Protein AF-A0A524P6J5-F1 (afdb_monomer_lite)

Secondary structure (DSSP, 8-state):
-HHHHHHHHHHHHHHHHHHHHHHHHHHHHHHHHHHHHHHHH---GGGHHHHHHHHHHHHHHHHHHHH-HHHHTT-HHHHHHHHHHHHHHHHHHHHHHHHTTTT-TTT---SSPPP-HHHHHHHHHHHHHHHHHHHHHHHHHHHHHHHHHHHHHHTTTS--TTHHHHHHHHHHHHHHHHHHTTS---S---GGGS-HHHHHHHHHHHHH-GGGSHHHHHHHHHHHHHS-HHHHTTT-PPPPHHHHHHHHHHHHHHHHHHHHHHHHTT-HHHHHHHHHHHHHHHHHHHHHHHH-TT----HHHHHHHHHHHHHHHHHHHHHHHHHHHHTTSGGGS-TTPPPP-HHHHHHHHHHHHHHHHHHHHHHHHHHHHHHHHHHHHHHHHHHHHHHHHHHHHHHHHHHHHHHHHHHHHHHHHHHHHHHHHHHHHHHHHHHHHHHHHHHHHHHHHHHHHHHHHHHHHHHHHHHHHHHHHHHHHGGGSS-------------------

Structure (mmCIF, N/CA/C/O backbone):
data_AF-A0A524P6J5-F1
#
_entry.id   AF-A0A524P6J5-F1
#
loop_
_atom_site.group_PDB
_atom_site.id
_atom_site.type_symbol
_atom_site.label_atom_id
_atom_site.label_alt_id
_atom_site.label_comp_id
_atom_site.label_asym_id
_atom_site.label_entity_id
_atom_site.label_seq_id
_atom_site.pdbx_PDB_ins_code
_atom_site.Cartn_x
_atom_site.Cartn_y
_atom_site.Cartn_z
_atom_site.occupancy
_atom_site.B_iso_or_equiv
_atom_site.auth_seq_id
_atom_site.auth_comp_id
_atom_site.auth_asym_id
_atom_site.auth_atom_id
_atom_site.pdbx_PDB_model_num
ATOM 1 N N . MET A 1 1 ? -12.788 14.856 15.893 1.00 55.19 1 MET A N 1
ATOM 2 C CA . MET A 1 1 ? -13.824 14.196 15.061 1.00 55.19 1 MET A CA 1
ATOM 3 C C . MET A 1 1 ? -13.923 14.770 13.642 1.00 55.19 1 MET A C 1
ATOM 5 O O . MET A 1 1 ? -13.778 13.995 12.708 1.00 55.19 1 MET A O 1
ATOM 9 N N . SER A 1 2 ? -14.093 16.087 13.443 1.00 52.44 2 SER A N 1
ATOM 10 C CA . SER A 1 2 ? -14.244 16.697 12.098 1.00 52.44 2 SER A CA 1
ATOM 11 C C . SER A 1 2 ? -13.078 16.407 11.125 1.00 52.44 2 SER A C 1
ATOM 13 O O . SER A 1 2 ? -13.309 15.933 10.019 1.00 52.44 2 SER A O 1
ATOM 15 N N . TYR A 1 3 ? -11.820 16.543 11.568 1.00 54.62 3 TYR A N 1
ATOM 16 C CA . TYR A 1 3 ? -10.634 16.278 10.731 1.00 54.62 3 TYR A CA 1
ATOM 17 C C . TYR A 1 3 ? -10.510 14.818 10.252 1.00 54.62 3 TYR A C 1
ATOM 19 O O . TYR A 1 3 ? -10.214 14.564 9.086 1.00 54.62 3 TYR A O 1
ATOM 27 N N . PHE A 1 4 ? -10.782 13.847 11.133 1.00 54.66 4 PHE A N 1
ATOM 28 C CA . PHE A 1 4 ? -10.780 12.425 10.770 1.00 54.66 4 PHE A CA 1
ATOM 29 C C . PHE A 1 4 ? -11.858 12.107 9.731 1.00 54.66 4 PHE A C 1
ATOM 31 O O . PHE A 1 4 ? -11.599 11.347 8.803 1.00 54.66 4 PHE A O 1
ATOM 38 N N . ARG A 1 5 ? -13.031 12.742 9.839 1.00 66.38 5 ARG A N 1
ATOM 39 C CA . ARG A 1 5 ? -14.132 12.573 8.887 1.00 66.38 5 ARG A CA 1
ATOM 40 C C . ARG A 1 5 ? -13.774 13.147 7.509 1.00 66.38 5 ARG A C 1
ATOM 42 O O . ARG A 1 5 ? -13.947 12.457 6.514 1.00 66.38 5 ARG A O 1
ATOM 49 N N . THR A 1 6 ? -13.167 14.335 7.443 1.00 70.62 6 THR A N 1
ATOM 50 C CA . THR A 1 6 ? -12.685 14.914 6.173 1.00 70.62 6 THR A CA 1
ATOM 51 C C . THR A 1 6 ? -11.607 14.049 5.516 1.00 70.62 6 THR A C 1
ATOM 53 O O . THR A 1 6 ? -11.646 13.823 4.310 1.00 70.62 6 THR A O 1
ATOM 56 N N . ARG A 1 7 ? -10.663 13.507 6.298 1.00 70.75 7 ARG A N 1
ATOM 57 C CA . ARG A 1 7 ? -9.607 12.632 5.766 1.00 70.75 7 ARG A CA 1
ATOM 58 C C . ARG A 1 7 ? -10.163 11.302 5.250 1.00 70.75 7 ARG A C 1
ATOM 60 O O . ARG A 1 7 ? -9.716 10.829 4.211 1.00 70.75 7 ARG A O 1
ATOM 67 N N . MET A 1 8 ? -11.143 10.730 5.948 1.00 71.25 8 MET A N 1
ATOM 68 C CA . MET A 1 8 ? -11.821 9.503 5.527 1.00 71.25 8 MET A CA 1
ATOM 69 C C . MET A 1 8 ? -12.610 9.712 4.228 1.00 71.25 8 MET A C 1
ATOM 71 O O . MET A 1 8 ? -12.535 8.878 3.332 1.00 71.25 8 MET A O 1
ATOM 75 N N . ASN A 1 9 ? -13.270 10.862 4.079 1.00 76.00 9 ASN A N 1
ATOM 76 C CA . ASN A 1 9 ? -14.004 11.211 2.861 1.00 76.00 9 ASN A CA 1
ATOM 77 C C . ASN A 1 9 ? -13.064 11.444 1.668 1.00 76.00 9 ASN A C 1
ATOM 79 O O . ASN A 1 9 ? -13.314 10.929 0.582 1.00 76.00 9 ASN A O 1
ATOM 83 N N . ASN A 1 10 ? -11.949 12.156 1.868 1.00 77.12 10 ASN A N 1
ATOM 84 C CA . ASN A 1 10 ? -10.943 12.344 0.815 1.00 77.12 10 ASN A CA 1
ATOM 85 C C . ASN A 1 10 ? -10.337 11.010 0.368 1.00 77.12 10 ASN A C 1
ATOM 87 O O . ASN A 1 10 ? -10.088 10.808 -0.816 1.00 77.12 10 ASN A O 1
ATOM 91 N N . PHE A 1 11 ? -10.138 10.084 1.306 1.00 82.81 11 PHE A N 1
ATOM 92 C CA . PHE A 1 11 ? -9.671 8.740 0.993 1.00 82.81 11 PHE A CA 1
ATOM 93 C C . PHE A 1 11 ? -10.699 7.947 0.171 1.00 82.81 11 PHE A C 1
ATOM 95 O O . PHE A 1 11 ? -10.326 7.328 -0.820 1.00 82.81 11 PHE A O 1
ATOM 102 N N . GLN A 1 12 ? -11.989 8.012 0.516 1.00 83.81 12 GLN A N 1
ATOM 103 C CA . GLN A 1 12 ? -13.059 7.374 -0.266 1.00 83.81 12 GLN A CA 1
ATOM 104 C C . GLN A 1 12 ? -13.172 7.952 -1.684 1.00 83.81 12 GLN A C 1
ATOM 106 O O . GLN A 1 12 ? -13.299 7.197 -2.646 1.00 83.81 12 GLN A O 1
ATOM 111 N N . LEU A 1 13 ? -13.055 9.276 -1.830 1.00 81.38 13 LEU A N 1
ATOM 112 C CA . LEU A 1 13 ? -13.037 9.944 -3.135 1.00 81.38 13 LEU A CA 1
ATOM 113 C C . LEU A 1 13 ? -11.834 9.506 -3.981 1.00 81.38 13 LEU A C 1
ATOM 115 O O . LEU A 1 13 ? -11.994 9.183 -5.155 1.00 81.38 13 LEU A O 1
ATOM 119 N N . GLN A 1 14 ? -10.644 9.422 -3.378 1.00 85.50 14 GLN A N 1
ATOM 120 C CA . GLN A 1 14 ? -9.448 8.913 -4.056 1.00 85.50 14 GLN A CA 1
ATOM 121 C C . GLN A 1 14 ? -9.597 7.445 -4.470 1.00 85.50 14 GLN A C 1
ATOM 123 O O . GLN A 1 14 ? -9.190 7.076 -5.570 1.00 85.50 14 GLN A O 1
ATOM 128 N N . GLN A 1 15 ? -10.207 6.608 -3.627 1.00 88.69 15 GLN A N 1
ATOM 129 C CA . GLN A 1 15 ? -10.478 5.210 -3.964 1.00 88.69 15 GLN A CA 1
ATOM 130 C C . GLN A 1 15 ? -11.455 5.073 -5.135 1.00 88.69 15 GLN A C 1
ATOM 132 O O . GLN A 1 15 ? -11.229 4.241 -6.012 1.00 88.69 15 GLN A O 1
ATOM 137 N N . LEU A 1 16 ? -12.508 5.891 -5.182 1.00 86.25 16 LEU A N 1
ATOM 138 C CA . LEU A 1 16 ? -13.466 5.882 -6.289 1.00 86.25 16 LEU A CA 1
ATOM 139 C C . LEU A 1 16 ? -12.852 6.387 -7.592 1.00 86.25 16 LEU A C 1
ATOM 141 O O . LEU A 1 16 ? -13.037 5.747 -8.624 1.00 86.25 16 LEU A O 1
ATOM 145 N N . ALA A 1 17 ? -12.066 7.465 -7.545 1.00 86.31 17 ALA A N 1
ATOM 146 C CA . ALA A 1 17 ? -11.333 7.950 -8.711 1.00 86.31 17 ALA A CA 1
ATOM 147 C C . ALA A 1 17 ? -10.365 6.884 -9.251 1.00 86.31 17 ALA A C 1
ATOM 149 O O . ALA A 1 17 ? -10.326 6.636 -10.454 1.00 86.31 17 ALA A O 1
ATOM 150 N N . HIS A 1 18 ? -9.642 6.199 -8.359 1.00 91.12 18 HIS A N 1
ATOM 151 C CA . HIS A 1 18 ? -8.753 5.105 -8.741 1.00 91.12 18 HIS A CA 1
ATOM 152 C C . HIS A 1 18 ? -9.512 3.915 -9.344 1.00 91.12 18 HIS A C 1
ATOM 154 O O . HIS A 1 18 ? -9.064 3.331 -10.328 1.00 91.12 18 HIS A O 1
ATOM 160 N N . ARG A 1 19 ? -10.671 3.559 -8.777 1.00 91.88 19 ARG A N 1
ATOM 161 C CA . ARG A 1 19 ? -11.524 2.485 -9.296 1.00 91.88 19 ARG A CA 1
ATOM 162 C C . ARG A 1 19 ? -12.058 2.812 -10.692 1.00 91.88 19 ARG A C 1
ATOM 164 O O . ARG A 1 19 ? -11.976 1.952 -11.560 1.00 91.88 19 ARG A O 1
ATOM 171 N N . CYS A 1 20 ? -12.520 4.044 -10.906 1.00 92.12 20 CYS A N 1
ATOM 172 C CA . CYS A 1 20 ? -12.940 4.535 -12.219 1.00 92.12 20 CYS A CA 1
ATOM 173 C C . CYS A 1 20 ? -11.803 4.404 -13.244 1.00 92.12 20 CYS A C 1
ATOM 175 O O . CYS A 1 20 ? -11.984 3.799 -14.296 1.00 92.12 20 CYS A O 1
ATOM 177 N N . GLU A 1 21 ? -10.595 4.871 -12.905 1.00 95.56 21 GLU A N 1
ATOM 178 C CA . GLU A 1 21 ? -9.432 4.769 -13.796 1.00 95.56 21 GLU A CA 1
ATOM 179 C C . GLU A 1 21 ? -9.104 3.311 -14.168 1.00 95.56 21 GLU A C 1
ATOM 181 O O . GLU A 1 21 ? -8.807 3.016 -15.324 1.00 95.56 21 GLU A O 1
ATOM 186 N N . GLN A 1 22 ? -9.190 2.379 -13.213 1.00 93.88 22 GLN A N 1
ATOM 187 C CA . GLN A 1 22 ? -8.987 0.951 -13.481 1.00 93.88 22 GLN A CA 1
ATOM 188 C C . GLN A 1 22 ? -10.054 0.368 -14.412 1.00 93.88 22 GLN A C 1
ATOM 190 O O . GLN A 1 22 ? -9.723 -0.415 -15.301 1.00 93.88 22 GLN A O 1
ATOM 195 N N . GLU A 1 23 ? -11.318 0.739 -14.225 1.00 92.12 23 GLU A N 1
ATOM 196 C CA . GLU A 1 23 ? -12.417 0.265 -15.065 1.00 92.12 23 GLU A CA 1
ATOM 197 C C . GLU A 1 23 ? -12.301 0.791 -16.499 1.00 92.12 23 GLU A C 1
ATOM 199 O O . GLU A 1 23 ? -12.432 0.013 -17.445 1.00 92.12 23 GLU A O 1
ATOM 204 N N . LEU A 1 24 ? -11.934 2.065 -16.667 1.00 93.12 24 LEU A N 1
ATOM 205 C CA . LEU A 1 24 ? -11.642 2.654 -17.976 1.00 93.12 24 LEU A CA 1
ATOM 206 C C . LEU A 1 24 ? -10.494 1.927 -18.683 1.00 93.12 24 LEU A C 1
ATOM 208 O O . LEU A 1 24 ? -10.605 1.606 -19.866 1.00 93.12 24 LEU A O 1
ATOM 212 N N . ILE A 1 25 ? -9.406 1.624 -17.961 1.00 95.81 25 ILE A N 1
ATOM 213 C CA . ILE A 1 25 ? -8.270 0.871 -18.512 1.00 95.81 25 ILE A CA 1
ATOM 214 C C . ILE A 1 25 ? -8.724 -0.512 -18.982 1.00 95.81 25 ILE A C 1
ATOM 216 O O . ILE A 1 25 ? -8.392 -0.918 -20.095 1.00 95.81 25 ILE A O 1
ATOM 220 N N . GLN A 1 26 ? -9.493 -1.233 -18.164 1.00 93.81 26 GLN A N 1
ATOM 221 C CA . GLN A 1 26 ? -9.983 -2.566 -18.519 1.00 93.81 26 GLN A CA 1
ATOM 222 C C . GLN A 1 26 ? -10.934 -2.527 -19.716 1.00 93.81 26 GLN A C 1
ATOM 224 O O . GLN A 1 26 ? -10.810 -3.358 -20.615 1.00 93.81 26 GLN A O 1
ATOM 229 N N . ALA A 1 27 ? -11.860 -1.566 -19.749 1.00 91.50 27 ALA A N 1
ATOM 230 C CA . ALA A 1 27 ? -12.773 -1.377 -20.868 1.00 91.50 27 ALA A CA 1
ATOM 231 C C . ALA A 1 27 ? -11.990 -1.111 -22.161 1.00 91.50 27 ALA A C 1
ATOM 233 O O . ALA A 1 27 ? -12.141 -1.846 -23.136 1.00 91.50 27 ALA A O 1
ATOM 234 N N . PHE A 1 28 ? -11.067 -0.146 -22.139 1.00 95.56 28 PHE A N 1
ATOM 235 C CA . PHE A 1 28 ? -10.231 0.186 -23.290 1.00 95.56 28 PHE A CA 1
ATOM 236 C C . PHE A 1 28 ? -9.374 -0.998 -23.768 1.00 95.56 28 PHE A C 1
ATOM 238 O O . PHE A 1 28 ? -9.264 -1.242 -24.970 1.00 95.56 28 PHE A O 1
ATOM 245 N N . GLN A 1 29 ? -8.802 -1.782 -22.849 1.00 95.25 29 GLN A N 1
ATOM 246 C CA . GLN A 1 29 ? -8.030 -2.979 -23.195 1.00 95.25 29 GLN A CA 1
ATOM 247 C C . GLN A 1 29 ? -8.886 -4.065 -23.856 1.00 95.25 29 GLN A C 1
ATOM 249 O O . GLN A 1 29 ? -8.438 -4.654 -24.838 1.00 95.25 29 GLN A O 1
ATOM 254 N N . ARG A 1 30 ? -10.110 -4.312 -23.366 1.00 91.88 30 ARG A N 1
ATOM 255 C CA . ARG A 1 30 ? -11.044 -5.261 -23.998 1.00 91.88 30 ARG A CA 1
ATOM 256 C C . ARG A 1 30 ? -11.393 -4.829 -25.418 1.00 91.88 30 ARG A C 1
ATOM 258 O O . ARG A 1 30 ? -11.337 -5.652 -26.324 1.00 91.88 30 ARG A O 1
ATOM 265 N N . PHE A 1 31 ? -11.679 -3.544 -25.620 1.00 93.00 31 PHE A N 1
ATOM 266 C CA . PHE A 1 31 ? -11.939 -3.010 -26.956 1.00 93.00 31 PHE A CA 1
ATOM 267 C C . PHE A 1 31 ? -10.725 -3.151 -27.869 1.00 93.00 31 PHE A C 1
ATOM 269 O O . PHE A 1 31 ? -10.841 -3.620 -28.994 1.00 93.00 31 PHE A O 1
ATOM 276 N N . THR A 1 32 ? -9.538 -2.811 -27.372 1.00 94.56 32 THR A N 1
ATOM 277 C CA . THR A 1 32 ? -8.301 -2.947 -28.146 1.00 94.56 32 THR A CA 1
ATOM 278 C C . THR A 1 32 ? -8.056 -4.403 -28.562 1.00 94.56 32 THR A C 1
ATOM 280 O O . THR A 1 32 ? -7.662 -4.659 -29.697 1.00 94.56 32 THR A O 1
ATOM 283 N N . ALA A 1 33 ? -8.323 -5.366 -27.673 1.00 93.81 33 ALA A N 1
ATOM 284 C CA . ALA A 1 33 ? -8.214 -6.789 -27.986 1.00 93.81 33 ALA A CA 1
ATOM 285 C C . ALA A 1 33 ? -9.189 -7.213 -29.096 1.00 93.81 33 ALA A C 1
ATOM 287 O O . ALA A 1 33 ? -8.765 -7.860 -30.048 1.00 93.81 33 ALA A O 1
ATOM 288 N N . GLN A 1 34 ? -10.451 -6.774 -29.034 1.00 91.19 34 GLN A N 1
ATOM 289 C CA . GLN A 1 34 ? -11.444 -7.045 -30.084 1.00 91.19 34 GLN A CA 1
ATOM 290 C C . GLN A 1 34 ? -11.000 -6.508 -31.449 1.00 91.19 34 GLN A C 1
ATOM 292 O O . GLN A 1 34 ? -11.120 -7.200 -32.454 1.00 91.19 34 GLN A O 1
ATOM 297 N N . ILE A 1 35 ? -10.417 -5.307 -31.489 1.00 92.44 35 ILE A N 1
ATOM 298 C CA . ILE A 1 35 ? -9.900 -4.718 -32.731 1.00 92.44 35 ILE A CA 1
ATOM 299 C C . ILE A 1 35 ? -8.740 -5.543 -33.289 1.00 92.44 35 ILE A C 1
ATOM 301 O O . ILE A 1 35 ? -8.662 -5.756 -34.498 1.00 92.44 35 ILE A O 1
ATOM 305 N N . TYR A 1 36 ? -7.839 -6.027 -32.431 1.00 93.38 36 TYR A N 1
ATOM 306 C CA . TYR A 1 36 ? -6.767 -6.914 -32.880 1.00 93.38 36 TYR A CA 1
ATOM 307 C C . TYR A 1 36 ? -7.305 -8.237 -33.430 1.00 93.38 36 TYR A C 1
ATOM 309 O O . TYR A 1 36 ? -6.821 -8.680 -34.466 1.00 93.38 36 TYR A O 1
ATOM 317 N N . GLU A 1 37 ? -8.329 -8.824 -32.809 1.00 91.19 37 GLU A N 1
ATOM 318 C CA . GLU A 1 37 ? -8.993 -10.022 -33.336 1.00 91.19 37 GLU A CA 1
ATOM 319 C C . GLU A 1 37 ? -9.670 -9.764 -34.692 1.00 91.19 37 GLU A C 1
ATOM 321 O O . GLU A 1 37 ? -9.637 -10.621 -35.575 1.00 91.19 37 GLU A O 1
ATOM 326 N N . GLU A 1 38 ? -10.280 -8.592 -34.892 1.00 89.44 38 GLU A N 1
ATOM 327 C CA . GLU A 1 38 ? -10.846 -8.200 -36.189 1.00 89.44 38 GLU A CA 1
ATOM 328 C C . GLU A 1 38 ? -9.765 -8.040 -37.260 1.00 89.44 38 GLU A C 1
ATOM 330 O O . GLU A 1 38 ? -9.928 -8.533 -38.374 1.00 89.44 38 GLU A O 1
ATOM 335 N N . ILE A 1 39 ? -8.643 -7.406 -36.915 1.00 90.88 39 ILE A N 1
ATOM 336 C CA . ILE A 1 39 ? -7.478 -7.272 -37.798 1.00 90.88 39 ILE A CA 1
ATOM 337 C C . ILE A 1 39 ? -6.919 -8.646 -38.179 1.00 90.88 39 ILE A C 1
ATOM 339 O O . ILE A 1 39 ? -6.575 -8.862 -39.336 1.00 90.88 39 ILE A O 1
ATOM 343 N N . GLU A 1 40 ? -6.849 -9.582 -37.234 1.00 89.38 40 GLU A N 1
ATOM 344 C CA . GLU A 1 40 ? -6.347 -10.939 -37.479 1.00 89.38 40 G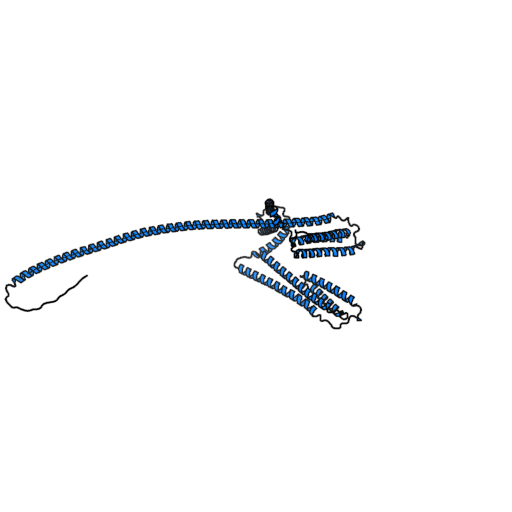LU A CA 1
ATOM 345 C C . GLU A 1 40 ? -7.257 -11.762 -38.389 1.00 89.38 40 GLU A C 1
ATOM 347 O O . GLU A 1 40 ? -6.765 -12.578 -39.161 1.00 89.38 40 GLU A O 1
ATOM 352 N N . LYS A 1 41 ? -8.571 -11.516 -38.361 1.00 87.06 41 LYS A N 1
ATOM 353 C CA . LYS A 1 41 ? -9.525 -12.140 -39.296 1.00 87.06 41 LYS A CA 1
ATOM 354 C C . LYS A 1 41 ? -9.393 -11.603 -40.723 1.00 87.06 41 LYS A C 1
ATOM 356 O O . LYS A 1 41 ? -9.878 -12.237 -41.657 1.00 87.06 41 LYS A O 1
ATOM 361 N N . ILE A 1 42 ? -8.754 -10.448 -40.900 1.00 85.81 42 ILE A N 1
ATOM 362 C CA . ILE A 1 42 ? -8.483 -9.833 -42.199 1.00 85.81 42 ILE A CA 1
ATOM 363 C C . ILE A 1 42 ? -7.084 -10.286 -42.658 1.00 85.81 42 ILE A C 1
ATOM 365 O O . ILE A 1 42 ? -6.133 -9.507 -42.690 1.00 85.81 42 ILE A O 1
ATOM 369 N N . ASP A 1 43 ? -6.930 -11.571 -42.989 1.00 66.94 43 ASP A N 1
ATOM 370 C CA . ASP A 1 43 ? -5.640 -12.153 -43.410 1.00 66.94 43 ASP A CA 1
ATOM 371 C C . ASP A 1 43 ? -5.510 -12.268 -44.936 1.00 66.94 43 ASP A C 1
ATOM 373 O O . ASP A 1 43 ? -5.189 -13.320 -45.471 1.00 66.94 43 ASP A O 1
ATOM 377 N N . ASP A 1 44 ? -5.787 -11.178 -45.657 1.00 70.62 44 ASP A N 1
ATOM 378 C CA . ASP A 1 44 ? -5.796 -11.188 -47.122 1.00 70.62 44 ASP A CA 1
ATOM 379 C C . ASP A 1 44 ? -5.314 -9.853 -47.716 1.00 70.62 44 ASP A C 1
ATOM 381 O O . ASP A 1 44 ? -5.842 -8.784 -47.394 1.00 70.62 44 ASP A O 1
ATOM 385 N N . SER A 1 45 ? -4.351 -9.915 -48.651 1.00 62.59 45 SER A N 1
ATOM 386 C CA . SER A 1 45 ? -3.769 -8.754 -49.362 1.00 62.59 45 SER A CA 1
ATOM 387 C C . SER A 1 45 ? -4.811 -7.787 -49.952 1.00 62.59 45 SER A C 1
ATOM 389 O O . SER A 1 45 ? -4.628 -6.574 -49.811 1.00 62.59 45 SER A O 1
ATOM 391 N N . PRO A 1 46 ? -5.921 -8.248 -50.573 1.00 71.00 46 PRO A N 1
ATOM 392 C CA . PRO A 1 46 ? -6.950 -7.342 -51.082 1.00 71.00 46 PRO A CA 1
ATOM 393 C C . PRO A 1 46 ? -7.519 -6.408 -49.999 1.00 71.00 46 PRO A C 1
ATOM 395 O O . PRO A 1 46 ? -7.792 -5.236 -50.250 1.00 71.00 46 PRO A O 1
ATOM 398 N N . GLN A 1 47 ? -7.621 -6.869 -48.755 1.00 80.19 47 GLN A N 1
ATOM 399 C CA . GLN A 1 47 ? -8.306 -6.136 -47.693 1.00 80.19 47 GLN A CA 1
ATOM 400 C C . GLN A 1 47 ? -7.416 -5.142 -46.926 1.00 80.19 47 GLN A C 1
ATOM 402 O O . GLN A 1 47 ? -7.875 -4.562 -45.940 1.00 80.19 47 GLN A O 1
ATOM 407 N N . LEU A 1 48 ? -6.187 -4.860 -47.385 1.00 85.19 48 LEU A N 1
ATOM 408 C CA . LEU A 1 48 ? -5.270 -3.921 -46.716 1.00 85.19 48 LEU A CA 1
ATOM 409 C C . LEU A 1 48 ? -5.906 -2.547 -46.443 1.00 85.19 48 LEU A C 1
ATOM 411 O O . LEU A 1 48 ? -5.693 -1.949 -45.394 1.00 85.19 48 LEU A O 1
ATOM 415 N N . GLN A 1 49 ? -6.749 -2.053 -47.345 1.00 86.44 49 GLN A N 1
ATOM 416 C CA . GLN A 1 49 ? -7.466 -0.788 -47.152 1.00 86.44 49 GLN A CA 1
ATOM 417 C C . GLN A 1 49 ? -8.453 -0.824 -45.972 1.00 86.44 49 GLN A C 1
ATOM 419 O O . GLN A 1 49 ? -8.641 0.191 -45.301 1.00 86.44 49 GLN A O 1
ATOM 424 N N . ASN A 1 50 ? -9.069 -1.976 -45.679 1.00 89.06 50 ASN A N 1
ATOM 425 C CA . ASN A 1 50 ? -9.899 -2.130 -44.482 1.00 89.06 50 ASN A CA 1
ATOM 426 C C . ASN A 1 50 ? -9.039 -2.093 -43.218 1.00 89.06 50 ASN A C 1
ATOM 428 O O . ASN A 1 50 ? -9.408 -1.401 -42.273 1.00 89.06 50 ASN A O 1
ATOM 432 N N . LEU A 1 51 ? -7.876 -2.755 -43.229 1.00 90.69 51 LEU A N 1
ATOM 433 C CA . LEU A 1 51 ? -6.912 -2.703 -42.126 1.00 90.69 51 LEU A CA 1
ATOM 434 C C . LEU A 1 51 ? -6.462 -1.266 -41.846 1.00 90.69 51 LEU A C 1
ATOM 436 O O . LEU A 1 51 ? -6.581 -0.792 -40.720 1.00 90.69 51 LEU A O 1
ATOM 440 N N . LEU A 1 52 ? -6.036 -0.538 -42.883 1.00 90.81 52 LEU A N 1
ATOM 441 C CA . LEU A 1 52 ? -5.617 0.861 -42.758 1.00 90.81 52 LEU A CA 1
ATOM 442 C C . LEU A 1 52 ? -6.747 1.753 -42.242 1.00 90.81 52 LEU A C 1
ATOM 444 O O . LEU A 1 52 ? -6.522 2.630 -41.410 1.00 90.81 52 LEU A O 1
ATOM 448 N N . ARG A 1 53 ? -7.980 1.518 -42.696 1.00 90.94 53 ARG A N 1
ATOM 449 C CA . ARG A 1 53 ? -9.155 2.249 -42.221 1.00 90.94 53 ARG A CA 1
ATOM 450 C C . ARG A 1 53 ? -9.450 1.967 -40.745 1.00 90.94 53 ARG A C 1
ATOM 452 O O . ARG A 1 53 ? -9.742 2.916 -40.017 1.00 90.94 53 ARG A O 1
ATOM 459 N N . ILE A 1 54 ? -9.357 0.714 -40.299 1.00 92.50 54 ILE A N 1
ATOM 460 C CA . ILE A 1 54 ? -9.500 0.337 -38.883 1.00 92.50 54 ILE A CA 1
ATOM 461 C C . ILE A 1 54 ? -8.400 1.009 -38.054 1.00 92.50 54 ILE A C 1
ATOM 463 O O . ILE A 1 54 ? -8.713 1.702 -37.088 1.00 92.50 54 ILE A O 1
ATOM 467 N N . GLY A 1 55 ? -7.137 0.899 -38.475 1.00 94.00 55 GLY A N 1
ATOM 468 C CA . GLY A 1 55 ? -5.991 1.498 -37.786 1.00 94.00 55 GLY A CA 1
ATOM 469 C C . GLY A 1 55 ? -6.089 3.021 -37.658 1.00 94.00 55 GLY A C 1
ATOM 470 O O . GLY A 1 55 ? -5.922 3.560 -36.566 1.00 94.00 55 GLY A O 1
ATOM 471 N N . ASN A 1 56 ? -6.447 3.721 -38.738 1.00 94.25 56 ASN A N 1
ATOM 472 C CA . ASN A 1 56 ? -6.645 5.175 -38.713 1.00 94.25 56 ASN A CA 1
ATOM 473 C C . ASN A 1 56 ? -7.819 5.582 -37.814 1.00 94.25 56 ASN A C 1
ATOM 475 O O . ASN A 1 56 ? -7.741 6.582 -37.103 1.00 94.25 56 ASN A O 1
ATOM 479 N N . THR A 1 57 ? -8.907 4.809 -37.820 1.00 93.62 57 THR A N 1
ATOM 480 C CA . THR A 1 57 ? -10.056 5.084 -36.948 1.00 93.62 57 THR A CA 1
ATOM 481 C C . THR A 1 57 ? -9.688 4.867 -35.481 1.00 93.62 57 THR A C 1
ATOM 483 O O . THR A 1 57 ? -10.018 5.705 -34.649 1.00 93.62 57 THR A O 1
ATOM 486 N N . PHE A 1 58 ? -8.947 3.801 -35.166 1.00 94.81 58 PHE A N 1
ATOM 487 C CA . PHE A 1 58 ? -8.433 3.549 -33.820 1.00 94.81 58 PHE A CA 1
ATOM 488 C C . PHE A 1 58 ? -7.521 4.680 -33.335 1.00 94.81 58 PHE A C 1
ATOM 490 O O . PHE A 1 58 ? -7.714 5.185 -32.232 1.00 94.81 58 PHE A O 1
ATOM 497 N N . ARG A 1 59 ? -6.591 5.142 -34.180 1.00 95.94 59 ARG A N 1
ATOM 498 C CA . ARG A 1 59 ? -5.733 6.297 -33.881 1.00 95.94 59 ARG A CA 1
ATOM 499 C C . ARG A 1 59 ? -6.550 7.549 -33.581 1.00 95.94 59 ARG A C 1
ATOM 501 O O . ARG A 1 59 ? -6.335 8.189 -32.556 1.00 95.94 59 ARG A O 1
ATOM 508 N N . ASN A 1 60 ? -7.530 7.866 -34.427 1.00 95.31 60 ASN A N 1
ATOM 509 C CA . ASN A 1 60 ? -8.423 9.003 -34.201 1.00 95.31 60 ASN A CA 1
ATOM 510 C C . ASN A 1 60 ? -9.169 8.878 -32.864 1.00 95.31 60 ASN A C 1
ATOM 512 O O . ASN A 1 60 ? -9.344 9.876 -32.168 1.00 95.31 60 ASN A O 1
ATOM 516 N N . THR A 1 61 ? -9.577 7.665 -32.482 1.00 93.62 61 THR A N 1
ATOM 517 C CA . THR A 1 61 ? -10.181 7.396 -31.173 1.00 93.62 61 THR A CA 1
ATOM 518 C C . THR A 1 61 ? -9.198 7.648 -30.027 1.00 93.62 61 THR A C 1
ATOM 520 O O . THR A 1 61 ? -9.545 8.340 -29.071 1.00 93.62 61 THR A O 1
ATOM 523 N N . CYS A 1 62 ? -7.960 7.159 -30.124 1.00 95.38 62 CYS A N 1
ATOM 524 C CA . CYS A 1 62 ? -6.907 7.410 -29.135 1.00 95.38 62 CYS A CA 1
ATOM 525 C C . CYS A 1 62 ? -6.594 8.907 -28.986 1.00 95.38 62 CYS A C 1
ATOM 527 O O . CYS A 1 62 ? -6.462 9.406 -27.867 1.00 95.38 62 CYS A O 1
ATOM 529 N N . GLU A 1 63 ? -6.524 9.642 -30.099 1.00 95.50 63 GLU A N 1
ATOM 530 C CA . GLU A 1 63 ? -6.338 11.092 -30.088 1.00 95.50 63 GLU A CA 1
ATOM 531 C C . GLU A 1 63 ? -7.505 11.827 -29.432 1.00 95.50 63 GLU A C 1
ATOM 533 O O . GLU A 1 63 ? -7.277 12.766 -28.673 1.00 95.50 63 GLU A O 1
ATOM 538 N N . GLN A 1 64 ? -8.746 11.420 -29.709 1.00 94.56 64 GLN A N 1
ATOM 539 C CA . GLN A 1 64 ? -9.928 12.018 -29.086 1.00 94.56 64 GLN A CA 1
ATOM 540 C C . GLN A 1 64 ? -9.925 11.802 -27.572 1.00 94.56 64 GLN A C 1
ATOM 542 O O . GLN A 1 64 ? -10.133 12.759 -26.832 1.00 94.56 64 GLN A O 1
ATOM 547 N N . ILE A 1 65 ? -9.590 10.594 -27.104 1.00 92.62 65 ILE A N 1
ATOM 548 C CA . ILE A 1 65 ? -9.421 10.315 -25.669 1.00 92.62 65 ILE A CA 1
ATOM 549 C C . ILE A 1 65 ? -8.324 11.208 -25.070 1.00 92.62 65 ILE A C 1
ATOM 551 O O . ILE A 1 65 ? -8.482 11.725 -23.969 1.00 92.62 65 ILE A O 1
ATOM 555 N N . GLY A 1 66 ? -7.221 11.418 -25.795 1.00 91.56 66 GLY A N 1
ATOM 556 C CA . GLY A 1 66 ? -6.118 12.268 -25.346 1.00 91.56 66 GLY A CA 1
ATOM 557 C C . GLY A 1 66 ? -6.403 13.775 -25.362 1.00 91.56 66 GLY A C 1
ATOM 558 O O . GLY A 1 66 ? -5.703 14.504 -24.668 1.00 91.56 66 GLY A O 1
ATOM 559 N N . LYS A 1 67 ? -7.379 14.241 -26.154 1.00 94.44 67 LYS A N 1
ATOM 560 C CA . LYS A 1 67 ? -7.784 15.657 -26.272 1.00 94.44 67 LYS A CA 1
ATOM 561 C C . LYS A 1 67 ? -8.972 16.015 -25.373 1.00 94.44 67 LYS A C 1
ATOM 563 O O . LYS A 1 67 ? -9.164 17.187 -25.060 1.00 94.44 67 LYS A O 1
ATOM 568 N N . ASP A 1 68 ? -9.787 15.038 -24.984 1.00 92.44 68 ASP A N 1
ATOM 569 C CA . ASP A 1 68 ? -10.948 15.235 -24.114 1.00 92.44 68 ASP A CA 1
ATOM 570 C C . ASP A 1 68 ? -10.513 15.349 -22.640 1.00 92.44 68 ASP A C 1
ATOM 572 O O . ASP A 1 68 ? -10.736 14.464 -21.808 1.00 92.44 68 ASP A O 1
ATOM 576 N N . ASP A 1 69 ? -9.885 16.483 -22.317 1.00 87.88 69 ASP A N 1
ATOM 577 C CA . ASP A 1 69 ? -9.474 16.847 -20.955 1.00 87.88 69 ASP A CA 1
ATOM 578 C C . ASP A 1 69 ? -10.664 16.863 -19.994 1.00 87.88 69 ASP A C 1
ATOM 580 O O . ASP A 1 69 ? -10.532 16.532 -18.812 1.00 87.88 69 ASP A O 1
ATOM 584 N N . ALA A 1 70 ? -11.841 17.212 -20.522 1.00 88.12 70 ALA A N 1
ATOM 585 C CA . ALA A 1 70 ? -13.065 17.304 -19.759 1.00 88.12 70 ALA A CA 1
ATOM 586 C C . ALA A 1 70 ? -13.486 15.956 -19.186 1.00 88.12 70 ALA A C 1
ATOM 588 O O . ALA A 1 70 ? -14.071 15.975 -18.111 1.00 88.12 70 ALA A O 1
ATOM 589 N N . HIS A 1 71 ? -13.200 14.817 -19.823 1.00 88.19 71 HIS A N 1
ATOM 590 C CA . HIS A 1 71 ? -13.521 13.484 -19.293 1.00 88.19 71 HIS A CA 1
ATOM 591 C C . HIS A 1 71 ? -12.292 12.722 -18.803 1.00 88.19 71 HIS A C 1
ATOM 593 O O . HIS A 1 71 ? -12.367 12.079 -17.754 1.00 88.19 71 HIS A O 1
ATOM 599 N N . PHE A 1 72 ? -11.166 12.809 -19.515 1.00 91.38 72 PHE A N 1
ATOM 600 C CA . PHE A 1 72 ? -10.031 11.910 -19.310 1.00 91.38 72 PHE A CA 1
ATOM 601 C C . PHE A 1 72 ? -8.772 12.572 -18.745 1.00 91.38 72 PHE A C 1
ATOM 603 O O . PHE A 1 72 ? -7.878 11.856 -18.292 1.00 91.38 72 PHE A O 1
ATOM 610 N N . GLY A 1 73 ? -8.708 13.908 -18.688 1.00 87.00 73 GLY A N 1
ATOM 611 C CA . GLY A 1 73 ? -7.489 14.648 -18.330 1.00 87.00 73 GLY A CA 1
ATOM 612 C C . GLY A 1 73 ? -6.911 14.316 -16.947 1.00 87.00 73 GLY A C 1
ATOM 613 O O . GLY A 1 73 ? -5.709 14.429 -16.726 1.00 87.00 73 GLY A O 1
ATOM 614 N N . THR A 1 74 ? -7.740 13.844 -16.011 1.00 90.88 74 THR A N 1
ATOM 615 C CA . THR A 1 74 ? -7.304 13.458 -14.657 1.00 90.88 74 THR A CA 1
ATOM 616 C C . THR A 1 74 ? -6.818 12.008 -14.536 1.00 90.88 74 THR A C 1
ATOM 618 O O . THR A 1 74 ? -6.333 11.623 -13.472 1.00 90.88 74 THR A O 1
ATOM 621 N N . TYR A 1 75 ? -6.956 11.191 -15.584 1.00 92.69 75 TYR A N 1
ATOM 622 C CA . TYR A 1 75 ? -6.677 9.749 -15.567 1.00 92.69 75 TYR A CA 1
ATOM 623 C C . TYR A 1 75 ? -5.366 9.421 -16.295 1.00 92.69 75 TYR A C 1
ATOM 625 O O . TYR A 1 75 ? -5.344 8.824 -17.373 1.00 92.69 75 TYR A O 1
ATOM 633 N N . PHE A 1 76 ? -4.242 9.831 -15.705 1.00 94.38 76 PHE A N 1
ATOM 634 C CA . PHE A 1 76 ? -2.918 9.711 -16.324 1.00 94.38 76 PHE A CA 1
ATOM 635 C C . PHE A 1 76 ? -2.546 8.279 -16.732 1.00 94.38 76 PHE A C 1
ATOM 637 O O . PHE A 1 76 ? -1.933 8.092 -17.784 1.00 94.38 76 PHE A O 1
ATOM 644 N N . ARG A 1 77 ? -2.933 7.261 -15.948 1.00 94.75 77 ARG A N 1
ATOM 645 C CA . ARG A 1 77 ? -2.611 5.862 -16.281 1.00 94.75 77 ARG A CA 1
ATOM 646 C C . ARG A 1 77 ? -3.412 5.380 -17.479 1.00 94.75 77 ARG A C 1
ATOM 648 O O . ARG A 1 77 ? -2.889 4.629 -18.296 1.00 94.75 77 ARG A O 1
ATOM 655 N N . LEU A 1 78 ? -4.667 5.814 -17.602 1.00 95.31 78 LEU A N 1
ATOM 656 C CA . LEU A 1 78 ? -5.471 5.531 -18.787 1.00 95.31 78 LEU A CA 1
ATOM 657 C C . LEU A 1 78 ? -4.809 6.128 -20.031 1.00 95.31 78 LEU A C 1
ATOM 659 O O . LEU A 1 78 ? -4.604 5.410 -21.005 1.00 95.31 78 LEU A O 1
ATOM 663 N N . ILE A 1 79 ? -4.418 7.405 -19.979 1.00 96.12 79 ILE A N 1
ATOM 664 C CA . ILE A 1 79 ? -3.764 8.095 -21.102 1.00 96.12 79 ILE A CA 1
ATOM 665 C C . ILE A 1 79 ? -2.471 7.376 -21.513 1.00 96.12 79 ILE A C 1
ATOM 667 O O . ILE A 1 79 ? -2.201 7.209 -22.703 1.00 96.12 79 ILE A O 1
ATOM 671 N N . GLU A 1 80 ? -1.679 6.914 -20.546 1.00 96.38 80 GLU A N 1
ATOM 672 C CA . GLU A 1 80 ? -0.470 6.132 -20.808 1.00 96.38 80 GLU A CA 1
ATOM 673 C C . GLU A 1 80 ? -0.782 4.811 -21.530 1.00 96.38 80 GLU A C 1
ATOM 675 O O . GLU A 1 80 ? -0.149 4.491 -22.541 1.00 96.38 80 GLU A O 1
ATOM 680 N N . VAL A 1 81 ? -1.795 4.071 -21.066 1.00 96.44 81 VAL A N 1
ATOM 681 C CA . VAL A 1 81 ? -2.243 2.827 -21.711 1.00 96.44 81 VAL A CA 1
ATOM 682 C C . VAL A 1 81 ? -2.740 3.092 -23.133 1.00 96.44 81 VAL A C 1
ATOM 684 O O . VAL A 1 81 ? -2.354 2.361 -24.046 1.00 96.44 81 VAL A O 1
ATOM 687 N N . VAL A 1 82 ? -3.540 4.140 -23.337 1.00 96.31 82 VAL A N 1
ATOM 688 C CA . VAL A 1 82 ? -4.067 4.542 -24.651 1.00 96.31 82 VAL A CA 1
ATOM 689 C C . VAL A 1 82 ? -2.926 4.843 -25.621 1.00 96.31 82 VAL A C 1
ATOM 691 O O . VAL A 1 82 ? -2.866 4.253 -26.697 1.00 96.31 82 VAL A O 1
ATOM 694 N N . ARG A 1 83 ? -1.954 5.668 -25.213 1.00 96.75 83 ARG A N 1
ATOM 695 C CA . ARG A 1 83 ? -0.774 5.998 -26.034 1.00 96.75 83 ARG A CA 1
ATOM 696 C C . ARG A 1 83 ? 0.080 4.777 -26.359 1.00 96.75 83 ARG A C 1
ATOM 698 O O . ARG A 1 83 ? 0.609 4.667 -27.461 1.00 96.75 83 ARG A O 1
ATOM 705 N N . ASN A 1 84 ? 0.237 3.856 -25.410 1.00 97.06 84 ASN A N 1
ATOM 706 C CA . ASN A 1 84 ? 0.984 2.625 -25.648 1.00 97.06 84 ASN A CA 1
ATOM 707 C C . ASN A 1 84 ? 0.280 1.731 -26.682 1.00 97.06 84 ASN A C 1
ATOM 709 O O . ASN A 1 84 ? 0.935 1.174 -27.560 1.00 97.06 84 ASN A O 1
ATOM 713 N N . GLN A 1 85 ? -1.047 1.602 -26.606 1.00 96.69 85 GLN A N 1
ATOM 714 C CA . GLN A 1 85 ? -1.806 0.818 -27.583 1.00 96.69 85 GLN A CA 1
ATOM 715 C C . GLN A 1 85 ? -1.833 1.469 -28.966 1.00 96.69 85 GLN A C 1
ATOM 717 O O . GLN A 1 85 ? -1.713 0.753 -29.956 1.00 96.69 85 GLN A O 1
ATOM 722 N N . ASP A 1 86 ? -1.911 2.797 -29.044 1.00 97.38 86 ASP A N 1
ATOM 723 C CA . ASP A 1 86 ? -1.812 3.539 -30.306 1.00 97.38 86 ASP A CA 1
ATOM 724 C C . ASP A 1 86 ? -0.490 3.247 -31.036 1.00 97.38 86 ASP A C 1
ATOM 726 O O . ASP A 1 86 ? -0.493 2.822 -32.191 1.00 97.38 86 ASP A O 1
ATOM 730 N N . ARG A 1 87 ? 0.646 3.318 -30.325 1.00 97.50 87 ARG A N 1
ATOM 731 C CA . ARG A 1 87 ? 1.968 2.970 -30.886 1.00 97.50 87 ARG A CA 1
ATOM 732 C C . ARG A 1 87 ? 2.055 1.519 -31.358 1.00 97.50 87 ARG A C 1
ATOM 734 O O . ARG A 1 87 ? 2.658 1.237 -32.391 1.00 97.50 87 ARG A O 1
ATOM 741 N N . LYS A 1 88 ? 1.469 0.583 -30.604 1.00 96.38 88 LYS A N 1
ATOM 742 C CA . LYS A 1 88 ? 1.432 -0.837 -30.993 1.00 96.38 88 LYS A CA 1
ATOM 743 C C . LYS A 1 88 ? 0.601 -1.053 -32.253 1.00 96.38 88 LYS A C 1
ATOM 745 O O . LYS A 1 88 ? 1.027 -1.797 -33.135 1.00 96.38 88 LYS A O 1
ATOM 750 N N . MET A 1 89 ? -0.550 -0.390 -32.348 1.00 95.69 89 MET A N 1
ATOM 751 C CA . MET A 1 89 ? -1.395 -0.440 -33.534 1.00 95.69 89 MET A CA 1
ATOM 752 C C . MET A 1 89 ? -0.664 0.145 -34.744 1.00 95.69 89 MET A C 1
ATOM 754 O O . MET A 1 89 ? -0.653 -0.475 -35.802 1.00 95.69 89 MET A O 1
ATOM 758 N N . GLU A 1 90 ? 0.006 1.288 -34.584 1.00 96.19 90 GLU A N 1
ATOM 759 C CA . GLU A 1 90 ? 0.817 1.909 -35.635 1.00 96.19 90 GLU A CA 1
ATOM 760 C C . GLU A 1 90 ? 1.910 0.971 -36.157 1.00 96.19 90 GLU A C 1
ATOM 762 O O . GLU A 1 90 ? 1.978 0.731 -37.363 1.00 96.19 90 GLU A O 1
ATOM 767 N N . ALA A 1 91 ? 2.704 0.378 -35.262 1.00 95.62 91 ALA A N 1
ATOM 768 C CA . ALA A 1 91 ? 3.741 -0.577 -35.644 1.00 95.62 91 ALA A CA 1
ATOM 769 C C . ALA A 1 91 ? 3.161 -1.779 -36.409 1.00 95.62 91 ALA A C 1
ATOM 771 O O . ALA A 1 91 ? 3.729 -2.229 -37.405 1.00 95.62 91 ALA A O 1
ATOM 772 N N . ARG A 1 92 ? 1.994 -2.277 -35.981 1.00 94.56 92 ARG A N 1
ATOM 773 C CA . ARG A 1 92 ? 1.308 -3.390 -36.644 1.00 94.56 92 ARG A CA 1
ATOM 774 C C . ARG A 1 92 ? 0.787 -3.001 -38.028 1.00 94.56 92 ARG A C 1
ATOM 776 O O . ARG A 1 92 ? 0.939 -3.774 -38.970 1.00 94.56 92 ARG A O 1
ATOM 783 N N . MET A 1 93 ? 0.202 -1.812 -38.170 1.00 94.00 93 MET A N 1
ATOM 784 C CA . MET A 1 93 ? -0.249 -1.300 -39.467 1.00 94.00 93 MET A CA 1
ATOM 785 C C . MET A 1 93 ? 0.920 -1.129 -40.436 1.00 94.00 93 MET A C 1
ATOM 787 O O . MET A 1 93 ? 0.791 -1.484 -41.604 1.00 94.00 93 MET A O 1
ATOM 791 N N . GLU A 1 94 ? 2.066 -0.646 -39.958 1.00 94.12 94 GLU A N 1
ATOM 792 C CA . GLU A 1 94 ? 3.265 -0.497 -40.782 1.00 94.12 94 GLU A CA 1
ATOM 793 C C . GLU A 1 94 ? 3.812 -1.852 -41.253 1.00 94.12 94 GLU A C 1
ATOM 795 O O . GLU A 1 94 ? 4.107 -2.025 -42.435 1.00 94.12 94 GLU A O 1
ATOM 800 N N . ALA A 1 95 ? 3.828 -2.859 -40.375 1.00 92.81 95 ALA A N 1
ATOM 801 C CA . ALA A 1 95 ? 4.191 -4.225 -40.752 1.00 92.81 95 ALA A CA 1
ATOM 802 C C . ALA A 1 95 ? 3.264 -4.795 -41.845 1.00 92.81 95 ALA A C 1
ATOM 804 O O . ALA A 1 95 ? 3.738 -5.431 -42.787 1.00 92.81 95 ALA A O 1
ATOM 805 N N . TYR A 1 96 ? 1.953 -4.534 -41.775 1.00 91.06 96 TYR A N 1
ATOM 806 C CA . TYR A 1 96 ? 1.019 -4.950 -42.828 1.00 91.06 96 TYR A CA 1
ATOM 807 C C . TYR A 1 96 ? 1.235 -4.203 -44.148 1.00 91.06 96 TYR A C 1
ATOM 809 O O . TYR A 1 96 ? 1.149 -4.827 -45.208 1.00 91.06 96 TYR A O 1
ATOM 817 N N . LYS A 1 97 ? 1.554 -2.902 -44.111 1.00 91.12 97 LYS A N 1
ATOM 818 C CA . LYS A 1 97 ? 1.900 -2.148 -45.328 1.00 91.12 97 LYS A CA 1
ATOM 819 C C . LYS A 1 97 ? 3.119 -2.739 -46.027 1.00 91.12 97 LYS A C 1
ATOM 821 O O . LYS A 1 97 ? 3.105 -2.876 -47.249 1.00 91.12 97 LYS A O 1
ATOM 826 N N . GLN A 1 98 ? 4.138 -3.111 -45.255 1.00 91.31 98 GLN A N 1
ATOM 827 C CA . GLN A 1 98 ? 5.347 -3.749 -45.772 1.00 91.31 98 GLN A CA 1
ATOM 828 C C . GLN A 1 98 ? 5.048 -5.147 -46.326 1.00 91.31 98 GLN A C 1
ATOM 830 O O . GLN A 1 98 ? 5.412 -5.433 -47.464 1.00 91.31 98 GLN A O 1
ATOM 835 N N . LYS A 1 99 ? 4.324 -5.988 -45.568 1.00 90.25 99 LYS A N 1
ATOM 836 C CA . LYS A 1 99 ? 3.962 -7.366 -45.961 1.00 90.25 99 LYS A CA 1
ATOM 837 C C . LYS A 1 99 ? 3.233 -7.418 -47.306 1.00 90.25 99 LYS A C 1
ATOM 839 O O . LYS A 1 99 ? 3.468 -8.331 -48.090 1.00 90.25 99 LYS A O 1
ATOM 844 N N . TYR A 1 100 ? 2.343 -6.462 -47.561 1.00 88.25 100 TYR A N 1
ATOM 845 C CA . TYR A 1 100 ? 1.477 -6.465 -48.742 1.00 88.25 100 TYR A CA 1
ATOM 846 C C . TYR A 1 100 ? 1.888 -5.469 -49.831 1.00 88.25 100 TYR A C 1
ATOM 848 O O . TYR A 1 100 ? 1.150 -5.306 -50.799 1.00 88.25 100 TYR A O 1
ATOM 856 N N . HIS A 1 101 ? 3.059 -4.835 -49.705 1.00 88.00 101 HIS A N 1
ATOM 857 C CA . HIS A 1 101 ? 3.550 -3.824 -50.645 1.00 88.00 101 HIS A CA 1
ATOM 858 C C . HIS A 1 101 ? 2.501 -2.738 -50.922 1.00 88.00 101 HIS A C 1
ATOM 860 O O . HIS A 1 101 ? 2.031 -2.597 -52.048 1.00 88.00 101 HIS A O 1
ATOM 866 N N . ALA A 1 102 ? 2.127 -1.973 -49.892 1.00 83.38 102 ALA A N 1
ATOM 867 C CA . ALA A 1 102 ? 1.066 -0.958 -49.957 1.00 83.38 102 ALA A CA 1
ATOM 868 C C . ALA A 1 102 ? 1.197 0.061 -51.113 1.00 83.38 102 ALA A C 1
ATOM 870 O O . ALA A 1 102 ? 0.208 0.686 -51.488 1.00 83.38 102 ALA A O 1
ATOM 871 N N . GLU A 1 103 ? 2.400 0.231 -51.666 1.00 85.31 103 GLU A N 1
ATOM 872 C CA . GLU A 1 103 ? 2.691 1.085 -52.824 1.00 85.31 103 GLU A CA 1
ATOM 873 C C . GLU A 1 103 ? 2.131 0.528 -54.149 1.00 85.31 103 GLU A C 1
ATOM 875 O O . GLU A 1 103 ? 1.861 1.285 -55.080 1.00 85.31 103 GLU A O 1
ATOM 880 N N . ASP A 1 104 ? 1.899 -0.785 -54.236 1.00 83.19 104 ASP A N 1
ATOM 881 C CA . ASP A 1 104 ? 1.327 -1.447 -55.407 1.00 83.19 104 ASP A CA 1
ATOM 882 C C . ASP A 1 104 ? -0.208 -1.373 -55.361 1.00 83.19 104 ASP A C 1
ATOM 884 O O . ASP A 1 104 ? -0.906 -2.237 -54.813 1.00 83.19 104 ASP A O 1
ATOM 888 N N . SER A 1 105 ? -0.750 -0.304 -55.952 1.00 75.38 105 SER A N 1
ATOM 889 C CA . SER A 1 105 ? -2.190 -0.011 -55.997 1.00 75.38 105 SER A CA 1
ATOM 890 C C . SER A 1 105 ? -3.033 -1.150 -56.587 1.00 75.38 105 SER A C 1
ATOM 892 O O . SER A 1 105 ? -4.214 -1.277 -56.256 1.00 75.38 105 SER A O 1
ATOM 894 N N . ASN A 1 106 ? -2.435 -2.031 -57.396 1.00 75.81 106 ASN A N 1
ATOM 895 C CA . ASN A 1 106 ? -3.124 -3.164 -58.010 1.00 75.81 106 ASN A CA 1
ATOM 896 C C . ASN A 1 106 ? -3.391 -4.319 -57.029 1.00 75.81 106 ASN A C 1
ATOM 898 O O . ASN A 1 106 ? -4.315 -5.106 -57.265 1.00 75.81 106 ASN A O 1
ATOM 902 N N . LYS A 1 107 ? -2.624 -4.413 -55.932 1.00 70.81 107 LYS A N 1
ATOM 903 C CA . LYS A 1 107 ? -2.712 -5.489 -54.923 1.00 70.81 107 LYS A CA 1
ATOM 904 C C . LYS A 1 107 ? -3.659 -5.182 -53.760 1.00 70.81 107 LYS A C 1
ATOM 906 O O . LYS A 1 107 ? -4.050 -6.095 -53.033 1.00 70.81 107 LYS A O 1
ATOM 911 N N . CYS A 1 108 ? -4.081 -3.927 -53.615 1.00 74.00 108 CYS A N 1
ATOM 912 C CA . CYS A 1 108 ? -4.919 -3.454 -52.512 1.00 74.00 108 CYS A CA 1
ATOM 913 C C . CYS A 1 108 ? -6.368 -3.205 -52.970 1.00 74.00 108 CYS A C 1
ATOM 915 O O . CYS A 1 108 ? -6.779 -2.061 -53.166 1.00 74.00 108 CYS A O 1
ATOM 917 N N . ARG A 1 109 ? -7.161 -4.267 -53.169 1.00 71.44 109 ARG A N 1
ATOM 918 C CA . ARG A 1 109 ? -8.560 -4.167 -53.636 1.00 71.44 109 ARG A CA 1
ATOM 919 C C . ARG A 1 109 ? -9.586 -4.398 -52.527 1.00 71.44 109 ARG A C 1
ATOM 921 O O . ARG A 1 109 ? -9.737 -5.512 -52.040 1.00 71.44 109 ARG A O 1
ATOM 928 N N . VAL A 1 110 ? -10.406 -3.392 -52.227 1.00 73.56 110 VAL A N 1
ATOM 929 C CA . VAL A 1 110 ? -11.504 -3.526 -51.252 1.00 73.56 110 VAL A CA 1
ATOM 930 C C . VAL A 1 110 ? -12.612 -4.422 -51.808 1.00 73.56 110 VAL A C 1
ATOM 932 O O . VAL A 1 110 ? -13.410 -3.981 -52.629 1.00 73.56 110 VAL A O 1
ATOM 935 N N . THR A 1 111 ? -12.685 -5.671 -51.352 1.00 69.31 111 THR A N 1
ATOM 936 C CA . THR A 1 111 ? -13.756 -6.614 -51.722 1.00 69.31 111 THR A CA 1
ATOM 937 C C . THR A 1 111 ? -15.072 -6.316 -51.002 1.00 69.31 111 THR A C 1
ATOM 939 O O . THR A 1 111 ? -16.140 -6.437 -51.592 1.00 69.31 111 THR A O 1
ATOM 942 N N . SER A 1 112 ? -15.019 -5.874 -49.745 1.00 79.94 112 SER A N 1
ATOM 943 C CA . SER A 1 112 ? -16.175 -5.381 -48.985 1.00 79.94 112 SER A CA 1
ATOM 944 C C . SER A 1 112 ? -15.711 -4.400 -47.907 1.00 79.94 112 SER A C 1
ATOM 946 O O . SER A 1 112 ? -14.622 -4.553 -47.361 1.00 79.94 112 SER A O 1
ATOM 948 N N . LYS A 1 113 ? -16.485 -3.346 -47.621 1.00 81.94 113 LYS A N 1
ATOM 949 C CA . LYS A 1 113 ? -16.128 -2.366 -46.582 1.00 81.94 113 LYS A CA 1
ATOM 950 C C . LYS A 1 113 ? -16.513 -2.911 -45.209 1.00 81.94 113 LYS A C 1
ATOM 952 O O . LYS A 1 113 ? -17.699 -3.076 -44.940 1.00 81.94 113 LYS A O 1
ATOM 957 N N . VAL A 1 114 ? -15.536 -3.084 -44.318 1.00 81.69 114 VAL A N 1
ATOM 958 C CA . VAL A 1 114 ? -15.815 -3.431 -42.913 1.00 81.69 114 VAL A CA 1
ATOM 959 C C . VAL A 1 114 ? -16.526 -2.247 -42.227 1.00 81.69 114 VAL A C 1
ATOM 961 O O . VAL A 1 114 ? -16.093 -1.093 -42.394 1.00 81.69 114 VAL A O 1
ATOM 964 N N . PRO A 1 115 ? -17.643 -2.472 -41.510 1.00 81.88 115 PRO A N 1
ATOM 965 C CA . PRO A 1 115 ? -18.309 -1.433 -40.734 1.00 81.88 115 PRO A CA 1
ATOM 966 C C . PRO A 1 115 ? -17.499 -1.092 -39.474 1.00 81.88 115 PRO A C 1
ATOM 968 O O . PRO A 1 115 ? -17.299 -1.926 -38.601 1.00 81.88 115 PRO A O 1
ATOM 971 N N . ILE A 1 116 ? -17.067 0.166 -39.366 1.00 85.69 116 ILE A N 1
ATOM 972 C CA . ILE A 1 116 ? -16.241 0.691 -38.257 1.00 85.69 116 ILE A CA 1
ATOM 973 C C . ILE A 1 116 ? -17.045 1.516 -37.239 1.00 85.69 116 ILE A C 1
ATOM 975 O O . ILE A 1 116 ? -16.469 2.185 -36.387 1.00 85.69 116 ILE A O 1
ATOM 979 N N . SER A 1 117 ? -18.378 1.518 -37.330 1.00 81.81 117 SER A N 1
ATOM 980 C CA . SER A 1 117 ? -19.249 2.321 -36.454 1.00 81.81 117 SER A CA 1
ATOM 981 C C . SER A 1 117 ? -19.128 1.941 -34.975 1.00 81.81 117 SER A C 1
ATOM 983 O O . SER A 1 117 ? -19.341 2.780 -34.098 1.00 81.81 117 SER A O 1
ATOM 985 N N . HIS A 1 118 ? -18.731 0.703 -34.682 1.00 80.75 118 HIS A N 1
ATOM 986 C CA . HIS A 1 118 ? -18.479 0.248 -33.320 1.00 80.75 118 HIS A CA 1
ATOM 987 C C . HIS A 1 118 ? -17.253 0.944 -32.690 1.00 80.75 118 HIS A C 1
ATOM 989 O O . HIS A 1 118 ? -17.243 1.162 -31.483 1.00 80.75 118 HIS A O 1
ATOM 995 N N . LEU A 1 119 ? -16.265 1.387 -33.485 1.00 77.75 119 LEU A N 1
ATOM 996 C CA . LEU A 1 119 ? -15.076 2.089 -32.978 1.00 77.75 119 LEU A CA 1
ATOM 997 C C . LEU A 1 119 ? -15.414 3.469 -32.412 1.00 77.75 119 LEU A C 1
ATOM 999 O O . LEU A 1 119 ? -14.858 3.879 -31.397 1.00 77.75 119 LEU A O 1
ATOM 1003 N N . SER A 1 120 ? -16.362 4.170 -33.035 1.00 77.25 120 SER A N 1
ATOM 1004 C CA . SER A 1 120 ? -16.900 5.427 -32.502 1.00 77.25 120 SER A CA 1
ATOM 1005 C C . SER A 1 120 ? -17.739 5.222 -31.235 1.00 77.25 120 SER A C 1
ATOM 1007 O O . SER A 1 120 ? -17.769 6.102 -30.377 1.00 77.25 120 SER A O 1
ATOM 1009 N N . ALA A 1 121 ? -18.372 4.054 -31.072 1.00 84.25 121 ALA A N 1
ATOM 1010 C CA . ALA A 1 121 ? -19.142 3.729 -29.869 1.00 84.25 121 ALA A CA 1
ATOM 1011 C C . ALA A 1 121 ? -18.249 3.504 -28.631 1.00 84.25 121 ALA A C 1
ATOM 1013 O O . ALA A 1 121 ? -18.717 3.655 -27.504 1.00 84.25 121 ALA A O 1
ATOM 1014 N N . ILE A 1 122 ? -16.954 3.213 -28.822 1.00 82.44 122 ILE A N 1
ATOM 1015 C CA . ILE A 1 122 ? -15.980 3.056 -27.728 1.00 82.44 122 ILE A CA 1
ATOM 1016 C C . ILE A 1 122 ? -15.879 4.342 -26.906 1.00 82.44 122 ILE A C 1
ATOM 1018 O O . ILE A 1 122 ? -15.937 4.293 -25.681 1.00 82.44 122 ILE A O 1
ATOM 1022 N N . ILE A 1 123 ? -15.760 5.495 -27.570 1.00 83.56 123 ILE A N 1
ATOM 1023 C CA . ILE A 1 123 ? -15.633 6.790 -26.886 1.00 83.56 123 ILE A CA 1
ATOM 1024 C C . ILE A 1 123 ? -16.874 7.057 -26.044 1.00 83.56 123 ILE A C 1
ATOM 1026 O O . ILE A 1 123 ? -16.750 7.399 -24.872 1.00 83.56 123 ILE A O 1
ATOM 1030 N N . GLN A 1 124 ? -18.055 6.822 -26.617 1.00 87.88 124 GLN A N 1
ATOM 1031 C CA . GLN A 1 124 ? -19.322 6.986 -25.909 1.00 87.88 124 GLN A CA 1
ATOM 1032 C C . GLN A 1 124 ? -19.391 6.068 -24.685 1.00 87.88 124 GLN A C 1
ATOM 1034 O O . GLN A 1 124 ? -19.714 6.534 -23.600 1.00 87.88 124 GLN A O 1
ATOM 1039 N N . SER A 1 125 ? -19.000 4.796 -24.821 1.00 87.69 125 SER A N 1
ATOM 1040 C CA . SER A 1 125 ? -18.967 3.850 -23.700 1.00 87.69 125 SER A CA 1
ATOM 1041 C C . SER A 1 125 ? -18.020 4.298 -22.581 1.00 87.69 125 SER A C 1
ATOM 1043 O O . SER A 1 125 ? -18.391 4.244 -21.409 1.00 87.69 125 SER A O 1
ATOM 1045 N N . LEU A 1 126 ? -16.822 4.784 -22.918 1.00 85.75 126 LEU A N 1
ATOM 1046 C CA . LEU A 1 126 ? -15.872 5.302 -21.929 1.00 85.75 126 LEU A CA 1
ATOM 1047 C C . LEU A 1 126 ? -16.389 6.585 -21.260 1.00 85.75 126 LEU A C 1
ATOM 1049 O O . LEU A 1 126 ? -16.268 6.735 -20.045 1.00 85.75 126 LEU A O 1
ATOM 1053 N N . GLN A 1 127 ? -17.003 7.491 -22.025 1.00 89.88 127 GLN A N 1
ATOM 1054 C CA . GLN A 1 127 ? -17.628 8.708 -21.498 1.00 89.88 127 GLN A CA 1
ATOM 1055 C C . GLN A 1 127 ? -18.800 8.391 -20.559 1.00 89.88 127 GLN A C 1
ATOM 1057 O O . GLN A 1 127 ? -18.940 9.051 -19.526 1.00 89.88 127 GLN A O 1
ATOM 1062 N N . THR A 1 128 ? -19.601 7.361 -20.855 1.00 90.50 128 THR A N 1
ATOM 1063 C CA . THR A 1 128 ? -20.656 6.869 -19.955 1.00 90.50 128 THR A CA 1
ATOM 1064 C C . THR A 1 128 ? -20.068 6.415 -18.621 1.00 90.50 128 THR A C 1
ATOM 1066 O O . THR A 1 128 ? -20.517 6.896 -17.586 1.00 90.50 128 THR A O 1
ATOM 1069 N N . ILE A 1 129 ? -18.997 5.609 -18.627 1.00 87.12 129 ILE A N 1
ATOM 1070 C CA . ILE A 1 129 ? -18.319 5.174 -17.389 1.00 87.12 129 ILE A CA 1
ATOM 1071 C C . ILE A 1 129 ? -17.865 6.389 -16.563 1.00 87.12 129 ILE A C 1
ATOM 1073 O O . ILE A 1 129 ? -18.136 6.466 -15.364 1.00 87.12 129 ILE A O 1
ATOM 1077 N N . VAL A 1 130 ? -17.216 7.379 -17.190 1.00 89.06 130 VAL A N 1
ATOM 1078 C CA . VAL A 1 130 ? -16.785 8.601 -16.484 1.00 89.06 130 VAL A CA 1
ATOM 1079 C C . VAL A 1 130 ? -17.980 9.356 -15.892 1.00 89.06 130 VAL A C 1
ATOM 1081 O O . VAL A 1 130 ? -17.914 9.823 -14.752 1.00 89.06 130 VAL A O 1
ATOM 1084 N N . THR A 1 131 ? -19.071 9.477 -16.646 1.00 90.81 131 THR A N 1
ATOM 1085 C CA . THR A 1 131 ? -20.280 10.207 -16.236 1.00 90.81 131 THR A CA 1
ATOM 1086 C C . THR A 1 131 ? -20.981 9.528 -15.059 1.00 90.81 131 THR A C 1
ATOM 1088 O O . THR A 1 131 ? -21.354 10.204 -14.095 1.00 90.81 131 THR A O 1
ATOM 1091 N N . ASP A 1 132 ? -21.079 8.200 -15.071 1.00 86.75 132 ASP A N 1
ATOM 1092 C CA . ASP A 1 132 ? -21.662 7.419 -13.976 1.00 86.75 132 ASP A CA 1
ATOM 1093 C C . ASP A 1 132 ? -20.859 7.610 -12.684 1.00 86.75 132 ASP A C 1
ATOM 1095 O O . ASP A 1 132 ? -21.414 7.890 -11.617 1.00 86.75 132 ASP A O 1
ATOM 1099 N N . TYR A 1 133 ? -19.529 7.557 -12.776 1.00 87.69 133 TYR A N 1
ATOM 1100 C CA . TYR A 1 133 ? -18.653 7.792 -11.629 1.00 87.69 133 TYR A CA 1
ATOM 1101 C C . TYR A 1 133 ? -18.703 9.236 -11.117 1.00 87.69 133 TYR A C 1
ATOM 1103 O O . TYR A 1 133 ? -18.646 9.461 -9.906 1.00 87.69 133 TYR A O 1
ATOM 1111 N N . ARG A 1 134 ? -18.841 10.227 -12.004 1.00 89.06 134 ARG A N 1
ATOM 1112 C CA . ARG A 1 134 ? -19.051 11.629 -11.604 1.00 89.06 134 ARG A CA 1
ATOM 1113 C C . ARG A 1 134 ? -20.353 11.811 -10.849 1.00 89.06 134 ARG A C 1
ATOM 1115 O O . ARG A 1 134 ? -20.355 12.481 -9.818 1.00 89.06 134 ARG A O 1
ATOM 1122 N N . THR A 1 135 ? -21.416 11.168 -11.318 1.00 90.00 135 THR A N 1
ATOM 1123 C CA . THR A 1 135 ? -22.722 11.173 -10.655 1.00 90.00 135 THR A CA 1
ATOM 1124 C C . THR A 1 135 ? -22.609 10.578 -9.253 1.00 90.00 135 THR A C 1
ATOM 1126 O O . THR A 1 135 ? -23.008 11.224 -8.288 1.00 90.00 135 THR A O 1
ATOM 1129 N N . GLN A 1 136 ? -21.938 9.431 -9.097 1.00 84.06 136 GLN A N 1
ATOM 1130 C CA . GLN A 1 136 ? -21.689 8.828 -7.779 1.00 84.06 136 GLN A CA 1
ATOM 1131 C C . GLN A 1 136 ? -20.882 9.747 -6.845 1.00 84.06 136 GLN A C 1
ATOM 1133 O O . GLN A 1 136 ? -21.195 9.876 -5.660 1.00 84.06 136 GLN A O 1
ATOM 1138 N N . ILE A 1 137 ? -19.844 10.415 -7.360 1.00 82.19 137 ILE A N 1
ATOM 1139 C CA . ILE A 1 137 ? -19.056 11.385 -6.583 1.00 82.19 137 ILE A CA 1
ATOM 1140 C C . ILE A 1 137 ? -19.936 12.557 -6.132 1.00 82.19 137 ILE A C 1
ATOM 1142 O O . ILE A 1 137 ? -19.867 12.970 -4.971 1.00 82.19 137 ILE A O 1
ATOM 1146 N N . GLN A 1 138 ? -20.781 13.076 -7.022 1.00 88.06 138 GLN A N 1
ATOM 1147 C CA . GLN A 1 138 ? -21.691 14.175 -6.722 1.00 88.06 138 GLN A CA 1
ATOM 1148 C C . GLN A 1 138 ? -22.760 13.770 -5.700 1.00 88.06 138 GLN A C 1
ATOM 1150 O O . GLN A 1 138 ? -23.011 14.519 -4.758 1.00 88.06 138 GLN A O 1
ATOM 1155 N N . GLU A 1 139 ? -23.332 12.572 -5.810 1.00 85.88 139 GLU A N 1
ATOM 1156 C CA . GLU A 1 139 ? -24.268 12.023 -4.824 1.00 85.88 139 GLU A CA 1
ATOM 1157 C C . GLU A 1 139 ? -23.628 11.890 -3.442 1.00 85.88 139 GLU A C 1
ATOM 1159 O O . GLU A 1 139 ? -24.221 12.303 -2.445 1.00 85.88 139 GLU A O 1
ATOM 1164 N N . MET A 1 140 ? -22.392 11.389 -3.362 1.00 80.69 140 MET A N 1
ATOM 1165 C CA . MET A 1 140 ? -21.660 11.342 -2.096 1.00 80.69 140 MET A CA 1
ATOM 1166 C C . MET A 1 140 ? -21.419 12.739 -1.519 1.00 80.69 140 MET A C 1
ATOM 1168 O O . MET A 1 140 ? -21.546 12.927 -0.308 1.00 80.69 140 MET A O 1
ATOM 1172 N N . HIS A 1 141 ? -21.076 13.721 -2.355 1.00 82.94 141 HIS A N 1
ATOM 1173 C CA . HIS A 1 141 ? -20.943 15.110 -1.917 1.00 82.94 141 HIS A CA 1
ATOM 1174 C C . HIS A 1 141 ? -22.274 15.665 -1.394 1.00 82.94 141 HIS A C 1
ATOM 1176 O O . HIS A 1 141 ? -22.304 16.231 -0.302 1.00 82.94 141 HIS A O 1
ATOM 1182 N N . ASN A 1 142 ? -23.381 15.429 -2.099 1.00 86.62 142 ASN A N 1
ATOM 1183 C CA . ASN A 1 142 ? -24.716 15.861 -1.685 1.00 86.62 142 ASN A CA 1
ATOM 1184 C C . ASN A 1 142 ? -25.141 15.209 -0.359 1.00 86.62 142 ASN A C 1
ATOM 1186 O O . ASN A 1 142 ? -25.614 15.897 0.544 1.00 86.62 142 ASN A O 1
ATOM 1190 N N . GLN A 1 143 ? -24.900 13.906 -0.182 1.00 81.06 143 GLN A N 1
ATOM 1191 C CA . GLN A 1 143 ? -25.146 13.210 1.087 1.00 81.06 143 GLN A CA 1
ATOM 1192 C C . GLN A 1 143 ? -24.289 13.767 2.231 1.00 81.06 143 GLN A C 1
ATOM 1194 O O . GLN A 1 143 ? -24.734 13.819 3.379 1.00 81.06 143 GLN A O 1
ATOM 1199 N N . GLN A 1 144 ? -23.054 14.190 1.948 1.00 81.31 144 GLN A N 1
ATOM 1200 C CA . GLN A 1 144 ? -22.207 14.840 2.947 1.00 81.31 144 GLN A CA 1
ATOM 1201 C C . GLN A 1 144 ? -22.747 16.212 3.348 1.00 81.31 144 GLN A C 1
ATOM 1203 O O . GLN A 1 144 ? -22.739 16.522 4.539 1.00 81.31 144 GLN A O 1
ATOM 1208 N N . GLU A 1 145 ? -23.209 17.017 2.392 1.00 83.00 145 GLU A N 1
ATOM 1209 C CA . GLU A 1 145 ? -23.824 18.315 2.680 1.00 83.00 145 GLU A CA 1
ATOM 1210 C C . GLU A 1 145 ? -25.120 18.153 3.480 1.00 83.00 145 GLU A C 1
ATOM 1212 O O . GLU A 1 145 ? -25.268 18.808 4.510 1.00 83.00 145 GLU A O 1
ATOM 1217 N N . LEU A 1 146 ? -25.979 17.191 3.125 1.00 80.19 146 LEU A N 1
ATOM 1218 C CA . LEU A 1 146 ? -27.182 16.861 3.899 1.00 80.19 146 LEU A CA 1
ATOM 1219 C C . LEU A 1 146 ? -26.843 16.511 5.356 1.00 80.19 146 LEU A C 1
ATOM 1221 O O . LEU A 1 146 ? -27.377 17.117 6.285 1.00 80.19 146 LEU A O 1
ATOM 1225 N N . ARG A 1 147 ? -25.850 15.642 5.579 1.00 77.94 147 ARG A N 1
ATOM 1226 C CA . ARG A 1 147 ? -25.387 15.290 6.935 1.00 77.94 147 ARG A CA 1
ATOM 1227 C C . ARG A 1 147 ? -24.787 16.472 7.695 1.00 77.94 147 ARG A C 1
ATOM 1229 O O . ARG A 1 147 ? -24.877 16.517 8.920 1.00 77.94 147 ARG A O 1
ATOM 1236 N N . LYS A 1 148 ? -24.132 17.416 7.009 1.00 78.12 148 LYS A N 1
ATOM 1237 C CA . LYS A 1 148 ? -23.647 18.654 7.641 1.00 78.12 148 LYS A CA 1
ATOM 1238 C C . LYS A 1 148 ? -24.822 19.538 8.046 1.00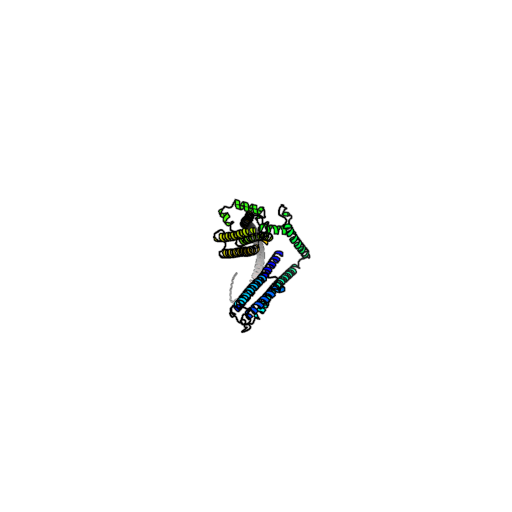 78.12 148 LYS A C 1
ATOM 1240 O O . LYS A 1 148 ? -24.804 20.055 9.158 1.00 78.12 148 LYS A O 1
ATOM 1245 N N . THR A 1 149 ? -25.835 19.672 7.190 1.00 76.19 149 THR A N 1
ATOM 1246 C CA . THR A 1 149 ? -27.030 20.468 7.491 1.00 76.19 149 THR A CA 1
ATOM 1247 C C . THR A 1 149 ? -27.854 19.872 8.631 1.00 76.19 149 THR A C 1
ATOM 1249 O O . THR A 1 149 ? -28.222 20.619 9.530 1.00 76.19 149 THR A O 1
ATOM 1252 N N . GLU A 1 150 ? -28.031 18.548 8.683 1.00 73.31 150 GLU A N 1
ATOM 1253 C CA . GLU A 1 150 ? -28.707 17.837 9.783 1.00 73.31 150 GLU A CA 1
ATOM 1254 C C . GLU A 1 150 ? -27.945 17.956 11.111 1.00 73.31 150 GLU A C 1
ATOM 1256 O O . GLU A 1 150 ? -28.534 18.110 12.178 1.00 73.31 150 GLU A O 1
ATOM 1261 N N . PHE A 1 151 ? -26.609 17.928 11.066 1.00 65.00 151 PHE A N 1
ATOM 1262 C CA . PHE A 1 151 ? -25.787 18.114 12.261 1.00 65.00 151 PHE A CA 1
ATOM 1263 C C . PHE A 1 151 ? -25.773 19.577 12.729 1.00 65.00 151 PHE A C 1
ATOM 1265 O O . PHE A 1 151 ? -25.721 19.849 13.927 1.00 65.00 151 PHE A O 1
ATOM 1272 N N . SER A 1 152 ? -25.834 20.533 11.798 1.00 58.28 152 SER A N 1
ATOM 1273 C CA . SER A 1 152 ? -25.963 21.954 12.118 1.00 58.28 152 SER A CA 1
ATOM 1274 C C . SER A 1 152 ? -27.349 22.305 12.654 1.00 58.28 152 SER A C 1
ATOM 1276 O O . SER A 1 152 ? -27.414 23.091 13.594 1.00 58.28 152 SER A O 1
ATOM 1278 N N . SER A 1 153 ? -28.431 21.711 12.144 1.00 52.84 153 SER A N 1
ATOM 1279 C CA . SER A 1 153 ? -29.782 21.918 12.680 1.00 52.84 153 SER A CA 1
ATOM 1280 C C . SER A 1 153 ? -29.959 21.272 14.058 1.00 52.84 153 SER A C 1
ATOM 1282 O O . SER A 1 153 ? -30.510 21.912 14.947 1.00 52.84 153 SER A O 1
ATOM 1284 N N . ALA A 1 154 ? -29.398 20.079 14.292 1.00 53.66 154 ALA A N 1
ATOM 1285 C CA . ALA A 1 154 ? -29.396 19.436 15.613 1.00 53.66 154 ALA A CA 1
ATOM 1286 C C . ALA A 1 154 ? -28.502 20.152 16.648 1.00 53.66 154 ALA A C 1
ATOM 1288 O O . ALA A 1 154 ? -28.701 20.013 17.851 1.00 53.66 154 ALA A O 1
ATOM 1289 N N . SER A 1 155 ? -27.514 20.933 16.198 1.00 45.41 155 SER A N 1
ATOM 1290 C CA . SER A 1 155 ? -26.624 21.718 17.065 1.00 45.41 155 SER A CA 1
ATOM 1291 C C . SER A 1 155 ? -27.098 23.164 17.282 1.00 45.41 155 SER A C 1
ATOM 1293 O O . SER A 1 155 ? -26.476 23.892 18.059 1.00 45.41 155 SER A O 1
ATOM 1295 N N . LEU A 1 156 ? -28.169 23.604 16.612 1.00 45.22 156 LEU A N 1
ATOM 1296 C CA . LEU A 1 156 ? -28.670 24.983 16.669 1.00 45.22 156 LEU A CA 1
ATOM 1297 C C . LEU A 1 156 ? -29.619 25.270 17.847 1.00 45.22 156 LEU A C 1
ATOM 1299 O O . LEU A 1 156 ? -29.976 26.427 18.046 1.00 45.22 156 LEU A O 1
ATOM 1303 N N . GLU A 1 157 ? -29.909 24.292 18.711 1.00 47.94 157 GLU A N 1
ATOM 1304 C CA . GLU A 1 157 ? -30.490 24.553 20.044 1.00 47.94 157 GLU A CA 1
ATOM 1305 C C . GLU A 1 157 ? -29.452 25.011 21.095 1.00 47.94 157 GLU A C 1
ATOM 1307 O O . GLU A 1 157 ? -29.797 25.276 22.245 1.00 47.94 157 GLU A O 1
ATOM 1312 N N . GLY A 1 158 ? -28.173 25.184 20.731 1.00 44.22 158 GLY A N 1
ATOM 1313 C CA . GLY A 1 158 ? -27.124 25.520 21.699 1.00 44.22 158 GLY A CA 1
ATOM 1314 C C . GLY A 1 158 ? -26.005 26.413 21.170 1.00 44.22 158 GLY A C 1
ATOM 1315 O O . GLY A 1 158 ? -24.906 25.939 20.926 1.00 44.22 158 GLY A O 1
ATOM 1316 N N . LYS A 1 159 ? -26.277 27.721 21.091 1.00 46.97 159 LYS A N 1
ATOM 1317 C CA . LYS A 1 159 ? -25.328 28.857 21.171 1.00 46.97 159 LYS A CA 1
ATOM 1318 C C . LYS A 1 159 ? -24.056 28.854 20.285 1.00 46.97 159 LYS A C 1
ATOM 1320 O O . LYS A 1 159 ? -23.038 28.239 20.577 1.00 46.97 159 LYS A O 1
ATOM 1325 N N . ASN A 1 160 ? -24.064 29.863 19.412 1.00 47.97 160 ASN A N 1
ATOM 1326 C CA . ASN A 1 160 ? -23.020 30.879 19.209 1.00 47.97 160 ASN A CA 1
ATOM 1327 C C . ASN A 1 160 ? -21.959 30.734 18.098 1.00 47.97 160 ASN A C 1
ATOM 1329 O O . ASN A 1 160 ? -21.225 29.765 17.925 1.00 47.97 160 ASN A O 1
ATOM 1333 N N . SER A 1 161 ? -21.843 31.873 17.414 1.00 45.72 161 SER A N 1
ATOM 1334 C CA . SER A 1 161 ? -21.071 32.313 16.249 1.00 45.72 161 SER A CA 1
ATOM 1335 C C . SER A 1 161 ? -19.534 32.274 16.365 1.00 45.72 161 SER A C 1
ATOM 1337 O O . SER A 1 161 ? -18.840 32.943 15.598 1.00 45.72 161 SER A O 1
ATOM 1339 N N . ALA A 1 162 ? -18.963 31.463 17.260 1.00 45.50 162 ALA A N 1
ATOM 1340 C CA . ALA A 1 162 ? -17.510 31.365 17.458 1.00 45.50 162 ALA A CA 1
ATOM 1341 C C . ALA A 1 162 ? -16.801 30.411 16.464 1.00 45.50 162 ALA A C 1
ATOM 1343 O O . ALA A 1 162 ? -15.605 30.551 16.198 1.00 45.50 162 ALA A O 1
ATOM 1344 N N . GLY A 1 163 ? -17.529 29.466 15.856 1.00 42.84 163 GLY A N 1
ATOM 1345 C CA . GLY A 1 163 ? -16.940 28.380 15.055 1.00 42.84 163 GLY A CA 1
ATOM 1346 C C . GLY A 1 163 ? -16.314 28.798 13.716 1.00 42.84 163 GLY A C 1
ATOM 1347 O O . GLY A 1 163 ? -15.306 28.221 13.304 1.00 42.84 163 GLY A O 1
ATOM 1348 N N . LYS A 1 164 ? -16.848 29.832 13.047 1.00 48.19 164 LYS A N 1
ATOM 1349 C CA . LYS A 1 164 ? -16.345 30.261 11.724 1.00 48.19 164 LYS A CA 1
ATOM 1350 C C . LYS A 1 164 ? -15.013 31.017 11.800 1.00 48.19 164 LYS A C 1
ATOM 1352 O O . LYS A 1 164 ? -14.176 30.849 10.917 1.00 48.19 164 LYS A O 1
ATOM 1357 N N . LYS A 1 165 ? -14.764 31.780 12.873 1.00 47.19 165 LYS A N 1
ATOM 1358 C CA . LYS A 1 165 ? -13.451 32.417 13.099 1.00 47.19 165 LYS A CA 1
ATOM 1359 C C . LYS A 1 165 ? -12.388 31.391 13.510 1.00 47.19 165 LYS A C 1
ATOM 1361 O O . LYS A 1 165 ? -11.252 31.498 13.063 1.00 47.19 165 LYS A O 1
ATOM 1366 N N . PHE A 1 166 ? -12.766 30.351 14.258 1.00 42.62 166 PHE A N 1
ATOM 1367 C CA . PHE A 1 166 ? -11.845 29.298 14.696 1.00 42.62 166 PHE A CA 1
ATOM 1368 C C . PHE A 1 166 ? -11.312 28.447 13.531 1.00 42.62 166 PHE A C 1
ATOM 1370 O O . PHE A 1 166 ? -10.120 28.164 13.486 1.00 42.62 166 PHE A O 1
ATOM 1377 N N . GLN A 1 167 ? -12.149 28.093 12.546 1.00 41.81 167 GLN A N 1
ATOM 1378 C CA . GLN A 1 167 ? -11.717 27.268 11.409 1.00 41.81 167 GLN A CA 1
ATOM 1379 C C . GLN A 1 167 ? -10.690 27.954 10.497 1.00 41.81 167 GLN A C 1
ATOM 1381 O O . GLN A 1 167 ? -9.706 27.311 10.142 1.00 41.81 167 GLN A O 1
ATOM 1386 N N . SER A 1 168 ? -10.860 29.242 10.162 1.00 46.44 168 SER A N 1
ATOM 1387 C CA . SER A 1 168 ? -9.887 29.938 9.296 1.00 46.44 168 SER A CA 1
ATOM 1388 C C . SER A 1 168 ? -8.537 30.157 9.994 1.00 46.44 168 SER A C 1
ATOM 1390 O O . SER A 1 168 ? -7.483 30.053 9.365 1.00 46.44 168 SER A O 1
ATOM 1392 N N . SER A 1 169 ? -8.561 30.366 11.315 1.00 46.91 169 SER A N 1
ATOM 1393 C CA . SER A 1 169 ? -7.353 30.447 12.138 1.00 46.91 169 SER A CA 1
ATOM 1394 C C . SER A 1 169 ? -6.662 29.086 12.244 1.00 46.91 169 SER A C 1
ATOM 1396 O O . SER A 1 169 ? -5.443 29.012 12.152 1.00 46.91 169 SER A O 1
ATOM 1398 N N . PHE A 1 170 ? -7.419 27.991 12.343 1.00 40.50 170 PHE A N 1
ATOM 1399 C CA . PHE A 1 170 ? -6.872 26.635 12.438 1.00 40.50 170 PHE A CA 1
ATOM 1400 C C . PHE A 1 170 ? -6.170 26.183 11.150 1.00 40.50 170 PHE A C 1
ATOM 1402 O O . PHE A 1 170 ? -5.129 25.535 11.215 1.00 40.50 170 PHE A O 1
ATOM 1409 N N . THR A 1 171 ? -6.695 26.543 9.973 1.00 45.50 171 THR A N 1
ATOM 1410 C CA . THR A 1 171 ? -6.042 26.221 8.692 1.00 45.50 171 THR A CA 1
ATOM 1411 C C . THR A 1 171 ? -4.756 27.024 8.504 1.00 45.50 171 THR A C 1
ATOM 1413 O O . THR A 1 171 ? -3.755 26.455 8.081 1.00 45.50 171 THR A O 1
ATOM 1416 N N . LYS A 1 172 ? -4.739 28.306 8.902 1.00 50.97 172 LYS A N 1
ATOM 1417 C CA . LYS A 1 172 ? -3.510 29.118 8.927 1.00 50.97 172 LYS A CA 1
ATOM 1418 C C . LYS A 1 172 ? -2.468 28.549 9.894 1.00 50.97 172 LYS A C 1
ATOM 1420 O O . LYS A 1 172 ? -1.308 28.437 9.517 1.00 50.97 172 LYS A O 1
ATOM 1425 N N . ILE A 1 173 ? -2.888 28.095 11.078 1.00 44.34 173 ILE A N 1
ATOM 1426 C CA . ILE A 1 173 ? -2.005 27.464 12.070 1.00 44.34 173 ILE A CA 1
ATOM 1427 C C . ILE A 1 173 ? -1.450 26.127 11.562 1.00 44.34 173 ILE A C 1
ATOM 1429 O O . ILE A 1 173 ? -0.272 25.873 11.745 1.00 44.34 173 ILE A O 1
ATOM 1433 N N . ILE A 1 174 ? -2.229 25.279 10.881 1.00 43.47 174 ILE A N 1
ATOM 1434 C CA . ILE A 1 174 ? -1.715 24.006 10.334 1.00 43.47 174 ILE A CA 1
ATOM 1435 C C . ILE A 1 174 ? -0.671 24.239 9.236 1.00 43.47 174 ILE A C 1
ATOM 1437 O O . ILE A 1 174 ? 0.331 23.526 9.194 1.00 43.47 174 ILE A O 1
ATOM 1441 N N . THR A 1 175 ? -0.884 25.225 8.363 1.00 49.62 175 THR A N 1
ATOM 1442 C CA . THR A 1 175 ? 0.096 25.579 7.327 1.00 49.62 175 THR A CA 1
ATOM 1443 C C . THR A 1 175 ? 1.359 26.171 7.955 1.00 49.62 175 THR A C 1
ATOM 1445 O O . THR A 1 175 ? 2.457 25.777 7.579 1.00 49.62 175 THR A O 1
ATOM 1448 N N . GLN A 1 176 ? 1.204 27.016 8.980 1.00 41.28 176 GLN A N 1
ATOM 1449 C CA . GLN A 1 176 ? 2.312 27.612 9.728 1.00 41.28 176 GLN A CA 1
ATOM 1450 C C . GLN A 1 176 ? 3.091 26.569 10.553 1.00 41.28 176 GLN A C 1
ATOM 1452 O O . GLN A 1 176 ? 4.314 26.587 10.566 1.00 41.28 176 GLN A O 1
ATOM 1457 N N . VAL A 1 177 ? 2.413 25.594 11.164 1.00 44.31 177 VAL A N 1
ATOM 1458 C CA . VAL A 1 177 ? 3.032 24.497 11.931 1.00 44.31 177 VAL A CA 1
ATOM 1459 C C . VAL A 1 177 ? 3.727 23.496 11.009 1.00 44.31 177 VAL A C 1
ATOM 1461 O O . VAL A 1 177 ? 4.793 23.010 11.361 1.00 44.31 177 VAL A O 1
ATOM 1464 N N . LYS A 1 178 ? 3.205 23.230 9.804 1.00 47.22 178 LYS A N 1
ATOM 1465 C CA . LYS A 1 178 ? 3.939 22.448 8.793 1.00 47.22 178 LYS A CA 1
ATOM 1466 C C . LYS A 1 178 ? 5.233 23.135 8.358 1.00 47.22 178 LYS A C 1
ATOM 1468 O O . LYS A 1 178 ? 6.236 22.447 8.251 1.00 47.22 178 LYS A O 1
ATOM 1473 N N . SER A 1 179 ? 5.224 24.458 8.172 1.00 48.16 179 SER A N 1
ATOM 1474 C CA . SER A 1 179 ? 6.453 25.212 7.887 1.00 48.16 179 SER A CA 1
ATOM 1475 C C . SER A 1 179 ? 7.391 25.328 9.096 1.00 48.16 179 SER A C 1
ATOM 1477 O O . SER A 1 179 ? 8.594 25.442 8.917 1.00 48.16 179 SER A O 1
ATOM 1479 N N . SER A 1 180 ? 6.875 25.272 10.330 1.00 40.94 180 SER A N 1
ATOM 1480 C CA . SER A 1 180 ? 7.697 25.304 11.554 1.00 40.94 180 SER A CA 1
ATOM 1481 C C . SER A 1 180 ? 8.245 23.933 11.971 1.00 40.94 180 SER A C 1
ATOM 1483 O O . SER A 1 180 ? 9.222 23.880 12.705 1.00 40.94 180 SER A O 1
ATOM 1485 N N . LEU A 1 181 ? 7.649 22.827 11.510 1.00 44.56 181 LEU A N 1
ATOM 1486 C CA . LEU A 1 181 ? 8.105 21.450 11.768 1.00 44.56 181 LEU A CA 1
ATOM 1487 C C . LEU A 1 181 ? 9.247 20.995 10.841 1.00 44.56 181 LEU A C 1
ATOM 1489 O O . LEU A 1 181 ? 9.796 19.919 11.052 1.00 44.56 181 LEU A O 1
ATOM 1493 N N . GLU A 1 182 ? 9.626 21.801 9.845 1.00 48.00 182 GLU A N 1
ATOM 1494 C CA . GLU A 1 182 ? 10.888 21.631 9.104 1.00 48.00 182 GLU A CA 1
ATOM 1495 C C . GLU A 1 182 ? 12.104 22.168 9.885 1.00 48.00 182 GLU A C 1
ATOM 1497 O O . GLU A 1 182 ? 13.241 22.045 9.433 1.00 48.00 182 GLU A O 1
ATOM 1502 N N . ILE A 1 183 ? 11.892 22.712 11.089 1.00 40.28 183 ILE A N 1
ATOM 1503 C CA . ILE A 1 183 ? 12.966 23.065 12.014 1.00 40.28 183 ILE A CA 1
ATOM 1504 C C . ILE A 1 183 ? 13.279 21.838 12.875 1.00 40.28 183 ILE A C 1
ATOM 1506 O O . ILE A 1 183 ? 12.428 21.313 13.591 1.00 40.28 183 ILE A O 1
ATOM 1510 N N . SER A 1 184 ? 14.522 21.377 12.752 1.00 39.81 184 SER A N 1
ATOM 1511 C CA . SER A 1 184 ? 15.108 20.244 13.471 1.00 39.81 184 SER A CA 1
ATOM 1512 C C . SER A 1 184 ? 14.782 20.273 14.978 1.00 39.81 184 SER A C 1
ATOM 1514 O O . SER A 1 184 ? 14.923 21.330 15.599 1.00 39.81 184 SER A O 1
ATOM 1516 N N . PRO A 1 185 ? 14.394 19.143 15.605 1.00 41.34 185 PRO A N 1
ATOM 1517 C CA . PRO A 1 185 ? 14.094 19.085 17.029 1.00 41.34 185 PRO A CA 1
ATOM 1518 C C . PRO A 1 185 ? 15.407 18.996 17.819 1.00 41.34 185 PRO A C 1
ATOM 1520 O O . PRO A 1 185 ? 15.776 17.947 18.337 1.00 41.34 185 PRO A O 1
ATOM 1523 N N . SER A 1 186 ? 16.149 20.098 17.887 1.00 38.50 186 SER A N 1
ATOM 1524 C CA . SER A 1 186 ? 17.311 20.244 18.767 1.00 38.50 186 SER A CA 1
ATOM 1525 C C . SER A 1 186 ? 17.031 21.347 19.782 1.00 38.50 186 SER A C 1
ATOM 1527 O O . SER A 1 186 ? 17.526 22.464 19.671 1.00 38.50 186 SER A O 1
ATOM 1529 N N . GLY A 1 187 ? 16.179 21.049 20.753 1.00 40.53 187 GLY A N 1
ATOM 1530 C CA . GLY A 1 187 ? 15.876 21.962 21.847 1.00 40.53 187 GLY A CA 1
ATOM 1531 C C . GLY A 1 187 ? 14.765 21.384 22.698 1.00 40.53 187 GLY A C 1
ATOM 1532 O O . GLY A 1 187 ? 13.631 21.283 22.239 1.00 40.53 187 GLY A O 1
ATOM 1533 N N . GLY A 1 188 ? 15.104 20.939 23.907 1.00 47.47 188 GLY A N 1
ATOM 1534 C CA . GLY A 1 188 ? 14.128 20.508 24.899 1.00 47.47 188 GLY A CA 1
ATOM 1535 C C . GLY A 1 188 ? 13.294 21.701 25.347 1.00 47.47 188 GLY A C 1
ATOM 1536 O O . GLY A 1 188 ? 13.652 22.368 26.308 1.00 47.47 188 GLY A O 1
ATOM 1537 N N . GLU A 1 189 ? 12.220 21.996 24.623 1.00 44.81 189 GLU A N 1
ATOM 1538 C CA . GLU A 1 189 ? 11.204 22.943 25.067 1.00 44.81 189 GLU A CA 1
ATOM 1539 C C . GLU A 1 189 ? 10.123 22.205 25.856 1.00 44.81 189 GLU A C 1
ATOM 1541 O O . GLU A 1 189 ? 9.596 21.171 25.429 1.00 44.81 189 GLU A O 1
ATOM 1546 N N . ASP A 1 190 ? 9.804 22.763 27.023 1.00 52.84 190 ASP A N 1
ATOM 1547 C CA . ASP A 1 190 ? 8.826 22.252 27.969 1.00 52.84 190 ASP A CA 1
ATOM 1548 C C . ASP A 1 190 ? 7.480 21.973 27.289 1.00 52.84 190 ASP A C 1
ATOM 1550 O O . ASP A 1 190 ? 6.712 22.867 26.912 1.00 52.84 190 ASP A O 1
ATOM 1554 N N . LEU A 1 191 ? 7.161 20.681 27.180 1.00 52.62 191 LEU A N 1
ATOM 1555 C CA . LEU A 1 191 ? 5.899 20.164 26.650 1.00 52.62 191 LEU A CA 1
ATOM 1556 C C . LEU A 1 191 ? 4.671 20.726 27.381 1.00 52.62 191 LEU A C 1
ATOM 1558 O O . LEU A 1 191 ? 3.562 20.609 26.862 1.00 52.62 191 LEU A O 1
ATOM 1562 N N . GLU A 1 192 ? 4.816 21.356 28.544 1.00 52.69 192 GLU A N 1
ATOM 1563 C CA . GLU A 1 192 ? 3.696 21.879 29.325 1.00 52.69 192 GLU A CA 1
ATOM 1564 C C . GLU A 1 192 ? 2.938 23.007 28.605 1.00 52.69 192 GLU A C 1
ATOM 1566 O O . GLU A 1 192 ? 1.703 22.980 28.611 1.00 52.69 192 GLU A O 1
ATOM 1571 N N . ASN A 1 193 ? 3.622 23.865 27.835 1.00 55.34 193 ASN A N 1
ATOM 1572 C CA . ASN A 1 193 ? 3.020 25.034 27.170 1.00 55.34 193 ASN A CA 1
ATOM 1573 C C . ASN A 1 193 ? 2.568 24.812 25.713 1.00 55.34 193 ASN A C 1
ATOM 1575 O O . ASN A 1 193 ? 2.034 25.723 25.078 1.00 55.34 193 ASN A O 1
ATOM 1579 N N . THR A 1 194 ? 2.728 23.605 25.164 1.00 62.84 194 THR A N 1
ATOM 1580 C CA . THR A 1 194 ? 2.293 23.308 23.788 1.00 62.84 194 THR A CA 1
ATOM 1581 C C . THR A 1 194 ? 0.778 23.106 23.687 1.00 62.84 194 THR A C 1
ATOM 1583 O O . THR A 1 194 ? 0.131 22.524 24.566 1.00 62.84 194 THR A O 1
ATOM 1586 N N . SER A 1 195 ? 0.186 23.578 22.584 1.00 77.31 195 SER A N 1
ATOM 1587 C CA . SER A 1 195 ? -1.252 23.428 22.328 1.00 77.31 195 SER A CA 1
ATOM 1588 C C . SER A 1 195 ? -1.661 21.947 22.304 1.00 77.31 195 SER A C 1
ATOM 1590 O O . SER A 1 195 ? -0.899 21.087 21.862 1.00 77.31 195 SER A O 1
ATOM 1592 N N . LEU A 1 196 ? -2.893 21.622 22.720 1.00 68.69 196 LEU A N 1
ATOM 1593 C CA . LEU A 1 196 ? -3.403 20.237 22.710 1.00 68.69 196 LEU A CA 1
ATOM 1594 C C . LEU A 1 196 ? -3.280 19.555 21.333 1.00 68.69 196 LEU A C 1
ATOM 1596 O O . LEU A 1 196 ? -3.104 18.341 21.256 1.00 68.69 196 LEU A O 1
ATOM 1600 N N . LEU A 1 197 ? -3.345 20.331 20.246 1.00 58.34 197 LEU A N 1
ATOM 1601 C CA . LEU A 1 197 ? -3.139 19.827 18.890 1.00 58.34 197 LEU A CA 1
ATOM 1602 C C . LEU A 1 197 ? -1.684 19.413 18.652 1.00 58.34 197 LEU A C 1
ATOM 1604 O O . LEU A 1 197 ? -1.456 18.324 18.133 1.00 58.34 197 LEU A O 1
ATOM 1608 N N . GLN A 1 198 ? -0.718 20.251 19.041 1.00 71.38 198 GLN A N 1
ATOM 1609 C CA . GLN A 1 198 ? 0.705 19.910 18.963 1.00 71.38 198 GLN A CA 1
ATOM 1610 C C . GLN A 1 198 ? 0.999 18.680 19.818 1.00 71.38 198 GLN A C 1
ATOM 1612 O O . GLN A 1 198 ? 1.568 17.728 19.303 1.00 71.38 198 GLN A O 1
ATOM 1617 N N . LYS A 1 199 ? 0.487 18.623 21.055 1.00 75.19 199 LYS A N 1
ATOM 1618 C CA . LYS A 1 199 ? 0.596 17.433 21.916 1.00 75.19 199 LYS A CA 1
ATOM 1619 C C . LYS A 1 199 ? 0.062 16.176 21.220 1.00 75.19 199 LYS A C 1
ATOM 1621 O O . LYS A 1 199 ? 0.742 15.155 21.201 1.00 75.19 199 LYS A O 1
ATOM 1626 N N . GLY A 1 200 ? -1.113 16.252 20.589 1.00 68.50 200 GLY A N 1
ATOM 1627 C CA . GLY A 1 200 ? -1.702 15.127 19.855 1.00 68.50 200 GLY A CA 1
ATOM 1628 C C . GLY A 1 200 ? -0.911 14.705 18.608 1.00 68.50 200 GLY A C 1
ATOM 1629 O O . GLY A 1 200 ? -0.764 13.511 18.351 1.00 68.50 200 GLY A O 1
ATOM 1630 N N . VAL A 1 201 ? -0.380 15.660 17.837 1.00 70.38 201 VAL A N 1
ATOM 1631 C CA . VAL A 1 201 ? 0.456 15.380 16.655 1.00 70.38 201 VAL A CA 1
ATOM 1632 C C . VAL A 1 201 ? 1.793 14.771 17.071 1.00 70.38 201 VAL A C 1
ATOM 1634 O O . VAL A 1 201 ? 2.182 13.749 16.512 1.00 70.38 201 VAL A O 1
ATOM 1637 N N . THR A 1 202 ? 2.447 15.335 18.085 1.00 78.56 202 THR A N 1
ATOM 1638 C CA . THR A 1 202 ? 3.702 14.832 18.650 1.00 78.56 202 THR A CA 1
ATOM 1639 C C . THR A 1 202 ? 3.525 13.423 19.219 1.00 78.56 202 THR A C 1
ATOM 1641 O O . THR A 1 202 ? 4.310 12.531 18.908 1.00 78.56 202 THR A O 1
ATOM 1644 N N . GLN A 1 203 ? 2.438 13.158 19.953 1.00 78.50 203 GLN A N 1
ATOM 1645 C CA . GLN A 1 203 ? 2.120 11.807 20.436 1.00 78.50 203 GLN A CA 1
ATOM 1646 C C . GLN A 1 203 ? 1.891 10.806 19.297 1.00 78.50 203 GLN A C 1
ATOM 1648 O O . GLN A 1 203 ? 2.373 9.676 19.364 1.00 78.50 203 GLN A O 1
ATOM 1653 N N . LEU A 1 204 ? 1.170 11.193 18.239 1.00 72.44 204 LEU A N 1
ATOM 1654 C CA . LEU A 1 204 ? 0.987 10.333 17.065 1.00 72.44 204 LEU A CA 1
ATOM 1655 C C . LEU A 1 204 ? 2.309 10.076 16.340 1.00 72.44 204 LEU A C 1
ATOM 1657 O O . LEU A 1 204 ? 2.560 8.945 15.930 1.00 72.44 204 LEU A O 1
ATOM 1661 N N . HIS A 1 205 ? 3.151 11.100 16.204 1.00 80.06 205 HIS A N 1
ATOM 1662 C CA . HIS A 1 205 ? 4.469 10.975 15.599 1.00 80.06 205 HIS A CA 1
ATOM 1663 C C . HIS A 1 205 ? 5.343 9.984 16.375 1.00 80.06 205 HIS A C 1
ATOM 1665 O O . HIS A 1 205 ? 5.854 9.050 15.766 1.00 80.06 205 HIS A O 1
ATOM 1671 N N . TYR A 1 206 ? 5.417 10.106 17.703 1.00 85.88 206 TYR A N 1
ATOM 1672 C CA . TYR A 1 206 ? 6.167 9.186 18.568 1.00 85.88 206 TYR A CA 1
ATOM 1673 C C . TYR A 1 206 ? 5.579 7.778 18.632 1.00 85.88 206 TYR A C 1
ATOM 1675 O O . TYR A 1 206 ? 6.292 6.815 18.892 1.00 85.88 206 TYR A O 1
ATOM 1683 N N . ARG A 1 207 ? 4.276 7.623 18.385 1.00 74.38 207 ARG A N 1
ATOM 1684 C CA . ARG A 1 207 ? 3.660 6.298 18.276 1.00 74.38 207 ARG A CA 1
ATOM 1685 C C . ARG A 1 207 ? 4.040 5.590 16.975 1.00 74.38 207 ARG A C 1
ATOM 1687 O O . ARG A 1 207 ? 4.123 4.365 16.956 1.00 74.38 207 ARG A O 1
ATOM 1694 N N . LEU A 1 208 ? 4.206 6.344 15.891 1.00 71.94 208 LEU A N 1
ATOM 1695 C CA . LEU A 1 208 ? 4.592 5.804 14.587 1.00 71.94 208 LEU A CA 1
ATOM 1696 C C . LEU A 1 208 ? 6.111 5.627 14.468 1.00 71.94 208 LEU A C 1
ATOM 1698 O O . LEU A 1 208 ? 6.538 4.647 13.873 1.00 71.94 208 LEU A O 1
ATOM 1702 N N . ASN A 1 209 ? 6.883 6.521 15.089 1.00 80.88 209 ASN A N 1
ATOM 1703 C CA . ASN A 1 209 ? 8.347 6.546 15.094 1.00 80.88 209 ASN A CA 1
ATOM 1704 C C . ASN A 1 209 ? 8.829 6.566 16.556 1.00 80.88 209 ASN A C 1
ATOM 1706 O O . ASN A 1 209 ? 9.135 7.636 17.094 1.00 80.88 209 ASN A O 1
ATOM 1710 N N . PRO A 1 210 ? 8.796 5.422 17.261 1.00 83.56 210 PRO A N 1
ATOM 1711 C CA . PRO A 1 210 ? 9.190 5.373 18.664 1.00 83.56 210 PRO A CA 1
ATOM 1712 C C . PRO A 1 210 ? 10.644 5.789 18.893 1.00 83.56 210 PRO A C 1
ATOM 1714 O O . PRO A 1 210 ? 10.945 6.340 19.944 1.00 83.56 210 PRO A O 1
ATOM 1717 N N . GLU A 1 211 ? 11.521 5.630 17.907 1.00 83.62 211 GLU A N 1
ATOM 1718 C CA . GLU A 1 211 ? 12.906 6.093 17.950 1.00 83.62 211 GLU A CA 1
ATOM 1719 C C . GLU A 1 211 ? 13.045 7.622 18.037 1.00 83.62 211 GLU A C 1
ATOM 1721 O O . GLU A 1 211 ? 14.065 8.117 18.505 1.00 83.62 211 GLU A O 1
ATOM 1726 N N . ALA A 1 212 ? 12.024 8.380 17.619 1.00 86.88 212 ALA A N 1
ATOM 1727 C CA . ALA A 1 212 ? 12.043 9.841 17.669 1.00 86.88 212 ALA A CA 1
ATOM 1728 C C . ALA A 1 212 ? 11.778 10.398 19.080 1.00 86.88 212 ALA A C 1
ATOM 1730 O O . ALA A 1 212 ? 11.998 11.584 19.320 1.00 86.88 212 ALA A O 1
ATOM 1731 N N . ASN A 1 213 ? 11.298 9.569 20.016 1.00 90.88 213 ASN A N 1
ATOM 1732 C CA . ASN A 1 213 ? 11.093 9.958 21.408 1.00 90.88 213 ASN A CA 1
ATOM 1733 C C . ASN A 1 213 ? 12.225 9.390 22.284 1.00 90.88 213 ASN A C 1
ATOM 1735 O O . ASN A 1 213 ? 12.295 8.167 22.432 1.00 90.88 213 ASN A O 1
ATOM 1739 N N . PRO A 1 214 ? 13.052 10.238 22.929 1.00 92.06 214 PRO A N 1
ATOM 1740 C CA . PRO A 1 214 ? 14.140 9.783 23.797 1.00 92.06 214 PRO A CA 1
ATOM 1741 C C . PRO A 1 214 ? 13.691 8.801 24.886 1.00 92.06 214 PRO A C 1
ATOM 1743 O O . PRO A 1 214 ? 14.379 7.820 25.151 1.00 92.06 214 PRO A O 1
ATOM 1746 N N . HIS A 1 215 ? 12.505 9.013 25.466 1.00 91.75 215 HIS A N 1
ATOM 1747 C CA . HIS A 1 215 ? 11.966 8.129 26.497 1.00 91.75 215 HIS A CA 1
ATOM 1748 C C . HIS A 1 215 ? 11.608 6.744 25.944 1.00 91.75 215 HIS A C 1
ATOM 1750 O O . HIS A 1 215 ? 11.936 5.725 26.545 1.00 91.75 215 HIS A O 1
ATOM 1756 N N . ASN A 1 216 ? 10.963 6.686 24.776 1.00 92.69 216 ASN A N 1
ATOM 1757 C CA . ASN A 1 216 ? 10.633 5.409 24.140 1.00 92.69 216 ASN A CA 1
ATOM 1758 C C . ASN A 1 216 ? 11.914 4.668 23.735 1.00 92.69 216 ASN A C 1
ATOM 1760 O O . ASN A 1 216 ? 11.998 3.454 23.914 1.00 92.69 216 ASN A O 1
ATOM 1764 N N . HIS A 1 217 ? 12.915 5.397 23.233 1.00 91.81 217 HIS A N 1
ATOM 1765 C CA . HIS A 1 217 ? 14.215 4.841 22.874 1.00 91.81 217 HIS A CA 1
ATOM 1766 C C . HIS A 1 217 ? 14.926 4.216 24.085 1.00 91.81 217 HIS A C 1
ATOM 1768 O O . HIS A 1 217 ? 15.415 3.091 23.993 1.00 91.81 217 HIS A O 1
ATOM 1774 N N . GLU A 1 218 ? 14.914 4.888 25.241 1.00 95.69 218 GLU A N 1
ATOM 1775 C CA . GLU A 1 218 ? 15.457 4.351 26.494 1.00 95.69 218 GLU A CA 1
ATOM 1776 C C . GLU A 1 218 ? 14.717 3.079 26.941 1.00 95.69 218 GLU A C 1
ATOM 1778 O O . GLU A 1 218 ? 15.352 2.076 27.264 1.00 95.69 218 GLU A O 1
ATOM 1783 N N . GLN A 1 219 ? 13.381 3.067 26.886 1.00 95.56 219 GLN A N 1
ATOM 1784 C CA . GLN A 1 219 ? 12.582 1.881 27.225 1.00 95.56 219 GLN A CA 1
ATOM 1785 C C . GLN A 1 219 ? 12.879 0.697 26.295 1.00 95.56 219 GLN A C 1
ATOM 1787 O O . GLN A 1 219 ? 13.020 -0.438 26.755 1.00 95.56 219 GLN A O 1
ATOM 1792 N N . ILE A 1 220 ? 13.025 0.948 24.991 1.00 95.62 220 ILE A N 1
ATOM 1793 C CA . ILE A 1 220 ? 13.417 -0.073 24.012 1.00 95.62 220 ILE A CA 1
ATOM 1794 C C . ILE A 1 220 ? 14.834 -0.585 24.306 1.00 95.62 220 ILE A C 1
ATOM 1796 O O . ILE A 1 220 ? 15.070 -1.794 24.267 1.00 95.62 220 ILE A O 1
ATOM 1800 N N . ALA A 1 221 ? 15.778 0.300 24.633 1.00 95.81 221 ALA A N 1
ATOM 1801 C CA . ALA A 1 221 ? 17.146 -0.081 24.979 1.00 95.81 221 ALA A CA 1
ATOM 1802 C C . ALA A 1 221 ? 17.195 -0.941 26.254 1.00 95.81 221 ALA A C 1
ATOM 1804 O O . ALA A 1 221 ? 17.865 -1.975 26.278 1.00 95.81 221 ALA A O 1
ATOM 1805 N N . LEU A 1 222 ? 16.429 -0.573 27.285 1.00 96.75 222 LEU A N 1
ATOM 1806 C CA . LEU A 1 222 ? 16.279 -1.364 28.507 1.00 96.75 222 LEU A CA 1
ATOM 1807 C C . LEU A 1 222 ? 15.639 -2.727 28.228 1.00 96.75 222 LEU A C 1
ATOM 1809 O O . LEU A 1 222 ? 16.084 -3.732 28.784 1.00 96.75 222 LEU A O 1
ATOM 1813 N N . PHE A 1 223 ? 14.628 -2.782 27.357 1.00 96.88 223 PHE A N 1
ATOM 1814 C CA . PHE A 1 223 ? 14.023 -4.041 26.928 1.00 96.88 223 PHE A CA 1
ATOM 1815 C C . PHE A 1 223 ? 15.055 -4.939 26.241 1.00 96.88 223 PHE A C 1
ATOM 1817 O O . PHE A 1 223 ? 15.206 -6.095 26.630 1.00 96.88 223 PHE A O 1
ATOM 1824 N N . ARG A 1 224 ? 15.833 -4.406 25.292 1.00 96.56 224 ARG A N 1
ATOM 1825 C CA . ARG A 1 224 ? 16.917 -5.145 24.621 1.00 96.56 224 ARG A CA 1
ATOM 1826 C C . ARG A 1 224 ? 17.968 -5.669 25.597 1.00 96.56 224 ARG A C 1
ATOM 1828 O O . ARG A 1 224 ? 18.412 -6.799 25.445 1.00 96.56 224 ARG A O 1
ATOM 1835 N N . ALA A 1 225 ? 18.352 -4.870 26.592 1.00 97.00 225 ALA A N 1
ATOM 1836 C CA . ALA A 1 225 ? 19.350 -5.261 27.586 1.00 97.00 225 ALA A CA 1
ATOM 1837 C C . ALA A 1 225 ? 18.867 -6.396 28.507 1.00 97.00 225 ALA A C 1
ATOM 1839 O O . ALA A 1 225 ? 19.676 -7.194 28.975 1.00 97.00 225 ALA A O 1
ATOM 1840 N N . LYS A 1 226 ? 17.557 -6.465 28.776 1.00 97.25 226 LYS A N 1
ATOM 1841 C CA . LYS A 1 226 ? 16.945 -7.477 29.653 1.00 97.25 226 LYS A CA 1
ATOM 1842 C C . LYS A 1 226 ? 16.494 -8.740 28.917 1.00 97.25 226 LYS A C 1
ATOM 1844 O O . LYS A 1 226 ? 16.355 -9.784 29.547 1.00 97.25 226 LYS A O 1
ATOM 1849 N N . THR A 1 227 ? 16.231 -8.644 27.618 1.00 96.19 227 THR A N 1
ATOM 1850 C CA . THR A 1 227 ? 15.653 -9.731 26.819 1.00 96.19 227 THR A CA 1
ATOM 1851 C C . THR A 1 227 ? 16.743 -10.670 26.308 1.00 96.19 227 THR A C 1
ATOM 1853 O O . THR A 1 227 ? 17.805 -10.230 25.867 1.00 96.19 227 THR A O 1
ATOM 1856 N N . SER A 1 228 ? 16.495 -11.980 26.361 1.00 97.12 228 SER A N 1
ATOM 1857 C CA . SER A 1 228 ? 17.455 -12.974 25.875 1.00 97.12 228 SER A CA 1
ATOM 1858 C C . SER A 1 228 ? 17.639 -12.881 24.352 1.00 97.12 228 SER A C 1
ATOM 1860 O O . SER A 1 228 ? 16.764 -12.406 23.624 1.00 97.12 228 SER A O 1
ATOM 1862 N N . LYS A 1 229 ? 18.774 -13.372 23.832 1.00 95.00 229 LYS A N 1
ATOM 1863 C CA . LYS A 1 229 ? 19.026 -13.381 22.379 1.00 95.00 229 LYS A CA 1
ATOM 1864 C C . LYS A 1 229 ? 17.988 -14.195 21.603 1.00 95.00 229 LYS A C 1
ATOM 1866 O O . LYS A 1 229 ? 17.697 -13.847 20.463 1.00 95.00 229 LYS A O 1
ATOM 1871 N N . ASP A 1 230 ? 17.454 -15.260 22.195 1.00 94.19 230 ASP A N 1
ATOM 1872 C CA . ASP A 1 230 ? 16.460 -16.107 21.535 1.00 94.19 230 ASP A CA 1
ATOM 1873 C C . ASP A 1 230 ? 15.084 -15.440 21.501 1.00 94.19 230 ASP A C 1
ATOM 1875 O O . ASP A 1 230 ? 14.438 -15.453 20.455 1.00 94.19 230 ASP A O 1
ATOM 1879 N N . ASP A 1 231 ? 14.687 -14.748 22.568 1.00 93.12 231 ASP A N 1
ATOM 1880 C CA . ASP A 1 231 ? 13.434 -13.982 22.590 1.00 93.12 231 ASP A CA 1
ATOM 1881 C C . ASP A 1 231 ? 13.494 -12.774 21.641 1.00 93.12 231 ASP A C 1
ATOM 1883 O O . ASP A 1 231 ? 12.518 -12.447 20.963 1.00 93.12 231 ASP A O 1
ATOM 1887 N N . MET A 1 232 ? 14.669 -12.145 21.508 1.00 95.06 232 MET A N 1
ATOM 1888 C CA . MET A 1 232 ? 14.882 -11.045 20.561 1.00 95.06 232 MET A CA 1
ATOM 1889 C C . MET A 1 232 ? 14.662 -11.459 19.099 1.00 95.06 232 MET A C 1
ATOM 1891 O O . MET A 1 232 ? 14.257 -10.621 18.287 1.00 95.06 232 MET A O 1
ATOM 1895 N N . LYS A 1 233 ? 14.846 -12.740 18.745 1.00 92.69 233 LYS A N 1
ATOM 1896 C CA . LYS A 1 233 ? 14.574 -13.232 17.381 1.00 92.69 233 LYS A CA 1
ATOM 1897 C C . LYS A 1 233 ? 13.112 -13.034 16.974 1.00 92.69 233 LYS A C 1
ATOM 1899 O O . LYS A 1 233 ? 12.850 -12.820 15.794 1.00 92.69 233 LYS A O 1
ATOM 1904 N N . ALA A 1 234 ? 12.173 -13.029 17.926 1.00 92.25 234 ALA A N 1
ATOM 1905 C CA . ALA A 1 234 ? 10.758 -12.775 17.648 1.00 92.25 234 ALA A CA 1
ATOM 1906 C C . ALA A 1 234 ? 10.493 -11.344 17.136 1.00 92.25 234 ALA A C 1
ATOM 1908 O O . ALA A 1 234 ? 9.514 -11.107 16.428 1.00 92.25 234 ALA A O 1
ATOM 1909 N N . PHE A 1 235 ? 11.372 -10.390 17.463 1.00 92.31 235 PHE A N 1
ATOM 1910 C CA . PHE A 1 235 ? 11.268 -8.990 17.040 1.00 92.31 235 PHE A CA 1
ATOM 1911 C C . PHE A 1 235 ? 12.088 -8.693 15.777 1.00 92.31 235 PHE A C 1
ATOM 1913 O O . PHE A 1 235 ? 11.705 -7.827 14.980 1.00 92.31 235 PHE A O 1
ATOM 1920 N N . GLN A 1 236 ? 13.155 -9.462 15.545 1.00 90.75 236 GLN A N 1
ATOM 1921 C CA . GLN A 1 236 ? 14.065 -9.368 14.397 1.00 90.75 236 GLN A CA 1
ATOM 1922 C C . GLN A 1 236 ? 13.491 -9.980 13.108 1.00 90.75 236 GLN A C 1
ATOM 1924 O O . GLN A 1 236 ? 14.200 -10.653 12.358 1.00 90.75 236 GLN A O 1
ATOM 1929 N N . LEU A 1 237 ? 12.210 -9.739 12.819 1.00 86.06 237 LEU A N 1
ATOM 1930 C CA . LEU A 1 237 ? 11.617 -10.192 11.561 1.00 86.06 237 LEU A CA 1
ATOM 1931 C C . LEU A 1 237 ? 12.232 -9.417 10.387 1.00 86.06 237 LEU A C 1
ATOM 1933 O O . LEU A 1 237 ? 12.517 -8.218 10.532 1.00 86.06 237 LEU A O 1
ATOM 1937 N N . PRO A 1 238 ? 12.379 -10.067 9.226 1.00 84.94 238 PRO A N 1
ATOM 1938 C CA . PRO A 1 238 ? 12.858 -9.417 8.015 1.00 84.94 238 PRO A CA 1
ATOM 1939 C C . PRO A 1 238 ? 11.939 -8.282 7.548 1.00 84.94 238 PRO A C 1
ATOM 1941 O O . PRO A 1 238 ? 10.817 -8.104 8.041 1.00 84.94 238 PRO A O 1
ATOM 1944 N N . LEU A 1 239 ? 12.439 -7.501 6.589 1.00 84.25 239 LEU A N 1
ATOM 1945 C CA . LEU A 1 239 ? 11.648 -6.481 5.908 1.00 84.25 239 LEU A CA 1
ATOM 1946 C C . LEU A 1 239 ? 10.536 -7.140 5.091 1.00 84.25 239 LEU A C 1
ATOM 1948 O O . LEU A 1 239 ? 10.730 -8.181 4.459 1.00 84.25 239 LEU A O 1
ATOM 1952 N N . SER A 1 240 ? 9.362 -6.518 5.090 1.00 83.62 240 SER A N 1
ATOM 1953 C CA . SER A 1 240 ? 8.273 -6.933 4.215 1.00 83.62 240 SER A CA 1
ATOM 1954 C C . SER A 1 240 ? 8.591 -6.615 2.753 1.00 83.62 240 SER A C 1
ATOM 1956 O O . SER A 1 240 ? 9.360 -5.704 2.437 1.00 83.62 240 SER A O 1
ATOM 1958 N N . PHE A 1 241 ? 7.900 -7.303 1.842 1.00 79.25 241 PHE A N 1
ATOM 1959 C CA . PHE A 1 241 ? 7.949 -7.046 0.399 1.00 79.25 241 PHE A CA 1
ATOM 1960 C C . PHE A 1 241 ? 7.838 -5.558 0.046 1.00 79.25 241 PHE A C 1
ATOM 1962 O O . PHE A 1 241 ? 8.573 -5.032 -0.788 1.00 79.25 241 PHE A O 1
ATOM 1969 N N . LYS A 1 242 ? 6.886 -4.874 0.687 1.00 83.88 242 LYS A N 1
ATOM 1970 C CA . LYS A 1 242 ? 6.569 -3.477 0.405 1.00 83.88 242 LYS A CA 1
ATOM 1971 C C . LYS A 1 242 ? 7.703 -2.546 0.835 1.00 83.88 242 LYS A C 1
ATOM 1973 O O . LYS A 1 242 ? 7.991 -1.596 0.112 1.00 83.88 242 LYS A O 1
ATOM 1978 N N . GLU A 1 243 ? 8.314 -2.813 1.984 1.00 87.56 243 GLU A N 1
ATOM 1979 C CA . GLU A 1 243 ? 9.426 -2.028 2.532 1.00 87.56 243 GLU A CA 1
ATOM 1980 C C . GLU A 1 243 ? 10.689 -2.208 1.687 1.00 87.56 243 GLU A C 1
ATOM 1982 O O . GLU A 1 243 ? 11.304 -1.221 1.286 1.00 87.56 243 GLU A O 1
ATOM 1987 N N . GLU A 1 244 ? 11.018 -3.448 1.320 1.00 86.06 244 GLU A N 1
ATOM 1988 C CA . GLU A 1 244 ? 12.181 -3.740 0.477 1.00 86.06 244 GLU A CA 1
ATOM 1989 C C . GLU A 1 244 ? 12.027 -3.106 -0.922 1.00 86.06 244 GLU A C 1
ATOM 1991 O O . GLU A 1 244 ? 12.947 -2.456 -1.416 1.00 86.06 244 GLU A O 1
ATOM 1996 N N . ILE A 1 245 ? 10.833 -3.170 -1.533 1.00 85.62 245 ILE A N 1
ATOM 1997 C CA . ILE A 1 245 ? 10.563 -2.468 -2.802 1.00 85.62 245 ILE A CA 1
ATOM 1998 C C . ILE A 1 245 ? 10.730 -0.955 -2.666 1.00 85.62 245 ILE A C 1
ATOM 2000 O O . ILE A 1 245 ? 11.194 -0.313 -3.607 1.00 85.62 245 ILE A O 1
ATOM 2004 N N . GLN A 1 246 ? 10.316 -0.357 -1.548 1.00 87.50 246 GLN A N 1
ATOM 2005 C CA . GLN A 1 246 ? 10.463 1.085 -1.348 1.00 87.50 246 GLN A CA 1
ATOM 2006 C C . GLN A 1 246 ? 11.932 1.497 -1.242 1.00 87.50 246 GLN A C 1
ATOM 2008 O O . GLN A 1 246 ? 12.312 2.492 -1.857 1.00 87.50 246 GLN A O 1
ATOM 2013 N N . LEU A 1 247 ? 12.756 0.715 -0.541 1.00 88.88 247 LEU A N 1
ATOM 2014 C CA . LEU A 1 247 ? 14.199 0.950 -0.463 1.00 88.88 247 LEU A CA 1
ATOM 2015 C C . LEU A 1 247 ? 14.866 0.830 -1.833 1.00 88.88 247 LEU A C 1
ATOM 2017 O O . LEU A 1 247 ? 15.615 1.719 -2.230 1.00 88.88 247 LEU A O 1
ATOM 2021 N N . ILE A 1 248 ? 14.551 -0.226 -2.585 1.00 87.56 248 ILE A N 1
ATOM 2022 C CA . ILE A 1 248 ? 15.105 -0.419 -3.929 1.00 87.56 248 ILE A CA 1
ATOM 2023 C C . ILE A 1 248 ? 14.634 0.674 -4.880 1.00 87.56 248 ILE A C 1
ATOM 2025 O O . ILE A 1 248 ? 15.423 1.143 -5.689 1.00 87.56 248 ILE A O 1
ATOM 2029 N N . LYS A 1 249 ? 13.381 1.129 -4.774 1.00 87.31 249 LYS A N 1
ATOM 2030 C CA . LYS A 1 249 ? 12.879 2.273 -5.546 1.00 87.31 249 LYS A CA 1
ATOM 2031 C C . LYS A 1 249 ? 13.676 3.537 -5.275 1.00 87.31 249 LYS A C 1
ATOM 2033 O O . LYS A 1 249 ? 14.067 4.206 -6.224 1.00 87.31 249 LYS A O 1
ATOM 2038 N N . ALA A 1 250 ? 13.896 3.863 -4.004 1.00 87.88 250 ALA A N 1
ATOM 2039 C CA . ALA A 1 250 ? 14.675 5.036 -3.624 1.00 87.88 250 ALA A CA 1
ATOM 2040 C C . ALA A 1 250 ? 16.110 4.934 -4.162 1.00 87.88 250 ALA A C 1
ATOM 2042 O O . ALA A 1 250 ? 16.582 5.849 -4.828 1.00 87.88 250 ALA A O 1
ATOM 2043 N N . PHE A 1 251 ? 16.749 3.778 -3.979 1.00 89.38 251 PHE A N 1
ATOM 2044 C CA . PHE A 1 251 ? 18.093 3.512 -4.486 1.00 89.38 251 PHE A CA 1
ATOM 2045 C C . PHE A 1 251 ? 18.179 3.582 -6.017 1.00 89.38 251 PHE A C 1
ATOM 2047 O O . PHE A 1 251 ? 19.069 4.231 -6.557 1.00 89.38 251 PHE A O 1
ATOM 2054 N N . ALA A 1 252 ? 17.227 2.977 -6.730 1.00 87.62 252 ALA A N 1
ATOM 2055 C CA . ALA A 1 252 ? 17.154 3.019 -8.186 1.00 87.62 252 ALA A CA 1
ATOM 2056 C C . ALA A 1 252 ? 16.988 4.452 -8.708 1.00 87.62 252 ALA A C 1
ATOM 2058 O O . ALA A 1 252 ? 17.617 4.816 -9.697 1.00 87.62 252 ALA A O 1
ATOM 2059 N N . LEU A 1 253 ? 16.173 5.277 -8.040 1.00 87.19 253 LEU A N 1
ATOM 2060 C CA . LEU A 1 253 ? 15.997 6.686 -8.396 1.00 87.19 253 LEU A CA 1
ATOM 2061 C C . LEU A 1 253 ? 17.285 7.493 -8.199 1.00 87.19 253 LEU A C 1
ATOM 2063 O O . LEU A 1 253 ? 17.642 8.264 -9.086 1.00 87.19 253 LEU A O 1
ATOM 2067 N N . GLU A 1 254 ? 17.997 7.298 -7.086 1.00 88.81 254 GLU A N 1
ATOM 2068 C CA . GLU A 1 254 ? 19.292 7.953 -6.841 1.00 88.81 254 GLU A CA 1
ATOM 2069 C C . GLU A 1 254 ? 20.335 7.560 -7.893 1.00 88.81 254 GLU A C 1
ATOM 2071 O O . GLU A 1 254 ? 21.043 8.413 -8.428 1.00 88.81 254 GLU A O 1
ATOM 2076 N N . LEU A 1 255 ? 20.398 6.273 -8.238 1.00 89.19 255 LEU A N 1
ATOM 2077 C CA . LEU A 1 255 ? 21.308 5.764 -9.259 1.00 89.19 255 LEU A CA 1
ATOM 2078 C C . LEU A 1 255 ? 20.977 6.298 -10.654 1.00 89.19 255 LEU A C 1
ATOM 2080 O O . LEU A 1 255 ? 21.878 6.712 -11.378 1.00 89.19 255 LEU A O 1
ATOM 2084 N N . MET A 1 256 ? 19.697 6.320 -11.031 1.00 88.62 256 MET A N 1
ATOM 2085 C CA . MET A 1 256 ? 19.271 6.885 -12.312 1.00 88.62 256 MET A CA 1
ATOM 2086 C C . MET A 1 256 ? 19.542 8.387 -12.385 1.00 88.62 256 MET A C 1
ATOM 2088 O O . MET A 1 256 ? 19.957 8.874 -13.432 1.00 88.62 256 MET A O 1
ATOM 2092 N N . ALA A 1 257 ? 19.361 9.123 -11.285 1.00 90.25 257 ALA A N 1
ATOM 2093 C CA . ALA A 1 257 ? 19.711 10.539 -11.226 1.00 90.25 257 ALA A CA 1
ATOM 2094 C C . ALA A 1 257 ? 21.214 10.757 -11.464 1.00 90.25 257 ALA A C 1
ATOM 2096 O O . ALA A 1 257 ? 21.578 11.597 -12.283 1.00 90.25 257 ALA A O 1
ATOM 2097 N N . LEU A 1 258 ? 22.072 9.949 -10.828 1.00 90.56 258 LEU A N 1
ATOM 2098 C CA . LEU A 1 258 ? 23.523 9.990 -11.032 1.00 90.56 258 LEU A CA 1
ATOM 2099 C C . LEU A 1 258 ? 23.910 9.670 -12.487 1.00 90.56 258 LEU A C 1
ATOM 2101 O O . LEU A 1 258 ? 24.740 10.347 -13.089 1.00 90.56 258 LEU A O 1
ATOM 2105 N N . LEU A 1 259 ? 23.280 8.655 -13.078 1.00 92.31 259 LEU A N 1
ATOM 2106 C CA . LEU A 1 259 ? 23.489 8.286 -14.476 1.00 92.31 259 LEU A CA 1
ATOM 2107 C C . LEU A 1 259 ? 23.066 9.397 -15.450 1.00 92.31 259 LEU A C 1
ATOM 2109 O O . LEU A 1 259 ? 23.785 9.681 -16.407 1.00 92.31 259 LEU A O 1
ATOM 2113 N N . HIS A 1 260 ? 21.933 10.054 -15.197 1.00 92.88 260 HIS A N 1
ATOM 2114 C CA . HIS A 1 260 ? 21.486 11.203 -15.987 1.00 92.88 260 HIS A CA 1
ATOM 2115 C C . HIS A 1 260 ? 22.403 12.417 -15.824 1.00 92.88 260 HIS A C 1
ATOM 2117 O O . HIS A 1 260 ? 22.630 13.140 -16.795 1.00 92.88 260 HIS A O 1
ATOM 2123 N N . GLU A 1 261 ? 22.967 12.627 -14.634 1.00 94.31 261 GLU A N 1
ATOM 2124 C CA . GLU A 1 261 ? 23.980 13.656 -14.409 1.00 94.31 261 GLU A CA 1
ATOM 2125 C C . GLU A 1 261 ? 25.224 13.394 -15.273 1.00 94.31 261 GLU A C 1
ATOM 2127 O O . GLU A 1 261 ? 25.644 14.284 -16.015 1.00 94.31 261 GLU A O 1
ATOM 2132 N N . TYR A 1 262 ? 25.747 12.163 -15.288 1.00 94.88 262 TYR A N 1
ATOM 2133 C CA . TYR A 1 262 ? 26.857 11.790 -16.172 1.00 94.88 262 TYR A CA 1
ATOM 2134 C C . TYR A 1 262 ? 26.508 11.933 -17.658 1.00 94.88 262 TYR A C 1
ATOM 2136 O O . TYR A 1 262 ? 27.327 12.422 -18.439 1.00 94.88 262 TYR A O 1
ATOM 2144 N N . GLU A 1 263 ? 25.286 11.574 -18.061 1.00 95.12 263 GLU A N 1
ATOM 2145 C CA . GLU A 1 263 ? 24.816 11.770 -19.437 1.00 95.12 263 GLU A CA 1
ATOM 2146 C C . GLU A 1 263 ? 24.798 13.251 -19.829 1.00 95.12 263 GLU A C 1
ATOM 2148 O O . GLU A 1 263 ? 25.278 13.607 -20.907 1.00 95.12 263 GLU A O 1
ATOM 2153 N N . SER A 1 264 ? 24.319 14.129 -18.943 1.00 95.19 264 SER A N 1
ATOM 2154 C CA . SER A 1 264 ? 24.297 15.577 -19.188 1.00 95.19 264 SER A CA 1
ATOM 2155 C C . SER A 1 264 ? 25.696 16.172 -19.387 1.00 95.19 264 SER A C 1
ATOM 2157 O O . SER A 1 264 ? 25.854 17.150 -20.115 1.00 95.19 264 SER A O 1
ATOM 2159 N N . GLN A 1 265 ? 26.714 15.547 -18.791 1.00 96.31 265 GLN A N 1
ATOM 2160 C CA . GLN A 1 265 ? 28.118 15.951 -18.879 1.00 96.31 265 GLN A CA 1
ATOM 2161 C C . GLN A 1 265 ? 28.864 15.253 -20.028 1.00 96.31 265 GLN A C 1
ATOM 2163 O O . GLN A 1 265 ? 30.028 15.557 -20.282 1.00 96.31 265 GLN A O 1
ATOM 2168 N N . GLY A 1 266 ? 28.214 14.320 -20.733 1.00 95.56 266 GLY A N 1
ATOM 2169 C CA . GLY A 1 266 ? 28.835 13.525 -21.792 1.00 95.56 266 GLY A CA 1
ATOM 2170 C C . GLY A 1 266 ? 29.890 12.537 -21.288 1.00 95.56 266 GLY A C 1
ATOM 2171 O O . GLY A 1 266 ? 30.818 12.214 -22.030 1.00 95.56 266 GLY A O 1
ATOM 2172 N N . PHE A 1 267 ? 29.771 12.086 -20.034 1.00 97.06 267 PHE A N 1
ATOM 2173 C CA . PHE A 1 267 ? 30.707 11.171 -19.376 1.00 97.06 267 PHE A CA 1
ATOM 2174 C C . PHE A 1 267 ? 30.355 9.712 -19.680 1.00 97.06 267 PHE A C 1
ATOM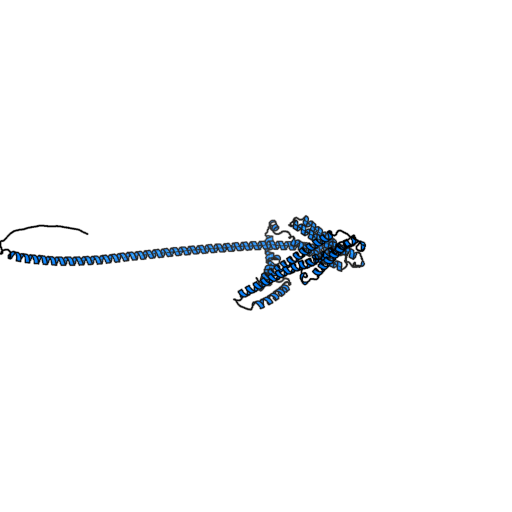 2176 O O . PHE A 1 267 ? 29.752 8.995 -18.878 1.00 97.06 267 PHE A O 1
ATOM 2183 N N . PHE A 1 268 ? 30.697 9.280 -20.890 1.00 96.44 268 PHE A N 1
ATOM 2184 C CA . PHE A 1 268 ? 30.325 7.970 -21.411 1.00 96.44 268 PHE A CA 1
ATOM 2185 C C . PHE A 1 268 ? 30.958 6.808 -20.630 1.00 96.44 268 PHE A C 1
ATOM 2187 O O . PHE A 1 268 ? 30.288 5.796 -20.393 1.00 96.44 268 PHE A O 1
ATOM 2194 N N . VAL A 1 269 ? 32.217 6.942 -20.199 1.00 95.50 269 VAL A N 1
ATOM 2195 C CA . VAL A 1 269 ? 32.923 5.899 -19.434 1.00 95.50 269 VAL A CA 1
ATOM 2196 C C . VAL A 1 269 ? 32.293 5.723 -18.047 1.00 95.50 269 VAL A C 1
ATOM 2198 O O . VAL A 1 269 ? 32.122 4.594 -17.583 1.00 95.50 269 VAL A O 1
ATOM 2201 N N . HIS A 1 270 ? 31.874 6.812 -17.394 1.00 94.44 270 HIS A N 1
ATOM 2202 C CA . HIS A 1 270 ? 31.149 6.743 -16.122 1.00 94.44 270 HIS A CA 1
ATOM 2203 C C . HIS A 1 270 ? 29.811 6.038 -16.275 1.00 94.44 270 HIS A C 1
ATOM 2205 O O . HIS A 1 270 ? 29.501 5.170 -15.459 1.00 94.44 270 HIS A O 1
ATOM 2211 N N . ILE A 1 271 ? 29.047 6.383 -17.314 1.00 94.56 271 ILE A N 1
ATOM 2212 C CA . ILE A 1 271 ? 27.754 5.758 -17.595 1.00 94.56 271 ILE A CA 1
ATOM 2213 C C . ILE A 1 271 ? 27.922 4.253 -17.798 1.00 94.56 271 ILE A C 1
ATOM 2215 O O . ILE A 1 271 ? 27.218 3.475 -17.162 1.00 94.56 271 ILE A O 1
ATOM 2219 N N . THR A 1 272 ? 28.883 3.834 -18.626 1.00 94.44 272 THR A N 1
ATOM 2220 C CA . THR A 1 272 ? 29.105 2.409 -18.909 1.00 94.44 272 THR A CA 1
ATOM 2221 C C . THR A 1 272 ? 29.506 1.619 -17.675 1.00 94.44 272 THR A C 1
ATOM 2223 O O . THR A 1 272 ? 28.930 0.563 -17.402 1.00 94.44 272 THR A O 1
ATOM 2226 N N . GLN A 1 273 ? 30.451 2.139 -16.891 1.00 93.25 273 GLN A N 1
ATOM 2227 C CA . GLN A 1 273 ? 30.912 1.455 -15.686 1.00 93.25 273 GLN A CA 1
ATOM 2228 C C . GLN A 1 273 ? 29.841 1.422 -14.587 1.00 93.25 273 GLN A C 1
ATOM 2230 O O . GLN A 1 273 ? 29.602 0.365 -14.004 1.00 93.25 273 GLN A O 1
ATOM 2235 N N . HIS A 1 274 ? 29.156 2.538 -14.320 1.00 91.12 274 HIS A N 1
ATOM 2236 C CA . HIS A 1 274 ? 28.105 2.579 -13.299 1.00 91.12 274 HIS A CA 1
ATOM 2237 C C . HIS A 1 274 ? 26.864 1.794 -13.729 1.00 91.12 274 HIS A C 1
ATOM 2239 O O . HIS A 1 274 ? 26.304 1.067 -12.914 1.00 91.12 274 HIS A O 1
ATOM 2245 N N . GLY A 1 275 ? 26.470 1.868 -15.002 1.00 92.19 275 GLY A N 1
ATOM 2246 C CA . GLY A 1 275 ? 25.369 1.083 -15.558 1.00 92.19 275 GLY A CA 1
ATOM 2247 C C . GLY A 1 275 ? 25.591 -0.419 -15.377 1.00 92.19 275 GLY A C 1
ATOM 2248 O O . GLY A 1 275 ? 24.730 -1.100 -14.821 1.00 92.19 275 GLY A O 1
ATOM 2249 N N . GLY A 1 276 ? 26.778 -0.928 -15.728 1.00 91.69 276 GLY A N 1
ATOM 2250 C CA . GLY A 1 276 ? 27.127 -2.339 -15.525 1.00 91.69 276 GLY A CA 1
ATOM 2251 C C . GLY A 1 276 ? 27.085 -2.776 -14.053 1.00 91.69 276 GLY A C 1
ATOM 2252 O O . GLY A 1 276 ? 26.572 -3.850 -13.729 1.00 91.69 276 GLY A O 1
ATOM 2253 N N . LEU A 1 277 ? 27.555 -1.924 -13.136 1.00 88.88 277 LEU A N 1
ATOM 2254 C CA . LEU A 1 277 ? 27.493 -2.191 -11.695 1.00 88.88 277 LEU A CA 1
ATOM 2255 C C . LEU A 1 277 ? 26.055 -2.213 -11.156 1.00 88.88 277 LEU A C 1
ATOM 2257 O O . LEU A 1 277 ? 25.733 -3.045 -10.304 1.00 88.88 277 LEU A O 1
ATOM 2261 N N . ILE A 1 278 ? 25.179 -1.338 -11.656 1.00 89.19 278 ILE A N 1
ATOM 2262 C CA . ILE A 1 278 ? 23.755 -1.313 -11.292 1.00 89.19 278 ILE A CA 1
ATOM 2263 C C . ILE A 1 278 ? 23.074 -2.612 -11.726 1.00 89.19 278 ILE A C 1
ATOM 2265 O O . ILE A 1 278 ? 22.406 -3.248 -10.909 1.00 89.19 278 ILE A O 1
ATOM 2269 N N . LEU A 1 279 ? 23.293 -3.039 -12.973 1.00 91.31 279 LEU A N 1
ATOM 2270 C CA . LEU A 1 279 ? 22.752 -4.296 -13.498 1.00 91.31 279 LEU A CA 1
ATOM 2271 C C . LEU A 1 279 ? 23.221 -5.494 -12.657 1.00 91.31 279 LEU A C 1
ATOM 2273 O O . LEU A 1 279 ? 22.394 -6.270 -12.177 1.00 91.31 279 LEU A O 1
ATOM 2277 N N . THR A 1 280 ? 24.523 -5.566 -12.362 1.00 90.38 280 THR A N 1
ATOM 2278 C CA . THR A 1 280 ? 25.113 -6.615 -11.505 1.00 90.38 280 THR A CA 1
ATOM 2279 C C . THR A 1 280 ? 24.517 -6.603 -10.091 1.00 90.38 280 THR A C 1
ATOM 2281 O O . THR A 1 280 ? 24.278 -7.648 -9.481 1.00 90.38 280 THR A O 1
ATOM 2284 N N . THR A 1 281 ? 24.238 -5.415 -9.548 1.00 87.38 281 THR A N 1
ATOM 2285 C CA . THR A 1 281 ? 23.622 -5.262 -8.222 1.00 87.38 281 THR A CA 1
ATOM 2286 C C . THR A 1 281 ? 22.185 -5.775 -8.222 1.00 87.38 281 THR A C 1
ATOM 2288 O O . THR A 1 281 ? 21.806 -6.517 -7.317 1.00 87.38 281 THR A O 1
ATOM 2291 N N . TYR A 1 282 ? 21.386 -5.443 -9.239 1.00 89.31 282 TYR A N 1
ATOM 2292 C CA . TYR A 1 282 ? 20.021 -5.960 -9.360 1.00 89.31 282 TYR A CA 1
ATOM 2293 C C . TYR A 1 282 ? 19.987 -7.481 -9.521 1.00 89.31 282 TYR A C 1
ATOM 2295 O O . TYR A 1 282 ? 19.144 -8.127 -8.899 1.00 89.31 282 TYR A O 1
ATOM 2303 N N . GLU A 1 283 ? 20.917 -8.065 -10.276 1.00 89.06 283 GLU A N 1
ATOM 2304 C CA . GLU A 1 283 ? 21.071 -9.522 -10.384 1.00 89.06 283 GLU A CA 1
ATOM 2305 C C . GLU A 1 283 ? 21.466 -10.160 -9.047 1.00 89.06 283 GLU A C 1
ATOM 2307 O O . GLU A 1 283 ? 20.911 -11.189 -8.653 1.00 89.06 283 GLU A O 1
ATOM 2312 N N . THR A 1 284 ? 22.372 -9.520 -8.304 1.00 87.62 284 THR A N 1
ATOM 2313 C CA . THR A 1 284 ? 22.786 -9.983 -6.973 1.00 87.62 284 THR A CA 1
ATOM 2314 C C . THR A 1 284 ? 21.609 -9.965 -6.001 1.00 87.62 284 THR A C 1
ATOM 2316 O O . THR A 1 284 ? 21.367 -10.960 -5.319 1.00 87.62 284 THR A O 1
ATOM 2319 N N . ILE A 1 285 ? 20.826 -8.881 -5.971 1.00 84.62 285 ILE A N 1
ATOM 2320 C CA . ILE A 1 285 ? 19.613 -8.789 -5.144 1.00 84.62 285 ILE A CA 1
ATOM 2321 C C . ILE A 1 285 ? 18.598 -9.855 -5.580 1.00 84.62 285 ILE A C 1
ATOM 2323 O O . ILE A 1 285 ? 18.038 -10.549 -4.733 1.00 84.62 285 ILE A O 1
ATOM 2327 N N . ALA A 1 286 ? 18.387 -10.036 -6.888 1.00 86.69 286 ALA A N 1
ATOM 2328 C CA . ALA A 1 286 ? 17.483 -11.056 -7.415 1.00 86.69 286 ALA A CA 1
ATOM 2329 C C . ALA A 1 286 ? 17.885 -12.473 -6.974 1.00 86.69 286 ALA A C 1
ATOM 2331 O O . ALA A 1 286 ? 17.024 -13.260 -6.585 1.00 86.69 286 ALA A O 1
ATOM 2332 N N . THR A 1 287 ? 19.185 -12.770 -6.987 1.00 86.50 287 THR A N 1
ATOM 2333 C CA . THR A 1 287 ? 19.745 -14.062 -6.566 1.00 86.50 287 THR A CA 1
ATOM 2334 C C . THR A 1 287 ? 19.634 -14.253 -5.055 1.00 86.50 287 THR A C 1
ATOM 2336 O O . THR A 1 287 ? 19.248 -15.323 -4.591 1.00 86.50 287 THR A O 1
ATOM 2339 N N . GLN A 1 288 ? 19.897 -13.205 -4.269 1.00 82.69 288 GLN A N 1
ATOM 2340 C CA . GLN A 1 288 ? 19.737 -13.250 -2.814 1.00 82.69 288 GLN A CA 1
ATOM 2341 C C . GLN A 1 288 ? 18.293 -13.543 -2.396 1.00 82.69 288 GLN A C 1
ATOM 2343 O O . GLN A 1 288 ? 18.090 -14.202 -1.381 1.00 82.69 288 GLN A O 1
ATOM 2348 N N . LEU A 1 289 ? 17.292 -13.105 -3.165 1.00 77.19 289 LEU A N 1
ATOM 2349 C CA . LEU A 1 289 ? 15.888 -13.453 -2.906 1.00 77.19 289 LEU A CA 1
ATOM 2350 C C . LEU A 1 289 ? 15.589 -14.937 -3.112 1.00 77.19 289 LEU A C 1
ATOM 2352 O O . LEU A 1 289 ? 14.670 -15.452 -2.481 1.00 77.19 289 LEU A O 1
ATOM 2356 N N . ASP A 1 290 ? 16.330 -15.603 -3.998 1.00 78.38 290 ASP A N 1
ATOM 2357 C CA . ASP A 1 290 ? 16.178 -17.035 -4.256 1.00 78.38 290 ASP A CA 1
ATOM 2358 C C . ASP A 1 290 ? 16.842 -17.895 -3.193 1.00 78.38 290 ASP A C 1
ATOM 2360 O O . ASP A 1 290 ? 16.318 -18.943 -2.820 1.00 78.38 290 ASP A O 1
ATOM 2364 N N . SER A 1 291 ? 18.003 -17.458 -2.711 1.00 79.00 291 SER A N 1
ATOM 2365 C CA . SER A 1 291 ? 18.824 -18.249 -1.801 1.00 79.00 291 SER A CA 1
ATOM 2366 C C . SER A 1 291 ? 18.601 -17.926 -0.327 1.00 79.00 291 SER A C 1
ATOM 2368 O O . SER A 1 291 ? 18.937 -18.748 0.523 1.00 79.00 291 SER A O 1
ATOM 2370 N N . SER A 1 292 ? 18.114 -16.726 0.009 1.00 70.81 292 SER A N 1
ATOM 2371 C CA . SER A 1 292 ? 18.096 -16.279 1.399 1.00 70.81 292 SER A CA 1
ATOM 2372 C C . SER A 1 292 ? 16.805 -16.684 2.120 1.00 70.81 292 SER A C 1
ATOM 2374 O O . SER A 1 292 ? 15.725 -16.202 1.763 1.00 70.81 292 SER A O 1
ATOM 2376 N N . PRO A 1 293 ? 16.899 -17.485 3.201 1.00 66.75 293 PRO A N 1
ATOM 2377 C CA . PRO A 1 293 ? 15.766 -17.765 4.080 1.00 66.75 293 PRO A CA 1
ATOM 2378 C C . PRO A 1 293 ? 15.317 -16.519 4.859 1.00 66.75 293 PRO A C 1
ATOM 2380 O O . PRO A 1 293 ? 14.273 -16.550 5.506 1.00 66.75 293 PRO A O 1
ATOM 2383 N N . GLU A 1 294 ? 16.084 -15.421 4.808 1.00 61.72 294 GLU A N 1
ATOM 2384 C CA . GLU A 1 294 ? 15.699 -14.154 5.427 1.00 61.72 294 GLU A CA 1
ATOM 2385 C C . GLU A 1 294 ? 14.469 -13.538 4.762 1.00 61.72 294 GLU A C 1
ATOM 2387 O O . GLU A 1 294 ? 13.764 -12.775 5.405 1.00 61.72 294 GLU A O 1
ATOM 2392 N N . TYR A 1 295 ? 14.162 -13.848 3.503 1.00 64.94 295 TYR A N 1
ATOM 2393 C CA . TYR A 1 295 ? 12.960 -13.318 2.872 1.00 64.94 295 TYR A CA 1
ATOM 2394 C C . TYR A 1 295 ? 11.771 -14.225 3.188 1.00 64.94 295 TYR A C 1
ATOM 2396 O O . TYR A 1 295 ? 11.501 -15.189 2.475 1.00 64.94 295 TYR A O 1
ATOM 2404 N N . THR A 1 296 ? 10.991 -13.879 4.218 1.00 63.69 296 THR A N 1
ATOM 2405 C CA . THR A 1 296 ? 9.658 -14.465 4.471 1.00 63.69 296 THR A CA 1
ATOM 2406 C C . THR A 1 296 ? 8.632 -13.955 3.454 1.00 63.69 296 THR A C 1
ATOM 2408 O O . THR A 1 296 ? 7.555 -13.476 3.808 1.00 63.69 296 THR A O 1
ATOM 2411 N N . LEU A 1 297 ? 8.995 -13.975 2.176 1.00 68.94 297 LEU A N 1
ATOM 2412 C CA . LEU A 1 297 ? 8.123 -13.631 1.070 1.00 68.94 297 LEU A CA 1
ATOM 2413 C C . LEU A 1 297 ? 7.399 -14.894 0.632 1.00 68.94 297 LEU A C 1
ATOM 2415 O O . LEU A 1 297 ? 8.016 -15.942 0.433 1.00 68.94 297 LEU A O 1
ATOM 2419 N N . SER A 1 298 ? 6.090 -14.795 0.423 1.00 81.50 298 SER A N 1
ATOM 2420 C CA . SER A 1 298 ? 5.385 -15.857 -0.290 1.00 81.50 298 SER A CA 1
ATOM 2421 C C . SER A 1 298 ? 5.988 -16.023 -1.689 1.00 81.50 298 SER A C 1
ATOM 2423 O O . SER A 1 298 ? 6.465 -15.062 -2.296 1.00 81.50 298 SER A O 1
ATOM 2425 N N . ARG A 1 299 ? 5.912 -17.230 -2.259 1.00 82.31 299 ARG A N 1
ATOM 2426 C CA . ARG A 1 299 ? 6.384 -17.496 -3.631 1.00 82.31 299 ARG A CA 1
ATOM 2427 C C . ARG A 1 299 ? 5.802 -16.503 -4.653 1.00 82.31 299 ARG A C 1
ATOM 2429 O O . ARG A 1 299 ? 6.480 -16.098 -5.594 1.00 82.31 299 ARG A O 1
ATOM 2436 N N . THR A 1 300 ? 4.557 -16.073 -4.447 1.00 85.94 300 THR A N 1
ATOM 2437 C CA . THR A 1 300 ? 3.878 -15.061 -5.269 1.00 85.94 300 THR A CA 1
ATOM 2438 C C . THR A 1 300 ? 4.507 -13.673 -5.126 1.00 85.94 300 THR A C 1
ATOM 2440 O O . THR A 1 300 ? 4.676 -12.971 -6.121 1.00 85.94 300 THR A O 1
ATOM 2443 N N . GLU A 1 301 ? 4.863 -13.256 -3.910 1.00 82.50 301 GLU A N 1
ATOM 2444 C CA . GLU A 1 301 ? 5.559 -11.985 -3.673 1.00 82.50 301 GLU A CA 1
ATOM 2445 C C . GLU A 1 301 ? 6.983 -12.013 -4.223 1.00 82.50 301 GLU A C 1
ATOM 2447 O O . GLU A 1 301 ? 7.391 -11.046 -4.857 1.00 82.50 301 GLU A O 1
ATOM 2452 N N . GLN A 1 302 ? 7.703 -13.130 -4.083 1.00 82.12 302 GLN A N 1
ATOM 2453 C CA . GLN A 1 302 ? 9.019 -13.310 -4.705 1.00 82.12 302 GLN A CA 1
ATOM 2454 C C . GLN A 1 302 ? 8.944 -13.139 -6.227 1.00 82.12 302 GLN A C 1
ATOM 2456 O O . GLN A 1 302 ? 9.735 -12.392 -6.798 1.00 82.12 302 GLN A O 1
ATOM 2461 N N . MET A 1 303 ? 7.962 -13.764 -6.892 1.00 86.44 303 MET A N 1
ATOM 2462 C CA . MET A 1 303 ? 7.759 -13.588 -8.337 1.00 86.44 303 MET A CA 1
ATOM 2463 C C . MET A 1 303 ? 7.489 -12.125 -8.703 1.00 86.44 303 MET A C 1
ATOM 2465 O O . MET A 1 303 ? 8.174 -11.580 -9.565 1.00 86.44 303 MET A O 1
ATOM 2469 N N . LYS A 1 304 ? 6.571 -11.453 -7.993 1.00 87.38 304 LYS A N 1
ATOM 2470 C CA . LYS A 1 304 ? 6.295 -10.022 -8.209 1.00 87.38 304 LYS A CA 1
ATOM 2471 C C . LYS A 1 304 ? 7.535 -9.153 -7.988 1.00 87.38 304 LYS A C 1
ATOM 2473 O O . LYS A 1 304 ? 7.722 -8.176 -8.710 1.00 87.38 304 LYS A O 1
ATOM 2478 N N . PHE A 1 305 ? 8.379 -9.498 -7.013 1.00 84.69 305 PHE A N 1
ATOM 2479 C CA . PHE A 1 305 ? 9.626 -8.781 -6.751 1.00 84.69 305 PHE A CA 1
ATOM 2480 C C . PHE A 1 305 ? 10.585 -8.911 -7.921 1.00 84.69 305 PHE A C 1
ATOM 2482 O O . PHE A 1 305 ? 11.136 -7.923 -8.392 1.00 84.69 305 PHE A O 1
ATOM 2489 N N . LYS A 1 306 ? 10.770 -10.140 -8.404 1.00 88.06 306 LYS A N 1
ATOM 2490 C CA . LYS A 1 306 ? 11.657 -10.420 -9.528 1.00 88.06 306 LYS A CA 1
ATOM 2491 C C . LYS A 1 306 ? 11.180 -9.747 -10.797 1.00 88.06 306 LYS A C 1
ATOM 2493 O O . LYS A 1 306 ? 11.999 -9.196 -11.517 1.00 88.06 306 LYS A O 1
ATOM 2498 N N . ASP A 1 307 ? 9.881 -9.752 -11.064 1.00 90.44 307 ASP A N 1
ATOM 2499 C CA . ASP A 1 307 ? 9.329 -9.055 -12.224 1.00 90.44 307 ASP A CA 1
ATOM 2500 C C . ASP A 1 307 ? 9.548 -7.545 -12.115 1.00 90.44 307 ASP A C 1
ATOM 2502 O O . ASP A 1 307 ? 9.909 -6.898 -13.100 1.00 90.44 307 ASP A O 1
ATOM 2506 N N . TYR A 1 308 ? 9.435 -6.991 -10.905 1.00 88.38 308 TYR A N 1
ATOM 2507 C CA . TYR A 1 308 ? 9.779 -5.600 -10.649 1.00 88.38 308 TYR A CA 1
ATOM 2508 C C . TYR A 1 308 ? 11.274 -5.315 -10.872 1.00 88.38 308 TYR A C 1
ATOM 2510 O O . TYR A 1 308 ? 11.605 -4.397 -11.623 1.00 88.38 308 TYR A O 1
ATOM 2518 N N . LEU A 1 309 ? 12.178 -6.125 -10.314 1.00 89.31 309 LEU A N 1
ATOM 2519 C CA . LEU A 1 309 ? 13.622 -5.999 -10.544 1.00 89.31 309 LEU A CA 1
ATOM 2520 C C . LEU A 1 309 ? 13.987 -6.136 -12.023 1.00 89.31 309 LEU A C 1
ATOM 2522 O O . LEU A 1 309 ? 14.746 -5.324 -12.536 1.00 89.31 309 LEU A O 1
ATOM 2526 N N . ARG A 1 310 ? 13.403 -7.105 -12.735 1.00 91.25 310 ARG A N 1
ATOM 2527 C CA . ARG A 1 310 ? 13.578 -7.267 -14.186 1.00 91.25 310 ARG A CA 1
ATOM 2528 C C . ARG A 1 310 ? 13.097 -6.041 -14.950 1.00 91.25 310 ARG A C 1
ATOM 2530 O O . ARG A 1 310 ? 13.706 -5.679 -15.948 1.00 91.25 310 ARG A O 1
ATOM 2537 N N . SER A 1 311 ? 12.020 -5.397 -14.500 1.00 91.75 311 SER A N 1
ATOM 2538 C CA . SER A 1 311 ? 11.546 -4.161 -15.127 1.00 91.75 311 SER A CA 1
ATOM 2539 C C . SER A 1 311 ? 12.531 -3.004 -14.942 1.00 91.75 311 SER A C 1
ATOM 2541 O O . SER A 1 311 ? 12.745 -2.254 -15.889 1.00 91.75 311 SER A O 1
ATOM 2543 N N . LEU A 1 312 ? 13.166 -2.886 -13.769 1.00 88.56 312 LEU A N 1
ATOM 2544 C CA . LEU A 1 312 ? 14.221 -1.898 -13.520 1.00 88.56 312 LEU A CA 1
ATOM 2545 C C . LEU A 1 312 ? 15.482 -2.217 -14.322 1.00 88.56 312 LEU A C 1
ATOM 2547 O O . LEU A 1 312 ? 16.056 -1.326 -14.936 1.00 88.56 312 LEU A O 1
ATOM 2551 N N . TYR A 1 313 ? 15.868 -3.491 -14.361 1.00 93.25 313 TYR A N 1
ATOM 2552 C CA . TYR A 1 313 ? 16.982 -3.978 -15.164 1.00 93.25 313 TYR A CA 1
ATOM 2553 C C . TYR A 1 313 ? 16.803 -3.595 -16.632 1.00 93.25 313 TYR A C 1
ATOM 2555 O O . TYR A 1 313 ? 17.662 -2.924 -17.188 1.00 93.25 313 TYR A O 1
ATOM 2563 N N . ARG A 1 314 ? 15.654 -3.936 -17.236 1.00 93.00 314 ARG A N 1
ATOM 2564 C CA . ARG A 1 314 ? 15.347 -3.588 -18.633 1.00 93.00 314 ARG A CA 1
ATOM 2565 C C . ARG A 1 314 ? 15.375 -2.085 -18.877 1.00 93.00 314 ARG A C 1
ATOM 2567 O O . ARG A 1 314 ? 15.887 -1.661 -19.896 1.00 93.00 314 ARG A O 1
ATOM 2574 N N . GLN A 1 315 ? 14.871 -1.273 -17.946 1.00 90.19 315 GLN A N 1
ATOM 2575 C CA . GLN A 1 315 ? 14.929 0.187 -18.088 1.00 90.19 315 GLN A CA 1
ATOM 2576 C C . GLN A 1 315 ? 16.368 0.709 -18.147 1.00 90.19 315 GLN A C 1
ATOM 2578 O O . GLN A 1 315 ? 16.661 1.578 -18.968 1.00 90.19 315 GLN A O 1
ATOM 2583 N N . VAL A 1 316 ? 17.251 0.188 -17.290 1.00 90.06 316 VAL A N 1
ATOM 2584 C CA . VAL A 1 316 ? 18.674 0.554 -17.292 1.00 90.06 316 VAL A CA 1
ATOM 2585 C C . VAL A 1 316 ? 19.354 0.033 -18.555 1.00 90.06 316 VAL A C 1
ATOM 2587 O O . VAL A 1 316 ? 20.066 0.795 -19.194 1.00 90.06 316 VAL A O 1
ATOM 2590 N N . ASP A 1 317 ? 19.098 -1.214 -18.948 1.00 93.25 317 ASP A N 1
ATOM 2591 C CA . ASP A 1 317 ? 19.682 -1.856 -20.132 1.00 93.25 317 ASP A CA 1
ATOM 2592 C C . ASP A 1 317 ? 19.260 -1.161 -21.442 1.00 93.25 317 ASP A C 1
ATOM 2594 O O . ASP A 1 317 ? 20.104 -0.746 -22.236 1.00 93.25 317 ASP A O 1
ATOM 2598 N N . ASP A 1 318 ? 17.964 -0.888 -21.620 1.00 93.38 318 ASP A N 1
ATOM 2599 C CA . ASP A 1 318 ? 17.435 -0.131 -22.761 1.00 93.38 318 ASP A CA 1
ATOM 2600 C C . ASP A 1 318 ? 18.009 1.296 -22.799 1.00 93.38 318 ASP A C 1
ATOM 2602 O O . ASP A 1 318 ? 18.332 1.835 -23.864 1.00 93.38 318 ASP A O 1
ATOM 2606 N N . TRP A 1 319 ? 18.144 1.951 -21.637 1.00 92.50 319 TRP A N 1
ATOM 2607 C CA . TRP A 1 319 ? 18.772 3.270 -21.562 1.00 92.50 319 TRP A CA 1
ATOM 2608 C C . TRP A 1 319 ? 20.259 3.207 -21.923 1.00 92.50 319 TRP A C 1
ATOM 2610 O O . TRP A 1 319 ? 20.703 4.007 -22.747 1.00 92.50 319 TRP A O 1
ATOM 2620 N N . MET A 1 320 ? 20.992 2.224 -21.405 1.00 93.94 320 MET A N 1
ATOM 2621 C CA . MET A 1 320 ? 22.395 1.970 -21.725 1.00 93.94 320 MET A CA 1
ATOM 2622 C C . MET A 1 320 ? 22.600 1.732 -23.222 1.00 93.94 320 MET A C 1
ATOM 2624 O O . MET A 1 320 ? 23.488 2.340 -23.817 1.00 93.94 320 MET A O 1
ATOM 2628 N N . ALA A 1 321 ? 21.751 0.926 -23.863 1.00 94.56 321 ALA A N 1
ATOM 2629 C CA . ALA A 1 321 ? 21.798 0.694 -25.304 1.00 94.56 321 ALA A CA 1
ATOM 2630 C C . ALA A 1 321 ? 21.632 2.002 -26.102 1.00 94.56 321 ALA A C 1
ATOM 2632 O O . ALA A 1 321 ? 22.386 2.258 -27.043 1.00 94.56 321 ALA A O 1
ATOM 2633 N N . ARG A 1 322 ? 20.706 2.884 -25.694 1.00 96.06 322 ARG A N 1
ATOM 2634 C CA . ARG A 1 322 ? 20.545 4.211 -26.321 1.00 96.06 322 ARG A CA 1
ATOM 2635 C C . ARG A 1 322 ? 21.771 5.097 -26.130 1.00 96.06 322 ARG A C 1
ATOM 2637 O O . ARG A 1 322 ? 22.185 5.759 -27.081 1.00 96.06 322 ARG A O 1
ATOM 2644 N N . VAL A 1 323 ? 22.352 5.112 -24.931 1.00 94.50 323 VAL A N 1
ATOM 2645 C CA . VAL A 1 323 ? 23.593 5.850 -24.654 1.00 94.50 323 VAL A CA 1
ATOM 2646 C C . VAL A 1 323 ? 24.722 5.314 -25.537 1.00 94.50 323 VAL A C 1
ATOM 2648 O O . VAL A 1 323 ? 25.408 6.101 -26.180 1.00 94.50 323 VAL A O 1
ATOM 2651 N N . HIS A 1 324 ? 24.884 3.995 -25.649 1.00 95.00 324 HIS A N 1
ATOM 2652 C CA . HIS A 1 324 ? 25.888 3.387 -26.523 1.00 95.00 324 HIS A CA 1
ATOM 2653 C C . HIS A 1 324 ? 25.759 3.839 -27.978 1.00 95.00 324 HIS A C 1
ATOM 2655 O O . HIS A 1 324 ? 26.765 4.192 -28.585 1.00 95.00 324 HIS A O 1
ATOM 2661 N N . VAL A 1 325 ? 24.540 3.887 -28.522 1.00 96.12 325 VAL A N 1
ATOM 2662 C CA . VAL A 1 325 ? 24.298 4.390 -29.884 1.00 96.12 325 VAL A CA 1
ATOM 2663 C C . VAL A 1 325 ? 24.629 5.882 -29.990 1.00 96.12 325 VAL A C 1
ATOM 2665 O O . VAL A 1 325 ? 25.341 6.283 -30.907 1.00 96.12 325 VAL A O 1
ATOM 2668 N N . LYS A 1 326 ? 24.161 6.700 -29.039 1.00 95.19 326 LYS A N 1
ATOM 2669 C CA . LYS A 1 326 ? 24.371 8.159 -29.016 1.00 95.19 326 LYS A CA 1
ATOM 2670 C C . LYS A 1 326 ? 25.852 8.536 -28.956 1.00 95.19 326 LYS A C 1
ATOM 2672 O O . LYS A 1 326 ? 26.294 9.399 -29.702 1.00 95.19 326 LYS A O 1
ATOM 2677 N N . TYR A 1 327 ? 26.615 7.883 -28.085 1.00 95.75 327 TYR A N 1
ATOM 2678 C CA . TYR A 1 327 ? 28.041 8.150 -27.886 1.00 95.75 327 TYR A CA 1
ATOM 2679 C C . TYR A 1 327 ? 28.938 7.229 -28.724 1.00 95.75 327 TYR A C 1
ATOM 2681 O O . TYR A 1 327 ? 30.145 7.175 -28.483 1.00 95.75 327 TYR A O 1
ATOM 2689 N N . ASN A 1 328 ? 28.391 6.497 -29.703 1.00 93.94 328 ASN A N 1
ATOM 2690 C CA . ASN A 1 328 ? 29.207 5.820 -30.715 1.00 93.94 328 ASN A CA 1
ATOM 2691 C C . ASN A 1 328 ? 29.968 6.845 -31.572 1.00 93.94 328 ASN A C 1
ATOM 2693 O O . ASN A 1 328 ? 31.091 6.593 -31.994 1.00 93.94 328 ASN A O 1
ATOM 2697 N N . ASP A 1 329 ? 29.371 8.020 -31.765 1.00 94.00 329 ASP A N 1
ATOM 2698 C CA . ASP A 1 329 ? 30.046 9.189 -32.306 1.00 94.00 329 ASP A CA 1
ATOM 2699 C C . ASP A 1 329 ? 30.821 9.908 -31.184 1.00 94.00 329 ASP A C 1
ATOM 2701 O O . ASP A 1 329 ? 30.256 10.377 -30.189 1.00 94.00 329 ASP A O 1
ATOM 2705 N N . GLU A 1 330 ? 32.147 9.965 -31.336 1.00 93.62 330 GLU A N 1
ATOM 2706 C CA . GLU A 1 330 ? 33.062 10.563 -30.361 1.00 93.62 330 GLU A CA 1
ATOM 2707 C C . GLU A 1 330 ? 32.835 12.067 -30.168 1.00 93.62 330 GLU A C 1
ATOM 2709 O O . GLU A 1 330 ? 33.224 12.605 -29.132 1.00 93.62 330 GLU A O 1
ATOM 2714 N N . THR A 1 331 ? 32.167 12.746 -31.106 1.00 95.25 331 THR A N 1
ATOM 2715 C CA . THR A 1 331 ? 31.870 14.183 -30.992 1.00 95.25 331 THR A CA 1
ATOM 2716 C C . THR A 1 331 ? 30.927 14.506 -29.835 1.00 95.25 331 THR A C 1
ATOM 2718 O O . THR A 1 331 ? 31.002 15.604 -29.282 1.00 95.25 331 THR A O 1
ATOM 2721 N N . PHE A 1 332 ? 30.087 13.554 -29.417 1.00 93.00 332 PHE A N 1
ATOM 2722 C CA . PHE A 1 332 ? 29.209 13.721 -28.259 1.00 93.00 332 PHE A CA 1
ATOM 2723 C C . PHE A 1 332 ? 29.917 13.445 -26.930 1.00 93.00 332 PHE A C 1
ATOM 2725 O O . PHE A 1 332 ? 29.394 13.820 -25.881 1.00 93.00 332 PHE A O 1
ATOM 2732 N N . ARG A 1 333 ? 31.090 12.796 -26.941 1.00 95.50 333 ARG A N 1
ATOM 2733 C CA . ARG A 1 333 ? 31.833 12.467 -25.719 1.00 95.50 333 ARG A CA 1
ATOM 2734 C C . ARG A 1 333 ? 32.554 13.699 -25.188 1.00 95.50 333 ARG A C 1
ATOM 2736 O O . ARG A 1 333 ? 33.164 14.465 -25.936 1.00 95.50 333 ARG A O 1
ATOM 2743 N N . SER A 1 334 ? 32.537 13.870 -23.871 1.00 95.00 334 SER A N 1
ATOM 2744 C CA . SER A 1 334 ? 33.346 14.909 -23.244 1.00 95.00 334 SER A CA 1
ATOM 2745 C C . SER A 1 334 ? 34.830 14.570 -23.361 1.00 95.00 334 SER A C 1
ATOM 2747 O O . SER A 1 334 ? 35.274 13.511 -22.924 1.00 95.00 334 SER A O 1
ATOM 2749 N N . LYS A 1 335 ? 35.623 15.498 -23.905 1.00 95.81 335 LYS A N 1
ATOM 2750 C CA . LYS A 1 335 ? 37.090 15.359 -23.985 1.00 95.81 335 LYS A CA 1
ATOM 2751 C C . LYS A 1 335 ? 37.766 15.393 -22.611 1.00 95.81 335 LYS A C 1
ATOM 2753 O O . LYS A 1 335 ? 38.892 14.929 -22.476 1.00 95.81 335 LYS A O 1
ATOM 2758 N N . ASN A 1 336 ? 37.075 15.943 -21.613 1.00 95.06 336 ASN A N 1
ATOM 2759 C CA . ASN A 1 336 ? 37.583 16.159 -20.260 1.00 95.06 336 ASN A CA 1
ATOM 2760 C C . ASN A 1 336 ? 36.889 15.238 -19.247 1.00 95.06 336 ASN A C 1
ATOM 2762 O O . ASN A 1 336 ? 36.679 15.631 -18.100 1.00 95.06 336 ASN A O 1
ATOM 2766 N N . GLU A 1 337 ? 36.479 14.040 -19.668 1.00 95.25 337 GLU A N 1
ATOM 2767 C CA . GLU A 1 337 ? 35.876 13.074 -18.756 1.00 95.25 337 GLU A CA 1
ATOM 2768 C C . GLU A 1 337 ? 36.891 12.671 -17.664 1.00 95.25 337 GLU A C 1
ATOM 2770 O O . GLU A 1 337 ? 38.001 12.231 -17.984 1.00 95.25 337 GLU A O 1
ATOM 2775 N N . PRO A 1 338 ? 36.558 12.832 -16.370 1.00 94.44 338 PRO A N 1
ATOM 2776 C CA . PRO A 1 338 ? 37.463 12.454 -15.295 1.00 94.44 338 PRO A CA 1
ATOM 2777 C C . PRO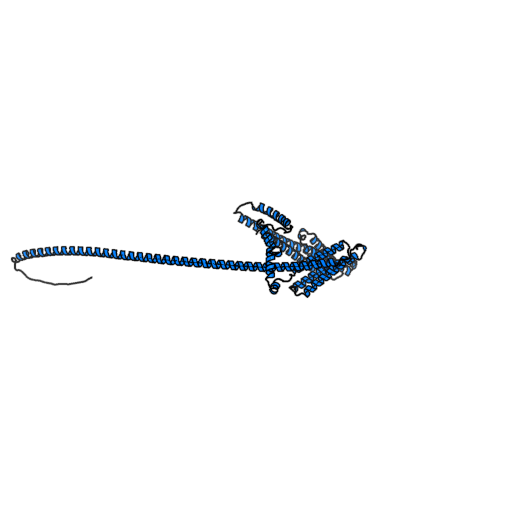 A 1 338 ? 37.674 10.934 -15.250 1.00 94.44 338 PRO A C 1
ATOM 2779 O O . PRO A 1 338 ? 36.958 10.146 -15.865 1.00 94.44 338 PRO A O 1
ATOM 2782 N N . LYS A 1 339 ? 38.671 10.477 -14.489 1.00 95.00 339 LYS A N 1
ATOM 2783 C CA . LYS A 1 339 ? 38.828 9.041 -14.240 1.00 95.00 339 LYS A CA 1
ATOM 2784 C C . LYS A 1 339 ? 37.674 8.553 -13.366 1.00 95.00 339 LYS A C 1
ATOM 2786 O O . LYS A 1 339 ? 37.442 9.128 -12.306 1.00 95.00 339 LYS A O 1
ATOM 2791 N N . VAL A 1 340 ? 37.017 7.465 -13.768 1.00 91.94 340 VAL A N 1
ATOM 2792 C CA . VAL A 1 340 ? 35.923 6.876 -12.987 1.00 91.94 340 VAL A CA 1
ATOM 2793 C C . VAL A 1 340 ? 36.411 6.473 -11.598 1.00 91.94 340 VAL A C 1
ATOM 2795 O O . VAL A 1 340 ? 37.346 5.682 -11.443 1.00 91.94 340 VAL A O 1
ATOM 2798 N N . ILE A 1 341 ? 35.756 7.016 -10.575 1.00 89.62 341 ILE A N 1
ATOM 2799 C CA . ILE A 1 341 ? 36.046 6.729 -9.174 1.00 89.62 341 ILE A CA 1
ATOM 2800 C C . ILE A 1 341 ? 35.043 5.682 -8.681 1.00 89.62 341 ILE A C 1
ATOM 2802 O O . ILE A 1 341 ? 33.967 6.013 -8.189 1.00 89.62 341 ILE A O 1
ATOM 2806 N N . LEU A 1 342 ? 35.409 4.400 -8.769 1.00 85.88 342 LEU A N 1
ATOM 2807 C CA . LEU A 1 342 ? 34.549 3.280 -8.345 1.00 85.88 342 LEU A CA 1
ATOM 2808 C C . LEU A 1 342 ? 34.113 3.356 -6.868 1.00 85.88 342 LEU A C 1
ATOM 2810 O O . LEU A 1 342 ? 33.085 2.788 -6.494 1.00 85.88 342 LEU A O 1
ATOM 2814 N N . SER A 1 343 ? 34.852 4.082 -6.021 1.00 87.56 343 SER A N 1
ATOM 2815 C CA . SER A 1 343 ? 34.470 4.281 -4.620 1.00 87.56 343 SER A CA 1
ATOM 2816 C C . SER A 1 343 ? 33.194 5.117 -4.455 1.00 87.56 343 SER A C 1
ATOM 2818 O O . SER A 1 343 ? 32.512 4.969 -3.440 1.00 87.56 343 SER A O 1
ATOM 2820 N N . GLN A 1 344 ? 32.807 5.937 -5.443 1.00 84.50 344 GLN A N 1
ATOM 2821 C CA . GLN A 1 344 ? 31.524 6.652 -5.425 1.00 84.50 344 GLN A CA 1
ATOM 2822 C C . GLN A 1 344 ? 30.351 5.668 -5.491 1.00 84.50 344 GLN A C 1
ATOM 2824 O O . GLN A 1 344 ? 29.464 5.720 -4.642 1.00 84.50 344 GLN A O 1
ATOM 2829 N N . PHE A 1 345 ? 30.395 4.696 -6.409 1.00 82.38 345 PHE A N 1
ATOM 2830 C CA . PHE A 1 345 ? 29.379 3.645 -6.486 1.00 82.38 345 PHE A CA 1
ATOM 2831 C C . PHE A 1 345 ? 29.327 2.795 -5.213 1.00 82.38 345 PHE A C 1
ATOM 2833 O O . PHE A 1 345 ? 28.251 2.553 -4.666 1.00 82.38 345 PHE A O 1
ATOM 2840 N N . GLN A 1 346 ? 30.490 2.386 -4.697 1.00 85.81 346 GLN A N 1
ATOM 2841 C CA . GLN A 1 346 ? 30.565 1.653 -3.429 1.00 85.81 346 GLN A CA 1
ATOM 2842 C C . GLN A 1 346 ? 29.963 2.459 -2.274 1.00 85.81 346 GLN A C 1
ATOM 2844 O O . GLN A 1 346 ? 29.312 1.885 -1.406 1.00 85.81 346 GLN A O 1
ATOM 2849 N N . THR A 1 347 ? 30.119 3.786 -2.284 1.00 88.62 347 THR A N 1
ATOM 2850 C CA . THR A 1 347 ? 29.488 4.675 -1.303 1.00 88.62 347 THR A CA 1
ATOM 2851 C C . THR A 1 347 ? 27.966 4.655 -1.437 1.00 88.62 347 THR A C 1
ATOM 2853 O O . THR A 1 347 ? 27.280 4.550 -0.424 1.00 88.62 347 THR A O 1
ATOM 2856 N N . THR A 1 348 ? 27.413 4.697 -2.651 1.00 83.94 348 THR A N 1
ATOM 2857 C CA . THR A 1 348 ? 25.956 4.612 -2.868 1.00 83.94 348 THR A CA 1
ATOM 2858 C C . THR A 1 348 ? 25.402 3.246 -2.456 1.00 83.94 348 THR A C 1
ATOM 2860 O O . THR A 1 348 ? 24.386 3.173 -1.767 1.00 83.94 348 THR A O 1
ATOM 2863 N N . LEU A 1 349 ? 26.092 2.150 -2.787 1.00 86.69 349 LEU A N 1
ATOM 2864 C CA . LEU A 1 349 ? 25.705 0.810 -2.338 1.00 86.69 349 LEU A CA 1
ATOM 2865 C C . LEU A 1 349 ? 25.774 0.688 -0.808 1.00 86.69 349 LEU A C 1
ATOM 2867 O O . LEU A 1 349 ? 24.870 0.137 -0.181 1.00 86.69 349 LEU A O 1
ATOM 2871 N N . LYS A 1 350 ? 26.812 1.260 -0.192 1.00 90.50 350 LYS A N 1
ATOM 2872 C CA . LYS A 1 350 ? 26.936 1.338 1.264 1.00 90.50 350 LYS A CA 1
ATOM 2873 C C . LYS A 1 350 ? 25.749 2.091 1.870 1.00 90.50 350 LYS A C 1
ATOM 2875 O O . LYS A 1 350 ? 25.110 1.549 2.769 1.00 90.50 350 LYS A O 1
ATOM 2880 N N . LYS A 1 351 ? 25.368 3.249 1.316 1.00 89.50 351 LYS A N 1
ATOM 2881 C CA . LYS A 1 351 ? 24.171 4.000 1.741 1.00 89.50 351 LYS A CA 1
ATOM 2882 C C . LYS A 1 351 ? 22.897 3.160 1.656 1.00 89.50 351 LYS A C 1
ATOM 2884 O O . LYS A 1 351 ? 22.076 3.230 2.569 1.00 89.50 351 LYS A O 1
ATOM 2889 N N . TYR A 1 352 ? 22.732 2.342 0.615 1.00 88.06 352 TYR A N 1
ATOM 2890 C CA . TYR A 1 352 ? 21.606 1.408 0.521 1.00 88.06 352 TYR A CA 1
ATOM 2891 C C . TYR A 1 352 ? 21.621 0.387 1.663 1.00 88.06 352 TYR A C 1
ATOM 2893 O O . TYR A 1 352 ? 20.621 0.233 2.363 1.00 88.06 352 TYR A O 1
ATOM 2901 N N . THR A 1 353 ? 22.760 -0.271 1.901 1.00 88.81 353 THR A N 1
ATOM 2902 C CA . THR A 1 353 ? 22.881 -1.267 2.980 1.00 88.81 353 THR A CA 1
ATOM 2903 C C . THR A 1 353 ? 22.659 -0.660 4.366 1.00 88.81 353 THR A C 1
ATOM 2905 O O . THR A 1 353 ? 21.971 -1.258 5.193 1.00 88.81 353 THR A O 1
ATOM 2908 N N . GLU A 1 354 ? 23.160 0.555 4.601 1.00 91.88 354 GLU A N 1
ATOM 2909 C CA . GLU A 1 354 ? 22.956 1.316 5.835 1.00 91.88 354 GLU A CA 1
ATOM 2910 C C . GLU A 1 354 ? 21.490 1.728 5.998 1.00 91.88 354 GLU A C 1
ATOM 2912 O O . GLU A 1 354 ? 20.919 1.549 7.071 1.00 91.88 354 GLU A O 1
ATOM 2917 N N . SER A 1 355 ? 20.849 2.214 4.931 1.00 89.69 355 SER A N 1
ATOM 2918 C CA . SER A 1 355 ? 19.427 2.585 4.935 1.00 89.69 355 SER A CA 1
ATOM 2919 C C . SER A 1 355 ? 18.534 1.376 5.200 1.00 89.69 355 SER A C 1
ATOM 2921 O O . SER A 1 355 ? 17.591 1.458 5.987 1.00 89.69 355 SER A O 1
ATOM 2923 N N . ARG A 1 356 ? 18.868 0.228 4.604 1.00 89.44 356 ARG A N 1
ATOM 2924 C CA . ARG A 1 356 ? 18.188 -1.047 4.842 1.00 89.44 356 ARG A CA 1
ATOM 2925 C C . ARG A 1 356 ? 18.342 -1.509 6.290 1.00 89.44 356 ARG A C 1
ATOM 2927 O O . ARG A 1 356 ? 17.351 -1.867 6.925 1.00 89.44 356 ARG A O 1
ATOM 2934 N N . ALA A 1 357 ? 19.561 -1.472 6.830 1.00 90.62 357 ALA A N 1
ATOM 2935 C CA . ALA A 1 357 ? 19.829 -1.823 8.224 1.00 90.62 357 ALA A CA 1
ATOM 2936 C C . ALA A 1 357 ? 19.097 -0.883 9.194 1.00 90.62 357 ALA A C 1
ATOM 2938 O O . ALA A 1 357 ? 18.466 -1.347 10.143 1.00 90.62 357 ALA A O 1
ATOM 2939 N N . LYS A 1 358 ? 19.111 0.424 8.915 1.00 92.19 358 LYS A N 1
ATOM 2940 C CA . LYS A 1 358 ? 18.394 1.436 9.693 1.00 92.19 358 LYS A CA 1
ATOM 2941 C C . LYS A 1 358 ? 16.891 1.171 9.704 1.00 92.19 358 LYS A C 1
ATOM 2943 O O . LYS A 1 358 ? 16.306 1.130 10.781 1.00 92.19 358 LYS A O 1
ATOM 2948 N N . LEU A 1 359 ? 16.280 0.920 8.543 1.00 90.69 359 LEU A N 1
ATOM 2949 C CA . LEU A 1 359 ? 14.850 0.616 8.460 1.00 90.69 359 LEU A CA 1
ATOM 2950 C C . LEU A 1 359 ? 14.494 -0.657 9.238 1.00 90.69 359 LEU A C 1
ATOM 2952 O O . LEU A 1 359 ? 13.485 -0.696 9.938 1.00 90.69 359 LEU A O 1
ATOM 2956 N N . ARG A 1 360 ? 15.341 -1.690 9.162 1.00 90.62 360 ARG A N 1
ATOM 2957 C CA . ARG A 1 360 ? 15.152 -2.925 9.933 1.00 90.62 360 ARG A CA 1
ATOM 2958 C C . ARG A 1 360 ? 15.144 -2.650 11.438 1.00 90.62 360 ARG A C 1
ATOM 2960 O O . ARG A 1 360 ? 14.247 -3.135 12.123 1.00 90.62 360 ARG A O 1
ATOM 2967 N N . ILE A 1 361 ? 16.092 -1.854 11.933 1.00 91.69 361 ILE A N 1
ATOM 2968 C CA . ILE A 1 361 ? 16.152 -1.455 13.348 1.00 91.69 361 ILE A CA 1
ATOM 2969 C C . ILE A 1 361 ? 14.910 -0.643 13.733 1.00 91.69 361 ILE A C 1
ATOM 2971 O O . ILE A 1 361 ? 14.309 -0.927 14.761 1.00 91.69 361 ILE A O 1
ATOM 2975 N N . GLN A 1 362 ? 14.467 0.300 12.896 1.00 89.19 362 GLN A N 1
ATOM 2976 C CA . GLN A 1 362 ? 13.260 1.097 13.158 1.00 89.19 362 GLN A CA 1
ATOM 2977 C C . GLN A 1 362 ? 11.996 0.233 13.266 1.00 89.19 362 GLN A C 1
ATOM 2979 O O . GLN A 1 362 ? 11.152 0.448 14.134 1.00 89.19 362 GLN A O 1
ATOM 2984 N N . LEU A 1 363 ? 11.854 -0.778 12.408 1.00 89.88 363 LEU A N 1
ATOM 2985 C CA . LEU A 1 363 ? 10.714 -1.695 12.463 1.00 89.88 363 LEU A CA 1
ATOM 2986 C C . LEU A 1 363 ? 10.792 -2.643 13.660 1.00 89.88 363 LEU A C 1
ATOM 2988 O O . LEU A 1 363 ? 9.762 -2.967 14.252 1.00 89.88 363 LEU A O 1
ATOM 2992 N N . GLU A 1 364 ? 11.994 -3.075 14.036 1.00 93.50 364 GLU A N 1
ATOM 2993 C CA . GLU A 1 364 ? 12.222 -3.815 15.276 1.00 93.50 364 GLU A CA 1
ATOM 2994 C C . GLU A 1 364 ? 11.826 -2.968 16.496 1.00 93.50 364 GLU A C 1
ATOM 2996 O O . GLU A 1 364 ? 11.014 -3.417 17.305 1.00 93.50 364 GLU A O 1
ATOM 3001 N N . ASP A 1 365 ? 12.303 -1.722 16.574 1.00 94.25 365 ASP A N 1
ATOM 3002 C CA . ASP A 1 365 ? 11.949 -0.739 17.606 1.00 94.25 365 ASP A CA 1
ATOM 3003 C C . ASP A 1 365 ? 10.432 -0.548 17.680 1.00 94.25 365 ASP A C 1
ATOM 3005 O O . ASP A 1 365 ? 9.841 -0.568 18.762 1.00 94.25 365 ASP A O 1
ATOM 3009 N N . HIS A 1 366 ? 9.774 -0.447 16.523 1.00 91.81 366 HIS A N 1
ATOM 3010 C CA . HIS A 1 366 ? 8.324 -0.346 16.434 1.00 91.81 366 HIS A CA 1
ATOM 3011 C C . HIS A 1 366 ? 7.608 -1.566 17.026 1.00 91.81 366 HIS A C 1
ATOM 3013 O O . HIS A 1 366 ? 6.639 -1.413 17.773 1.00 91.81 366 HIS A O 1
ATOM 3019 N N . ARG A 1 367 ? 8.079 -2.783 16.736 1.00 93.94 367 ARG A N 1
ATOM 3020 C CA . ARG A 1 367 ? 7.492 -4.024 17.271 1.00 93.94 367 ARG A CA 1
ATOM 3021 C C . ARG A 1 367 ? 7.709 -4.149 18.778 1.00 93.94 367 ARG A C 1
ATOM 3023 O O . ARG A 1 367 ? 6.765 -4.493 19.490 1.00 93.94 367 ARG A O 1
ATOM 3030 N N . ILE A 1 368 ? 8.910 -3.833 19.263 1.00 95.69 368 ILE A N 1
ATOM 3031 C CA . ILE A 1 368 ? 9.226 -3.811 20.699 1.00 95.69 368 ILE A CA 1
ATOM 3032 C C . ILE A 1 368 ? 8.318 -2.806 21.406 1.00 95.69 368 ILE A C 1
ATOM 3034 O O . ILE A 1 368 ? 7.671 -3.138 22.397 1.00 95.69 368 ILE A O 1
ATOM 3038 N N . TRP A 1 369 ? 8.188 -1.598 20.859 1.00 94.81 369 TRP A N 1
ATOM 3039 C CA . TRP A 1 369 ? 7.332 -0.566 21.432 1.00 94.81 369 TRP A CA 1
ATOM 3040 C C . TRP A 1 369 ? 5.859 -0.984 21.489 1.00 94.81 369 TRP A C 1
ATOM 3042 O O . TRP A 1 369 ? 5.187 -0.777 22.503 1.00 94.81 369 TRP A O 1
ATOM 3052 N N . GLN A 1 370 ? 5.342 -1.613 20.430 1.00 92.88 370 GLN A N 1
ATOM 3053 C CA . GLN A 1 370 ? 3.984 -2.159 20.433 1.00 92.88 370 GLN A CA 1
ATOM 3054 C C . GLN A 1 370 ? 3.794 -3.232 21.512 1.00 92.88 370 GLN A C 1
ATOM 3056 O O . GLN A 1 370 ? 2.731 -3.279 22.137 1.00 92.88 370 GLN A O 1
ATOM 3061 N N . HIS A 1 371 ? 4.800 -4.080 21.731 1.00 95.12 371 HIS A N 1
ATOM 3062 C CA . HIS A 1 371 ? 4.778 -5.103 22.771 1.00 95.12 371 HIS A CA 1
ATOM 3063 C C . HIS A 1 371 ? 4.764 -4.485 24.174 1.00 95.12 371 HIS A C 1
ATOM 3065 O O . HIS A 1 371 ? 3.853 -4.779 24.946 1.00 95.12 371 HIS A O 1
ATOM 3071 N N . LEU A 1 372 ? 5.680 -3.554 24.457 1.00 94.12 372 LEU A N 1
ATOM 3072 C CA . LEU A 1 372 ? 5.736 -2.815 25.724 1.00 94.12 372 LEU A CA 1
ATOM 3073 C C . LEU A 1 372 ? 4.425 -2.072 26.009 1.00 94.12 372 LEU A C 1
ATOM 3075 O O . LEU A 1 372 ? 3.871 -2.164 27.101 1.00 94.12 372 LEU A O 1
ATOM 3079 N N . THR A 1 373 ? 3.872 -1.389 25.002 1.00 92.12 373 THR A N 1
ATOM 3080 C CA . THR A 1 373 ? 2.598 -0.665 25.138 1.00 92.12 373 THR A CA 1
ATOM 3081 C C . THR A 1 373 ? 1.440 -1.618 25.445 1.00 92.12 373 THR A C 1
ATOM 3083 O O . THR A 1 373 ? 0.540 -1.284 26.217 1.00 92.12 373 THR A O 1
ATOM 3086 N N . ARG A 1 374 ? 1.439 -2.813 24.838 1.00 93.81 374 ARG A N 1
ATOM 3087 C CA . ARG A 1 374 ? 0.418 -3.833 25.096 1.00 93.81 374 ARG A CA 1
ATOM 3088 C C . ARG A 1 374 ? 0.525 -4.371 26.520 1.00 93.81 374 ARG A C 1
ATOM 3090 O O . ARG A 1 374 ? -0.501 -4.421 27.191 1.00 93.81 374 ARG A O 1
ATOM 3097 N N . GLN A 1 375 ? 1.735 -4.699 26.974 1.00 92.88 375 GLN A N 1
ATOM 3098 C CA . GLN A 1 375 ? 1.986 -5.151 28.344 1.00 92.88 375 GLN A CA 1
ATOM 3099 C C . GLN A 1 375 ? 1.540 -4.103 29.366 1.00 92.88 375 GLN A C 1
ATOM 3101 O O . GLN A 1 375 ? 0.730 -4.414 30.233 1.00 92.88 375 GLN A O 1
ATOM 3106 N N . ALA A 1 376 ? 1.943 -2.842 29.191 1.00 91.75 376 ALA A N 1
ATOM 3107 C CA . ALA A 1 376 ? 1.540 -1.755 30.084 1.00 91.75 376 ALA A CA 1
ATOM 3108 C C . ALA A 1 376 ? 0.008 -1.598 30.169 1.00 91.75 376 ALA A C 1
ATOM 3110 O O . ALA A 1 376 ? -0.554 -1.389 31.243 1.00 91.75 376 ALA A O 1
ATOM 3111 N N . HIS A 1 377 ? -0.698 -1.741 29.045 1.00 90.00 377 HIS A N 1
ATOM 3112 C CA . HIS A 1 377 ? -2.159 -1.664 29.018 1.00 90.00 377 HIS A CA 1
ATOM 3113 C C . HIS A 1 377 ? -2.841 -2.893 29.651 1.00 90.00 377 HIS A C 1
ATOM 3115 O O . HIS A 1 377 ? -3.916 -2.774 30.245 1.00 90.00 377 HIS A O 1
ATOM 3121 N N . GLU A 1 378 ? -2.253 -4.082 29.523 1.00 91.88 378 GLU A N 1
ATOM 3122 C CA . GLU A 1 378 ? -2.725 -5.292 30.203 1.00 91.88 378 GLU A CA 1
ATOM 3123 C C . GLU A 1 378 ? -2.524 -5.194 31.720 1.00 91.88 378 GLU A C 1
ATOM 3125 O O . GLU A 1 378 ? -3.461 -5.461 32.473 1.00 91.88 378 GLU A O 1
ATOM 3130 N N . GLU A 1 379 ? -1.372 -4.701 32.172 1.00 91.75 379 GLU A N 1
ATOM 3131 C CA . GLU A 1 379 ? -1.103 -4.406 33.582 1.00 91.75 379 GLU A CA 1
ATOM 3132 C C . GLU A 1 379 ? -2.087 -3.368 34.140 1.00 91.75 379 GLU A C 1
ATOM 3134 O O . GLU A 1 379 ? -2.691 -3.580 35.194 1.00 91.75 379 GLU A O 1
ATOM 3139 N N . GLU A 1 380 ? -2.349 -2.281 33.405 1.00 91.19 380 GLU A N 1
ATOM 3140 C CA . GLU A 1 380 ? -3.321 -1.262 33.812 1.00 91.19 380 GLU A CA 1
ATOM 3141 C C . GLU A 1 380 ? -4.738 -1.846 33.955 1.00 91.19 380 GLU A C 1
ATOM 3143 O O . GLU A 1 380 ? -5.469 -1.519 34.898 1.00 91.19 380 GLU A O 1
ATOM 3148 N N . LYS A 1 381 ? -5.135 -2.744 33.043 1.00 89.38 381 LYS A N 1
ATOM 3149 C CA . LYS A 1 381 ? -6.411 -3.468 33.132 1.00 89.38 381 LYS A CA 1
ATOM 3150 C C . LYS A 1 381 ? -6.480 -4.343 34.378 1.00 89.38 381 LYS A C 1
ATOM 3152 O O . LYS A 1 381 ? -7.515 -4.334 35.045 1.00 89.38 381 LYS A O 1
ATOM 3157 N N . VAL A 1 382 ? -5.408 -5.065 34.700 1.00 90.88 382 VAL A N 1
ATOM 3158 C CA . VAL A 1 382 ? -5.334 -5.903 35.905 1.00 90.88 382 VAL A CA 1
ATOM 3159 C C . VAL A 1 382 ? -5.459 -5.042 37.161 1.00 90.88 382 VAL A C 1
ATOM 3161 O O . VAL A 1 382 ? -6.301 -5.332 38.010 1.00 90.88 382 VAL A O 1
ATOM 3164 N N . VAL A 1 383 ? -4.723 -3.930 37.249 1.00 90.44 383 VAL A N 1
ATOM 3165 C CA . VAL A 1 383 ? -4.805 -2.994 38.384 1.00 90.44 383 VAL A CA 1
ATOM 3166 C C . VAL A 1 383 ? -6.215 -2.409 38.522 1.00 90.44 383 VAL A C 1
ATOM 3168 O O . VAL A 1 383 ? -6.765 -2.343 39.623 1.00 90.44 383 VAL A O 1
ATOM 3171 N N . LYS A 1 384 ? -6.850 -2.010 37.413 1.00 89.19 384 LYS A N 1
ATOM 3172 C CA . LYS A 1 384 ? -8.243 -1.529 37.419 1.00 89.19 384 LYS A CA 1
ATOM 3173 C C . LYS A 1 384 ? -9.219 -2.610 37.888 1.00 89.19 384 LYS A C 1
ATOM 3175 O O . LYS A 1 384 ? -10.112 -2.306 38.678 1.00 89.19 384 LYS A O 1
ATOM 3180 N N . ALA A 1 385 ? -9.049 -3.853 37.441 1.00 86.69 385 ALA A N 1
ATOM 3181 C CA . ALA A 1 385 ? -9.882 -4.976 37.860 1.00 86.69 385 ALA A CA 1
ATOM 3182 C C . ALA A 1 385 ? -9.718 -5.287 39.358 1.00 86.69 385 ALA A C 1
ATOM 3184 O O . ALA A 1 385 ? -10.718 -5.486 40.049 1.00 86.69 385 ALA A O 1
ATOM 3185 N N . GLN A 1 386 ? -8.489 -5.249 39.882 1.00 88.56 386 GLN A N 1
ATOM 3186 C CA . GLN A 1 386 ? -8.207 -5.413 41.312 1.00 88.56 386 GLN A CA 1
ATOM 3187 C C . GLN A 1 386 ? -8.883 -4.320 42.147 1.00 88.56 386 GLN A C 1
ATOM 3189 O O . GLN A 1 386 ? -9.632 -4.638 43.070 1.00 88.56 386 GLN A O 1
ATOM 3194 N N . LYS A 1 387 ? -8.741 -3.044 41.760 1.00 88.38 387 LYS A N 1
ATOM 3195 C CA . LYS A 1 387 ? -9.420 -1.922 42.436 1.00 88.38 387 LYS A CA 1
ATOM 3196 C C . LYS A 1 387 ? -10.943 -2.073 42.434 1.00 88.38 387 LYS A C 1
ATOM 3198 O O . LYS A 1 387 ? -11.602 -1.777 43.428 1.00 88.38 387 LYS A O 1
ATOM 3203 N N . GLN A 1 388 ? -11.527 -2.552 41.334 1.00 87.94 388 GLN A N 1
ATOM 3204 C CA . GLN A 1 388 ? -12.967 -2.822 41.271 1.00 87.94 388 GLN A CA 1
ATOM 3205 C C . GLN A 1 388 ? -13.387 -3.987 42.176 1.00 87.94 388 GLN A C 1
ATOM 3207 O O . GLN A 1 388 ? -14.450 -3.919 42.795 1.00 87.94 388 GLN A O 1
ATOM 3212 N N . ALA A 1 389 ? -12.577 -5.043 42.268 1.00 85.81 389 ALA A N 1
ATOM 3213 C CA . ALA A 1 389 ? -12.832 -6.167 43.163 1.00 85.81 389 ALA A CA 1
ATOM 3214 C C . ALA A 1 389 ? -12.753 -5.745 44.640 1.00 85.81 389 ALA A C 1
ATOM 3216 O O . ALA A 1 389 ? -13.628 -6.106 45.426 1.00 85.81 389 ALA A O 1
ATOM 3217 N N . GLU A 1 390 ? -11.767 -4.925 45.009 1.00 87.25 390 GLU A N 1
ATOM 3218 C CA . GLU A 1 390 ? -11.654 -4.343 46.352 1.00 87.25 390 GLU A CA 1
ATOM 3219 C C . GLU A 1 390 ? -12.847 -3.442 46.686 1.00 87.25 390 GLU A C 1
ATOM 3221 O O . GLU A 1 390 ? -13.462 -3.602 47.741 1.00 87.25 390 GLU A O 1
ATOM 3226 N N . ALA A 1 391 ? -13.254 -2.567 45.762 1.00 86.06 391 ALA A N 1
ATOM 3227 C CA . ALA A 1 391 ? -14.424 -1.710 45.949 1.00 86.06 391 ALA A CA 1
ATOM 3228 C C . ALA A 1 391 ? -15.729 -2.515 46.116 1.00 86.06 391 ALA A C 1
ATOM 3230 O O . ALA A 1 391 ? -16.608 -2.124 46.888 1.00 86.06 391 ALA A O 1
ATOM 3231 N N . LYS A 1 392 ? -15.876 -3.653 45.419 1.00 87.06 392 LYS A N 1
ATOM 3232 C CA . LYS A 1 392 ? -17.013 -4.569 45.616 1.00 87.06 392 LYS A CA 1
ATOM 3233 C C . LYS A 1 392 ? -16.987 -5.213 47.001 1.00 87.06 392 LYS A C 1
ATOM 3235 O O . LYS A 1 392 ? -18.004 -5.164 47.688 1.00 87.06 392 LYS A O 1
ATOM 3240 N N . LYS A 1 393 ? -15.831 -5.726 47.440 1.00 84.88 393 LYS A N 1
ATOM 3241 C CA . LYS A 1 393 ? -15.664 -6.299 48.788 1.00 84.88 393 LYS A CA 1
ATOM 3242 C C . LYS A 1 393 ? -15.992 -5.286 49.888 1.00 84.88 393 LYS A C 1
ATOM 3244 O O . LYS A 1 393 ? -16.670 -5.631 50.851 1.00 84.88 393 LYS A O 1
ATOM 3249 N N . GLN A 1 394 ? -15.575 -4.028 49.731 1.00 84.50 394 GLN A N 1
ATOM 3250 C CA . GLN A 1 394 ? -15.916 -2.957 50.676 1.00 84.50 394 GLN A CA 1
ATOM 3251 C C . GLN A 1 394 ? -17.428 -2.690 50.726 1.00 84.50 394 GLN A C 1
ATOM 3253 O O . GLN A 1 394 ? -18.002 -2.625 51.811 1.00 84.50 394 GLN A O 1
ATOM 3258 N N . LYS A 1 395 ? -18.105 -2.613 49.571 1.00 84.88 395 LYS A N 1
ATOM 3259 C CA . LYS A 1 395 ? -19.571 -2.447 49.521 1.00 84.88 395 LYS A CA 1
ATOM 3260 C C . LYS A 1 395 ? -20.324 -3.625 50.140 1.00 84.88 395 LYS A C 1
ATOM 3262 O O . LYS A 1 395 ? -21.341 -3.420 50.800 1.00 84.88 395 LYS A O 1
ATOM 3267 N N . GLU A 1 396 ? -19.853 -4.850 49.930 1.00 85.12 396 GLU A N 1
ATOM 3268 C CA . GLU A 1 396 ? -20.429 -6.040 50.562 1.00 85.12 396 GLU A CA 1
ATOM 3269 C C . GLU A 1 396 ? -20.271 -5.993 52.084 1.00 85.12 396 GLU A C 1
ATOM 3271 O O . GLU A 1 396 ? -21.255 -6.186 52.797 1.00 85.12 396 GLU A O 1
ATOM 3276 N N . ALA A 1 397 ? -19.086 -5.636 52.587 1.00 81.31 397 ALA A N 1
ATOM 3277 C CA . ALA A 1 397 ? -18.855 -5.447 54.017 1.00 81.31 397 ALA A CA 1
ATOM 3278 C C . ALA A 1 397 ? -19.776 -4.364 54.617 1.00 81.31 397 ALA A C 1
ATOM 3280 O O . ALA A 1 397 ? -20.408 -4.592 55.650 1.00 81.31 397 ALA A O 1
ATOM 3281 N N . GLU A 1 398 ? -19.945 -3.219 53.948 1.00 84.19 398 GLU A N 1
ATOM 3282 C CA . GLU A 1 398 ? -20.892 -2.182 54.382 1.00 84.19 398 GLU A CA 1
ATOM 3283 C C . GLU A 1 398 ? -22.346 -2.673 54.404 1.00 84.19 398 GLU A C 1
ATOM 3285 O O . GLU A 1 398 ? -23.110 -2.331 55.312 1.00 84.19 398 GLU A O 1
ATOM 3290 N N . ASN A 1 399 ? -22.747 -3.473 53.415 1.00 84.25 399 ASN A N 1
ATOM 3291 C CA . ASN A 1 399 ? -24.088 -4.048 53.357 1.00 84.25 399 ASN A CA 1
ATOM 3292 C C . ASN A 1 399 ? -24.326 -5.041 54.498 1.00 84.25 399 ASN A C 1
ATOM 3294 O O . ASN A 1 399 ? -25.407 -5.019 55.088 1.00 84.25 399 ASN A O 1
ATOM 3298 N N . VAL A 1 400 ? -23.326 -5.854 54.854 1.00 81.38 400 VAL A N 1
ATOM 3299 C CA . VAL A 1 400 ? -23.387 -6.752 56.018 1.00 81.38 400 VAL A CA 1
ATOM 3300 C C . VAL A 1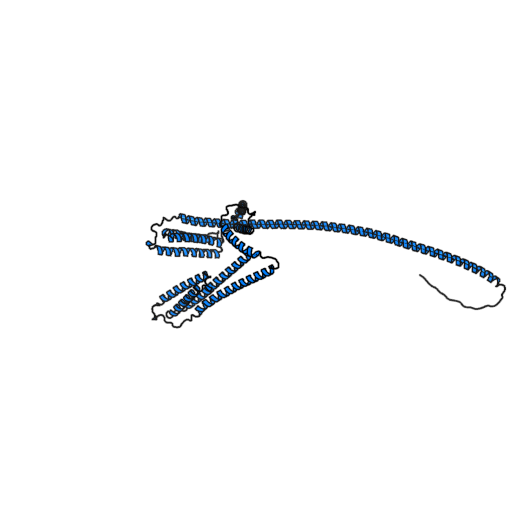 400 ? -23.563 -5.948 57.307 1.00 81.38 400 VAL A C 1
ATOM 3302 O O . VAL A 1 400 ? -24.465 -6.246 58.090 1.00 81.38 400 VAL A O 1
ATOM 3305 N N . VAL A 1 401 ? -22.795 -4.871 57.496 1.00 81.88 401 VAL A N 1
ATOM 3306 C CA . VAL A 1 401 ? -22.935 -3.987 58.667 1.00 81.88 401 VAL A CA 1
ATOM 3307 C C . VAL A 1 401 ? -24.323 -3.335 58.711 1.00 81.88 401 VAL A C 1
ATOM 3309 O O . VAL A 1 401 ? -24.968 -3.299 59.760 1.00 81.88 401 VAL A O 1
ATOM 3312 N N . LYS A 1 402 ? -24.837 -2.848 57.574 1.00 84.31 402 LYS A N 1
ATOM 3313 C CA . LYS A 1 402 ? -26.203 -2.297 57.489 1.00 84.31 402 LYS A CA 1
ATOM 3314 C C . LYS A 1 402 ? -27.266 -3.354 57.797 1.00 84.31 402 LYS A C 1
ATOM 3316 O O . LYS A 1 402 ? -28.253 -3.036 58.459 1.00 84.31 402 LYS A O 1
ATOM 3321 N N . ALA A 1 403 ? -27.084 -4.590 57.337 1.00 79.06 403 ALA A N 1
ATOM 3322 C CA . ALA A 1 403 ? -27.993 -5.696 57.616 1.00 79.06 403 ALA A CA 1
ATOM 3323 C C . ALA A 1 403 ? -27.999 -6.064 59.108 1.00 79.06 403 ALA A C 1
ATOM 3325 O O . ALA A 1 403 ? -29.076 -6.223 59.681 1.00 79.06 403 ALA A O 1
ATOM 3326 N N . GLN A 1 404 ? -26.830 -6.105 59.756 1.00 79.44 404 GLN A N 1
ATOM 3327 C CA . GLN A 1 404 ? -26.716 -6.317 61.202 1.00 79.44 404 GLN A CA 1
ATOM 3328 C C . GLN A 1 404 ? -27.426 -5.215 61.996 1.00 79.44 404 GLN A C 1
ATOM 3330 O O . GLN A 1 404 ? -28.287 -5.524 62.816 1.00 79.44 404 GLN A O 1
ATOM 3335 N N . LYS A 1 405 ? -27.185 -3.937 61.671 1.00 81.56 405 LYS A N 1
ATOM 3336 C CA . LYS A 1 405 ? -27.887 -2.809 62.313 1.00 81.56 405 LYS A CA 1
ATOM 3337 C C . LYS A 1 405 ? -29.408 -2.893 62.154 1.00 81.56 405 LYS A C 1
ATOM 3339 O O . LYS A 1 405 ? -30.150 -2.605 63.090 1.00 81.56 405 LYS A O 1
ATOM 3344 N N . ARG A 1 406 ? -29.899 -3.307 60.978 1.00 81.25 406 ARG A N 1
ATOM 3345 C CA . ARG A 1 406 ? -31.339 -3.528 60.748 1.00 81.25 406 ARG A CA 1
ATOM 3346 C C . ARG A 1 406 ? -31.889 -4.681 61.589 1.00 81.25 406 ARG A C 1
ATOM 3348 O O . ARG A 1 406 ? -33.004 -4.572 62.093 1.00 81.25 406 ARG A O 1
ATOM 3355 N N . ALA A 1 407 ? -31.131 -5.765 61.743 1.00 78.06 407 ALA A N 1
ATOM 3356 C CA . ALA A 1 407 ? -31.529 -6.901 62.569 1.00 78.06 407 ALA A CA 1
ATOM 3357 C C . ALA A 1 407 ? -31.591 -6.531 64.061 1.00 78.06 407 ALA A C 1
ATOM 3359 O O . ALA A 1 407 ? -32.551 -6.896 64.738 1.00 78.06 407 ALA A O 1
ATOM 3360 N N . GLU A 1 408 ? -30.623 -5.760 64.560 1.00 81.12 408 GLU A N 1
ATOM 3361 C CA . GLU A 1 408 ? -30.631 -5.233 65.931 1.00 81.12 408 GLU A CA 1
ATOM 3362 C C . GLU A 1 408 ? -31.808 -4.286 66.174 1.00 81.12 408 GLU A C 1
ATOM 3364 O O . GLU A 1 408 ? -32.538 -4.454 67.149 1.00 81.12 408 GLU A O 1
ATOM 3369 N N . ALA A 1 409 ? -32.069 -3.356 65.250 1.00 74.94 409 ALA A N 1
ATOM 3370 C CA . ALA A 1 409 ? -33.218 -2.457 65.343 1.00 74.94 409 ALA A CA 1
ATOM 3371 C C . ALA A 1 409 ? -34.556 -3.218 65.371 1.00 74.94 409 ALA A C 1
ATOM 3373 O O . ALA A 1 409 ? -35.470 -2.842 66.105 1.00 74.94 409 ALA A O 1
ATOM 3374 N N . LYS A 1 410 ? -34.672 -4.312 64.604 1.00 81.44 410 LYS A N 1
ATOM 3375 C CA . LYS A 1 410 ? -35.863 -5.170 64.623 1.00 81.44 410 LYS A CA 1
ATOM 3376 C C . LYS A 1 410 ? -36.036 -5.863 65.976 1.00 81.44 410 LYS A C 1
ATOM 3378 O O . LYS A 1 410 ? -37.123 -5.801 66.533 1.00 81.44 410 LYS A O 1
ATOM 3383 N N . LYS A 1 411 ? -34.962 -6.431 66.541 1.00 77.56 411 LYS A N 1
ATOM 3384 C CA . LYS A 1 411 ? -34.991 -7.032 67.888 1.00 77.56 411 LYS A CA 1
ATOM 3385 C C . LYS A 1 411 ? -35.414 -6.028 68.960 1.00 77.56 411 LYS A C 1
ATOM 3387 O O . LYS A 1 411 ? -36.187 -6.382 69.843 1.00 77.56 411 LYS A O 1
ATOM 3392 N N . LEU A 1 412 ? -34.934 -4.786 68.872 1.00 76.12 412 LEU A N 1
ATOM 3393 C CA . LEU A 1 412 ? -35.302 -3.732 69.817 1.00 76.12 412 LEU A CA 1
ATOM 3394 C C . LEU A 1 412 ? -36.803 -3.417 69.745 1.00 76.12 412 LEU A C 1
ATOM 3396 O O . LEU A 1 412 ? -37.474 -3.341 70.769 1.00 76.12 412 LEU A O 1
ATOM 3400 N N . LYS A 1 413 ? -37.337 -3.296 68.524 1.00 77.44 413 LYS A N 1
ATOM 3401 C CA . LYS A 1 413 ? -38.758 -3.025 68.283 1.00 77.44 413 LYS A CA 1
ATOM 3402 C C . LYS A 1 413 ? -39.654 -4.184 68.726 1.00 77.44 413 LYS A C 1
ATOM 3404 O O . LYS A 1 413 ? -40.720 -3.956 69.289 1.00 77.44 413 LYS A O 1
ATOM 3409 N N . ASP A 1 414 ? -39.213 -5.420 68.505 1.00 78.69 414 ASP A N 1
ATOM 3410 C CA . ASP A 1 414 ? -39.923 -6.614 68.968 1.00 78.69 414 ASP A CA 1
ATOM 3411 C C . ASP A 1 414 ? -39.954 -6.671 70.509 1.00 78.69 414 ASP A C 1
ATOM 3413 O O . ASP A 1 414 ? -41.003 -6.946 71.091 1.00 78.69 414 ASP A O 1
ATOM 3417 N N . ALA A 1 415 ? -38.853 -6.316 71.184 1.00 73.94 415 ALA A N 1
ATOM 3418 C CA . ALA A 1 415 ? 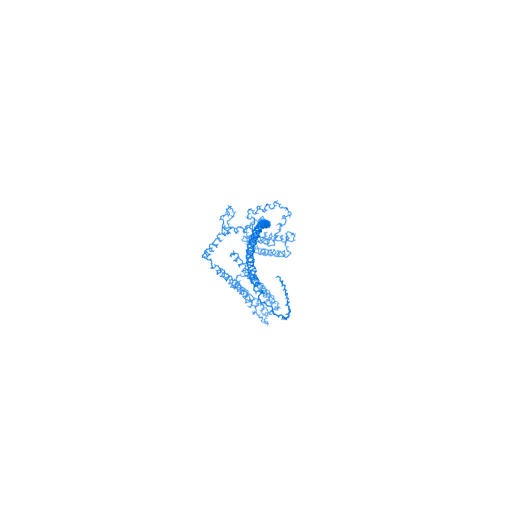-38.810 -6.210 72.645 1.00 73.94 415 ALA A CA 1
ATOM 3419 C C . ALA A 1 415 ? -39.732 -5.098 73.186 1.00 73.94 415 ALA A C 1
ATOM 3421 O O . ALA A 1 415 ? -40.435 -5.297 74.175 1.00 73.94 415 ALA A O 1
ATOM 3422 N N . GLU A 1 416 ? -39.779 -3.945 72.520 1.00 78.81 416 GLU A N 1
ATOM 3423 C CA . GLU A 1 416 ? -40.657 -2.829 72.891 1.00 78.81 416 GLU A CA 1
ATOM 3424 C C . GLU A 1 416 ? -42.147 -3.190 72.734 1.00 78.81 416 GLU A C 1
ATOM 3426 O O . GLU A 1 416 ? -42.968 -2.884 73.603 1.00 78.81 416 GLU A O 1
ATOM 3431 N N . ASN A 1 417 ? -42.491 -3.928 71.673 1.00 77.38 417 ASN A N 1
ATOM 3432 C CA . ASN A 1 417 ? -43.832 -4.479 71.482 1.00 77.38 417 ASN A CA 1
ATOM 3433 C C . ASN A 1 417 ? -44.208 -5.466 72.595 1.00 77.38 417 ASN A C 1
ATOM 3435 O O . ASN A 1 417 ? -45.304 -5.359 73.141 1.00 77.38 417 ASN A O 1
ATOM 3439 N N . MET A 1 418 ? -43.298 -6.364 72.992 1.00 73.12 418 MET A N 1
ATOM 3440 C CA . MET A 1 418 ? -43.548 -7.297 74.100 1.00 73.12 418 MET A CA 1
ATOM 3441 C C . MET A 1 418 ? -43.846 -6.573 75.419 1.00 73.12 418 MET A C 1
ATOM 3443 O O . MET A 1 418 ? -44.757 -6.969 76.148 1.00 73.12 418 MET A O 1
ATOM 3447 N N . VAL A 1 419 ? -43.120 -5.492 75.719 1.00 74.62 419 VAL A N 1
ATOM 3448 C CA . VAL A 1 419 ? -43.370 -4.668 76.915 1.00 74.62 419 VAL A CA 1
ATOM 3449 C C . VAL A 1 419 ? -44.742 -3.991 76.839 1.00 74.62 419 VAL A C 1
ATOM 3451 O O . VAL A 1 419 ? -45.484 -3.966 77.823 1.00 74.62 419 VAL A O 1
ATOM 3454 N N . ASN A 1 420 ? -45.116 -3.460 75.674 1.00 77.31 420 ASN A N 1
ATOM 3455 C CA . ASN A 1 420 ? -46.431 -2.847 75.479 1.00 77.31 420 ASN A CA 1
ATOM 3456 C C . ASN A 1 420 ? -47.577 -3.867 75.573 1.00 77.31 420 ASN A C 1
ATOM 3458 O O . ASN A 1 420 ? -48.625 -3.556 76.147 1.00 77.31 420 ASN A O 1
ATOM 3462 N N . ASP A 1 421 ? -47.378 -5.087 75.078 1.00 75.56 421 ASP A N 1
ATOM 3463 C CA . ASP A 1 421 ? -48.352 -6.173 75.191 1.00 75.56 421 ASP A CA 1
ATOM 3464 C C . ASP A 1 421 ? -48.523 -6.639 76.644 1.00 75.56 421 ASP A C 1
ATOM 3466 O O . ASP A 1 421 ? -49.655 -6.858 77.085 1.00 75.56 421 ASP A O 1
ATOM 3470 N N . GLN A 1 422 ? -47.442 -6.693 77.433 1.00 73.75 422 GLN A N 1
ATOM 3471 C CA . GLN A 1 422 ? -47.527 -6.933 78.879 1.00 73.75 422 GLN A CA 1
ATOM 3472 C C . GLN A 1 422 ? -48.335 -5.846 79.595 1.00 73.75 422 GLN A C 1
ATOM 3474 O O . GLN A 1 422 ? -49.263 -6.170 80.338 1.00 73.75 422 GLN A O 1
ATOM 3479 N N . LYS A 1 423 ? -48.066 -4.564 79.315 1.00 74.44 423 LYS A N 1
ATOM 3480 C CA . LYS A 1 423 ? -48.842 -3.448 79.886 1.00 74.44 423 LYS A CA 1
ATOM 3481 C C . LYS A 1 423 ? -50.325 -3.529 79.516 1.00 74.44 423 LYS A C 1
ATOM 3483 O O . LYS A 1 423 ? -51.189 -3.295 80.361 1.00 74.44 423 LYS A O 1
ATOM 3488 N N . ARG A 1 424 ? -50.649 -3.902 78.271 1.00 73.06 424 ARG A N 1
ATOM 3489 C CA . ARG A 1 424 ? -52.040 -4.140 77.841 1.00 73.06 424 ARG A CA 1
ATOM 3490 C C . ARG A 1 424 ? -52.688 -5.301 78.589 1.00 73.06 424 ARG A C 1
ATOM 3492 O O . ARG A 1 424 ? -53.857 -5.197 78.960 1.00 73.06 424 ARG A O 1
ATOM 3499 N N . ALA A 1 425 ? -51.960 -6.391 78.817 1.00 71.88 425 ALA A N 1
ATOM 3500 C CA . ALA A 1 425 ? -52.465 -7.536 79.567 1.00 71.88 425 ALA A CA 1
ATOM 3501 C C . ALA A 1 425 ? -52.744 -7.183 81.039 1.00 71.88 425 ALA A C 1
ATOM 3503 O O . ALA A 1 425 ? -53.774 -7.587 81.581 1.00 71.88 425 ALA A O 1
ATOM 3504 N N . GLU A 1 426 ? -51.879 -6.389 81.672 1.00 74.19 426 GLU A N 1
ATOM 3505 C CA . GLU A 1 426 ? -52.088 -5.880 83.033 1.00 74.19 426 GLU A CA 1
ATOM 3506 C C . GLU A 1 426 ? -53.288 -4.931 83.121 1.00 74.19 426 GLU A C 1
ATOM 3508 O O . GLU A 1 426 ? -54.144 -5.103 83.990 1.00 74.19 426 GLU A O 1
ATOM 3513 N N . ALA A 1 427 ? -53.426 -3.999 82.173 1.00 70.56 427 ALA A N 1
ATOM 3514 C CA . ALA A 1 427 ? -54.583 -3.107 82.102 1.00 70.56 427 ALA A CA 1
ATOM 3515 C C . ALA A 1 427 ? -55.904 -3.882 81.939 1.00 70.56 427 ALA A C 1
ATOM 3517 O O . ALA A 1 427 ? -56.914 -3.545 82.558 1.00 70.56 427 ALA A O 1
ATOM 3518 N N . LYS A 1 428 ? -55.896 -4.965 81.151 1.00 74.25 428 LYS A N 1
ATOM 3519 C CA . LYS A 1 428 ? -57.067 -5.831 80.966 1.00 74.25 428 LYS A CA 1
ATOM 3520 C C . LYS A 1 428 ? -57.440 -6.572 82.255 1.00 74.25 428 LYS A C 1
ATOM 3522 O O . LYS A 1 428 ? -58.618 -6.634 82.595 1.00 74.25 428 LYS A O 1
ATOM 3527 N N . LYS A 1 429 ? -56.449 -7.063 83.012 1.00 71.69 429 LYS A N 1
ATOM 3528 C CA . LYS A 1 429 ? -56.672 -7.675 84.335 1.00 71.69 429 LYS A CA 1
ATOM 3529 C C . LYS A 1 429 ? -57.272 -6.685 85.337 1.00 71.69 429 LYS A C 1
ATOM 3531 O O . LYS A 1 429 ? -58.184 -7.058 86.068 1.00 71.69 429 LYS A O 1
ATOM 3536 N N . LEU A 1 430 ? -56.791 -5.440 85.351 1.00 69.19 430 LEU A N 1
ATOM 3537 C CA . LEU A 1 430 ? -57.338 -4.369 86.193 1.00 69.19 430 LEU A CA 1
ATOM 3538 C C . LEU A 1 430 ? -58.799 -4.060 85.845 1.00 69.19 430 LEU A C 1
ATOM 3540 O O . LEU A 1 430 ? -59.647 -4.022 86.733 1.00 69.19 430 LEU A O 1
ATOM 3544 N N . HIS A 1 431 ? -59.112 -3.924 84.556 1.00 71.38 431 HIS A N 1
ATOM 3545 C CA . HIS A 1 431 ? -60.479 -3.687 84.094 1.00 71.38 431 HIS A CA 1
ATOM 3546 C C . HIS A 1 431 ? -61.426 -4.850 84.451 1.00 71.38 431 HIS A C 1
ATOM 3548 O O . HIS A 1 431 ? -62.554 -4.634 84.899 1.00 71.38 431 HIS A O 1
ATOM 3554 N N . ASP A 1 432 ? -60.979 -6.099 84.293 1.00 74.19 432 ASP A N 1
ATOM 3555 C CA . ASP A 1 432 ? -61.772 -7.273 84.675 1.00 74.19 432 ASP A CA 1
ATOM 3556 C C . ASP A 1 432 ? -61.983 -7.363 86.197 1.00 74.19 432 ASP A C 1
ATOM 3558 O O . ASP A 1 432 ? -63.060 -7.770 86.644 1.00 74.19 432 ASP A O 1
ATOM 3562 N N . ALA A 1 433 ? -61.002 -6.942 87.001 1.00 71.31 433 ALA A N 1
ATOM 3563 C CA . ALA A 1 433 ? -61.137 -6.842 88.454 1.00 71.31 433 ALA A CA 1
ATOM 3564 C C . ALA A 1 433 ? -62.160 -5.769 88.865 1.00 71.31 433 ALA A C 1
ATOM 3566 O O . ALA A 1 433 ? -63.023 -6.034 89.703 1.00 71.31 433 ALA A O 1
ATOM 3567 N N . GLU A 1 434 ? -62.141 -4.598 88.225 1.00 73.62 434 GLU A N 1
ATOM 3568 C CA . GLU A 1 434 ? -63.112 -3.526 88.478 1.00 73.62 434 GLU A CA 1
ATOM 3569 C C . GLU A 1 434 ? -64.545 -3.958 88.118 1.00 73.62 434 GLU A C 1
ATOM 3571 O O . GLU A 1 434 ? -65.504 -3.696 88.849 1.00 73.62 434 GLU A O 1
ATOM 3576 N N . LYS A 1 435 ? -64.698 -4.700 87.015 1.00 75.44 435 LYS A N 1
ATOM 3577 C CA . LYS A 1 435 ? -65.991 -5.248 86.590 1.00 75.44 435 LYS A CA 1
ATOM 3578 C C . LYS A 1 435 ? -66.539 -6.272 87.591 1.00 75.44 435 LYS A C 1
ATOM 3580 O O . LYS A 1 435 ? -67.748 -6.305 87.823 1.00 75.44 435 LYS A O 1
ATOM 3585 N N . ARG A 1 436 ? -65.667 -7.084 88.204 1.00 70.88 436 ARG A N 1
ATOM 3586 C CA . ARG A 1 436 ? -66.040 -8.019 89.281 1.00 70.88 436 ARG A CA 1
ATOM 3587 C C . ARG A 1 436 ? -66.452 -7.286 90.555 1.00 70.88 436 ARG A C 1
ATOM 3589 O O . ARG A 1 436 ? -67.481 -7.642 91.119 1.00 70.88 436 ARG A O 1
ATOM 3596 N N . ALA A 1 437 ? -65.729 -6.238 90.950 1.00 70.12 437 ALA A N 1
ATOM 3597 C CA . ALA A 1 437 ? -66.081 -5.423 92.114 1.00 70.12 437 ALA A CA 1
ATOM 3598 C C . ALA A 1 437 ? -67.477 -4.786 91.965 1.00 70.12 437 ALA A C 1
ATOM 3600 O O . ALA A 1 437 ? -68.330 -4.951 92.835 1.00 70.12 437 ALA A O 1
ATOM 3601 N N . LYS A 1 438 ? -67.767 -4.178 90.805 1.00 73.31 438 LYS A N 1
ATOM 3602 C CA . LYS A 1 438 ? -69.097 -3.615 90.493 1.00 73.31 438 LYS A CA 1
ATOM 3603 C C . LYS A 1 438 ? -70.212 -4.669 90.477 1.00 73.31 438 LYS A C 1
ATOM 3605 O O . LYS A 1 438 ? -71.349 -4.382 90.849 1.00 73.31 438 LYS A O 1
ATOM 3610 N N . ALA A 1 439 ? -69.921 -5.894 90.035 1.00 69.69 439 ALA A N 1
ATOM 3611 C CA . ALA A 1 439 ? -70.892 -6.990 90.062 1.00 69.69 439 ALA A CA 1
ATOM 3612 C C . ALA A 1 439 ? -71.191 -7.467 91.494 1.00 69.69 439 ALA A C 1
ATOM 3614 O O . ALA A 1 439 ? -72.336 -7.802 91.799 1.00 69.69 439 ALA A O 1
ATOM 3615 N N . GLN A 1 440 ? -70.182 -7.463 92.365 1.00 68.81 440 GLN A N 1
ATOM 3616 C CA . GLN A 1 440 ? -70.301 -7.863 93.764 1.00 68.81 440 GLN A CA 1
ATOM 3617 C C . GLN A 1 440 ? -71.113 -6.844 94.577 1.00 68.81 440 GLN A C 1
ATOM 3619 O O . GLN A 1 440 ? -72.066 -7.226 95.250 1.00 68.81 440 GLN A O 1
ATOM 3624 N N . GLU A 1 441 ? -70.855 -5.549 94.389 1.00 69.56 441 GLU A N 1
ATOM 3625 C CA . GLU A 1 441 ? -71.642 -4.460 94.988 1.00 69.56 441 GLU A CA 1
ATOM 3626 C C . GLU A 1 441 ? -73.130 -4.533 94.580 1.00 69.56 441 GLU A C 1
ATOM 3628 O O . GLU A 1 441 ? -74.048 -4.365 95.388 1.00 69.56 441 GLU A O 1
ATOM 3633 N N . LYS A 1 442 ? -73.397 -4.886 93.314 1.00 71.00 442 LYS A N 1
ATOM 3634 C CA . LYS A 1 442 ? -74.762 -5.087 92.809 1.00 71.00 442 LYS A CA 1
ATOM 3635 C C . LYS A 1 442 ? -75.445 -6.323 93.412 1.00 71.00 442 LYS A C 1
ATOM 3637 O O . LYS A 1 442 ? -76.663 -6.316 93.589 1.00 71.00 442 LYS A O 1
ATOM 3642 N N . ALA A 1 443 ? -74.690 -7.375 93.726 1.00 69.00 443 ALA A N 1
ATOM 3643 C CA . ALA A 1 443 ? -75.210 -8.568 94.392 1.00 69.00 443 ALA A CA 1
ATOM 3644 C C . ALA A 1 443 ? -75.534 -8.303 95.873 1.00 69.00 443 ALA A C 1
ATOM 3646 O O . ALA A 1 443 ? -76.570 -8.755 96.365 1.00 69.00 443 ALA A O 1
ATOM 3647 N N . GLU A 1 444 ? -74.700 -7.519 96.558 1.00 71.88 444 GLU A N 1
ATOM 3648 C CA . GLU A 1 444 ? -74.928 -7.099 97.943 1.00 71.88 444 GLU A CA 1
ATOM 3649 C C . GLU A 1 444 ? -76.177 -6.215 98.066 1.00 71.88 444 GLU A C 1
ATOM 3651 O O . GLU A 1 444 ? -77.029 -6.469 98.922 1.00 71.88 444 GLU A O 1
ATOM 3656 N N . SER A 1 445 ? -76.384 -5.259 97.151 1.00 69.06 445 SER A N 1
ATOM 3657 C CA . SER A 1 445 ? -77.600 -4.427 97.170 1.00 69.06 445 SER A CA 1
ATOM 3658 C C . SER A 1 445 ? -78.883 -5.245 96.950 1.00 69.06 445 SER A C 1
ATOM 3660 O O . SER A 1 445 ? -79.902 -5.011 97.605 1.00 69.06 445 SER A O 1
ATOM 3662 N N . LEU A 1 446 ? -78.835 -6.276 96.098 1.00 69.69 446 LEU A N 1
ATOM 3663 C CA . LEU A 1 446 ? -79.954 -7.199 95.887 1.00 69.69 446 LEU A CA 1
ATOM 3664 C C . LEU A 1 446 ? -80.259 -8.055 97.124 1.00 69.69 446 LEU A C 1
ATOM 3666 O O . LEU A 1 446 ? -81.431 -8.355 97.378 1.00 69.69 446 LEU A O 1
ATOM 3670 N N . MET A 1 447 ? -79.243 -8.435 97.906 1.00 68.06 447 MET A N 1
ATOM 3671 C CA . MET A 1 447 ? -79.448 -9.118 99.187 1.00 68.06 447 MET A CA 1
ATOM 3672 C C . MET A 1 447 ? -80.157 -8.220 100.201 1.00 68.06 447 MET A C 1
ATOM 3674 O O . MET A 1 447 ? -81.114 -8.672 100.832 1.00 68.06 447 MET A O 1
ATOM 3678 N N . VAL A 1 448 ? -79.767 -6.946 100.304 1.00 67.88 448 VAL A N 1
ATOM 3679 C CA . VAL A 1 448 ? -80.427 -5.972 101.191 1.00 67.88 448 VAL A CA 1
ATOM 3680 C C . VAL A 1 448 ? -81.901 -5.798 100.809 1.00 67.88 448 VAL A C 1
ATOM 3682 O O . VAL A 1 448 ? -82.780 -5.878 101.669 1.00 67.88 448 VAL A O 1
ATOM 3685 N N . ILE A 1 449 ? -82.204 -5.679 99.511 1.00 69.88 449 ILE A N 1
ATOM 3686 C CA . ILE A 1 449 ? -83.588 -5.582 99.015 1.00 69.88 449 ILE A CA 1
ATOM 3687 C C . ILE A 1 449 ? -84.393 -6.851 99.345 1.00 69.88 449 ILE A C 1
ATOM 3689 O O . ILE A 1 449 ? -85.565 -6.767 99.729 1.00 69.88 449 ILE A O 1
ATOM 3693 N N . ARG A 1 450 ? -83.793 -8.043 99.214 1.00 71.75 450 ARG A N 1
ATOM 3694 C CA . ARG A 1 450 ? -84.446 -9.311 99.590 1.00 71.75 450 ARG A CA 1
ATOM 3695 C C . ARG A 1 450 ? -84.717 -9.394 101.091 1.00 71.75 450 ARG A C 1
ATOM 3697 O O . ARG A 1 450 ? -85.819 -9.793 101.464 1.00 71.75 450 ARG A O 1
ATOM 3704 N N . ALA A 1 451 ? -83.770 -8.983 101.931 1.00 69.31 451 ALA A N 1
ATOM 3705 C CA . ALA A 1 451 ? -83.948 -8.943 103.381 1.00 69.31 451 ALA A CA 1
ATOM 3706 C C . ALA A 1 451 ? -85.093 -7.995 103.780 1.00 69.31 451 ALA A C 1
ATOM 3708 O O . ALA A 1 451 ? -85.954 -8.349 104.584 1.00 69.31 451 ALA A O 1
ATOM 3709 N N . GLN A 1 452 ? -85.186 -6.833 103.135 1.00 69.38 452 GLN A N 1
ATOM 3710 C CA . GLN A 1 452 ? -86.244 -5.856 103.393 1.00 69.38 452 GLN A CA 1
ATOM 3711 C C . GLN A 1 452 ? -87.637 -6.368 102.978 1.00 69.38 452 GLN A C 1
ATOM 3713 O O . GLN A 1 452 ? -88.620 -6.175 103.698 1.00 69.38 452 GLN A O 1
ATOM 3718 N N . LYS A 1 453 ? -87.727 -7.102 101.857 1.00 71.00 453 LYS A N 1
ATOM 3719 C CA . LYS A 1 453 ? -88.962 -7.796 101.448 1.00 71.00 453 LYS A CA 1
ATOM 3720 C C . LYS A 1 453 ? -89.356 -8.920 102.411 1.00 71.00 453 LYS A C 1
ATOM 3722 O O . LYS A 1 453 ? -90.548 -9.105 102.649 1.00 71.00 453 LYS A O 1
ATOM 3727 N N . ALA A 1 454 ? -88.390 -9.645 102.977 1.00 66.69 454 ALA A N 1
ATOM 3728 C CA . ALA A 1 454 ? -88.656 -10.688 103.968 1.00 66.69 454 ALA A CA 1
ATOM 3729 C C . ALA A 1 454 ? -89.260 -10.107 105.259 1.00 66.69 454 ALA A C 1
ATOM 3731 O O . ALA A 1 454 ? -90.258 -10.631 105.750 1.00 66.69 454 ALA A O 1
ATOM 3732 N N . ILE A 1 455 ? -88.746 -8.966 105.733 1.00 70.19 455 ILE A N 1
ATOM 3733 C CA . ILE A 1 455 ? -89.290 -8.245 106.898 1.00 70.19 455 ILE A CA 1
ATOM 3734 C C . ILE A 1 455 ? -90.737 -7.787 106.638 1.00 70.19 455 ILE A C 1
ATOM 3736 O O . ILE A 1 455 ? -91.624 -8.003 107.466 1.00 70.19 455 ILE A O 1
ATOM 3740 N N . GLN A 1 456 ? -91.029 -7.229 105.455 1.00 70.06 456 GLN A N 1
ATOM 3741 C CA . GLN A 1 456 ? -92.407 -6.868 105.083 1.00 70.06 456 GLN A CA 1
ATOM 3742 C C . GLN A 1 456 ? -93.344 -8.083 104.997 1.00 70.06 456 GLN A C 1
ATOM 3744 O O . GLN A 1 456 ? -94.515 -7.991 105.378 1.00 70.06 456 GLN A O 1
ATOM 3749 N N . ALA A 1 457 ? -92.858 -9.226 104.506 1.00 67.44 457 ALA A N 1
ATOM 3750 C CA . ALA A 1 457 ? -93.634 -10.463 104.463 1.00 67.44 457 ALA A CA 1
ATOM 3751 C C . ALA A 1 457 ? -93.948 -10.991 105.874 1.00 67.44 457 ALA A C 1
ATOM 3753 O O . ALA A 1 457 ? -95.059 -11.466 106.114 1.00 67.44 457 ALA A O 1
ATOM 3754 N N . GLN A 1 458 ? -93.016 -10.837 106.817 1.00 67.56 458 GLN A N 1
ATOM 3755 C CA . GLN A 1 458 ? -93.199 -11.206 108.221 1.00 67.56 458 GLN A CA 1
ATOM 3756 C C . GLN A 1 458 ? -94.274 -10.345 108.900 1.00 67.56 458 GLN A C 1
ATOM 3758 O O . GLN A 1 458 ? -95.215 -10.888 109.478 1.00 67.56 458 GLN A O 1
ATOM 3763 N N . HIS A 1 459 ? -94.233 -9.021 108.711 1.00 67.25 459 HIS A N 1
ATOM 3764 C CA . HIS A 1 459 ? -95.285 -8.122 109.201 1.00 67.25 459 HIS A CA 1
ATOM 3765 C C . HIS A 1 459 ? -96.669 -8.451 108.615 1.00 67.25 459 HIS A C 1
ATOM 3767 O O . HIS A 1 459 ? -97.676 -8.421 109.325 1.00 67.25 459 HIS A O 1
ATOM 3773 N N . ARG A 1 460 ? -96.741 -8.828 107.329 1.00 66.44 460 ARG A N 1
ATOM 3774 C CA . ARG A 1 460 ? -97.996 -9.286 106.702 1.00 66.44 460 ARG A CA 1
ATOM 3775 C C . ARG A 1 460 ? -98.493 -10.615 107.280 1.00 66.44 460 ARG A C 1
ATOM 3777 O O . ARG A 1 460 ? -99.704 -10.809 107.402 1.00 66.44 460 ARG A O 1
ATOM 3784 N N . ALA A 1 461 ? -97.591 -11.526 107.640 1.00 63.19 461 ALA A N 1
ATOM 3785 C CA . ALA A 1 461 ? -97.943 -12.797 108.269 1.00 63.19 461 ALA A CA 1
ATOM 3786 C C . ALA A 1 461 ? -98.480 -12.603 109.699 1.00 63.19 461 ALA A C 1
ATOM 3788 O O . ALA A 1 461 ? -99.461 -13.244 110.080 1.00 63.19 461 ALA A O 1
ATOM 3789 N N . GLU A 1 462 ? -97.907 -11.674 110.464 1.00 65.56 462 GLU A N 1
ATOM 3790 C CA . GLU A 1 462 ? -98.409 -11.304 111.793 1.00 65.56 462 GLU A CA 1
ATOM 3791 C C . GLU A 1 462 ? -99.765 -10.593 111.729 1.00 65.56 462 GLU A C 1
ATOM 3793 O O . GLU A 1 462 ? -100.668 -10.919 112.503 1.00 65.56 462 GLU A O 1
ATOM 3798 N N . ALA A 1 463 ? -99.968 -9.704 110.752 1.00 62.81 463 ALA A N 1
ATOM 3799 C CA . ALA A 1 463 ? -101.272 -9.089 110.503 1.00 62.81 463 ALA A CA 1
ATOM 3800 C C . ALA A 1 463 ? -102.346 -10.142 110.168 1.00 62.81 463 ALA A C 1
ATOM 3802 O O . ALA A 1 463 ? -103.457 -10.095 110.697 1.00 62.81 463 ALA A O 1
ATOM 3803 N N . ARG A 1 464 ? -102.002 -11.161 109.365 1.00 61.38 464 ARG A N 1
ATOM 3804 C CA . ARG A 1 464 ? -102.901 -12.291 109.073 1.00 61.38 464 ARG A CA 1
ATOM 3805 C C . ARG A 1 464 ? -103.227 -13.137 110.305 1.00 61.38 464 ARG A C 1
ATOM 3807 O O . ARG A 1 464 ? -104.354 -13.617 110.401 1.00 61.38 464 ARG A O 1
ATOM 3814 N N . LYS A 1 465 ? -102.299 -13.311 111.254 1.00 62.06 465 LYS A N 1
ATOM 3815 C CA . LYS A 1 465 ? -102.583 -14.013 112.521 1.00 62.06 465 LYS A CA 1
ATOM 3816 C C . LYS A 1 465 ? -103.607 -13.260 113.377 1.00 62.06 465 LYS A C 1
ATOM 3818 O O . LYS A 1 465 ? -104.522 -13.900 113.887 1.00 62.06 465 LYS A O 1
ATOM 3823 N N . LYS A 1 466 ? -103.521 -11.926 113.453 1.00 60.59 466 LYS A N 1
ATOM 3824 C CA . LYS A 1 466 ? -104.501 -11.096 114.184 1.00 60.59 466 LYS A CA 1
ATOM 3825 C C . LYS A 1 466 ? -105.903 -11.158 113.563 1.00 60.59 466 LYS A C 1
ATOM 3827 O O . LYS A 1 466 ? -106.883 -11.324 114.281 1.00 60.59 466 LYS A O 1
ATOM 3832 N N . VAL A 1 467 ? -105.993 -11.147 112.230 1.00 60.72 467 VAL A N 1
ATOM 3833 C CA . VAL A 1 467 ? -107.272 -11.315 111.506 1.00 60.72 467 VAL A CA 1
ATOM 3834 C C . VAL A 1 467 ? -107.868 -12.716 111.716 1.00 60.72 467 VAL A C 1
ATOM 3836 O O . VAL A 1 467 ? -109.083 -12.870 111.809 1.00 60.72 467 VAL A O 1
ATOM 3839 N N . LYS A 1 468 ? -107.029 -13.753 111.839 1.00 58.28 468 LYS A N 1
ATOM 3840 C CA . LYS A 1 468 ? -107.487 -15.133 112.077 1.00 58.28 468 LYS A CA 1
ATOM 3841 C C . LYS A 1 468 ? -107.985 -15.362 113.514 1.00 58.28 468 LYS A C 1
ATOM 3843 O O . LYS A 1 468 ? -108.855 -16.204 113.703 1.00 58.28 468 LYS A O 1
ATOM 3848 N N . GLN A 1 469 ? -107.490 -14.604 114.497 1.00 57.44 469 GLN A N 1
ATOM 3849 C CA . GLN A 1 469 ? -108.010 -14.624 115.873 1.00 57.44 469 GLN A CA 1
ATOM 3850 C C . GLN A 1 469 ? -109.390 -13.960 115.979 1.00 57.44 469 GLN A C 1
ATOM 3852 O O . GLN A 1 469 ? -110.294 -14.574 116.533 1.00 57.44 469 GLN A O 1
ATOM 3857 N N . GLN A 1 470 ? -109.606 -12.811 115.328 1.00 55.75 470 GLN A N 1
ATOM 3858 C CA . GLN A 1 470 ? -110.931 -12.165 115.285 1.00 55.75 470 GLN A CA 1
ATOM 3859 C C . GLN A 1 470 ? -111.988 -13.007 114.549 1.00 55.75 470 GLN A C 1
ATOM 3861 O O . GLN A 1 470 ? -113.156 -13.022 114.926 1.00 55.75 470 GLN A O 1
ATOM 3866 N N . LYS A 1 471 ? -111.580 -13.769 113.525 1.00 55.00 471 LYS A N 1
ATOM 3867 C CA . LYS A 1 471 ? -112.489 -14.653 112.777 1.00 55.00 471 LYS A CA 1
ATOM 3868 C C . LYS A 1 471 ? -112.859 -15.940 113.536 1.00 55.00 471 LYS A C 1
ATOM 3870 O O . LYS A 1 471 ? -113.898 -16.523 113.252 1.00 55.00 471 LYS A O 1
ATOM 3875 N N . ASN A 1 472 ? -112.042 -16.373 114.502 1.00 55.44 472 ASN A N 1
ATOM 3876 C CA . ASN A 1 472 ? -112.333 -17.540 115.347 1.00 55.44 472 ASN A CA 1
ATOM 3877 C C . ASN A 1 472 ? -113.266 -17.214 116.528 1.00 55.44 472 ASN A C 1
ATOM 3879 O O . ASN A 1 472 ? -113.934 -18.118 117.019 1.00 55.44 472 ASN A O 1
ATOM 3883 N N . GLU A 1 473 ? -113.354 -15.950 116.949 1.00 53.94 473 GLU A N 1
ATOM 3884 C CA . GLU A 1 473 ? -114.335 -15.496 117.949 1.00 53.94 473 GLU A CA 1
ATOM 3885 C C . GLU A 1 473 ? -115.734 -15.294 117.337 1.00 53.94 473 GLU A C 1
ATOM 3887 O O . GLU A 1 473 ? -116.728 -15.538 118.010 1.00 53.94 473 GLU A O 1
ATOM 3892 N N . GLN A 1 474 ? -115.831 -14.979 116.038 1.00 50.00 474 GLN A N 1
ATOM 3893 C CA . GLN A 1 474 ? -117.110 -14.869 115.311 1.00 50.00 474 GLN A CA 1
ATOM 3894 C C . GLN A 1 474 ? -117.665 -16.203 114.767 1.00 50.00 474 GLN A C 1
ATOM 3896 O O . GLN A 1 474 ? -118.829 -16.266 114.390 1.00 50.00 474 GLN A O 1
ATOM 3901 N N . MET A 1 475 ? -116.880 -17.290 114.742 1.00 49.84 475 MET A N 1
ATOM 3902 C CA . MET A 1 475 ? -117.318 -18.613 114.245 1.00 49.84 475 MET A CA 1
ATOM 3903 C C . MET A 1 475 ? -117.809 -19.585 115.338 1.00 49.84 475 MET A C 1
ATOM 3905 O O . MET A 1 475 ? -118.002 -20.766 115.059 1.00 49.84 475 MET A O 1
ATOM 3909 N N . LYS A 1 476 ? -118.039 -19.121 116.575 1.00 46.66 476 LYS A N 1
ATOM 3910 C CA . LYS A 1 476 ? -118.686 -19.930 117.630 1.00 46.66 476 LYS A CA 1
ATOM 3911 C C . LYS A 1 476 ? -120.185 -19.632 117.805 1.00 46.66 476 LYS A C 1
ATOM 3913 O O . LYS A 1 476 ? -120.828 -20.301 118.604 1.00 46.66 476 LYS A O 1
ATOM 3918 N N . GLU A 1 477 ? -120.730 -18.675 117.047 1.00 42.75 477 GLU A N 1
ATOM 3919 C CA . GLU A 1 477 ? -122.102 -18.158 117.207 1.00 42.75 477 GLU A CA 1
ATOM 3920 C C . GLU A 1 477 ? -123.016 -18.382 115.985 1.00 42.75 477 GLU A C 1
ATOM 3922 O O . GLU A 1 477 ? -124.185 -18.014 116.005 1.00 42.75 477 GLU A O 1
ATOM 3927 N N . GLN A 1 478 ? -122.523 -19.029 114.929 1.00 43.78 478 GLN A N 1
ATOM 3928 C CA . GLN A 1 478 ? -123.337 -19.460 113.788 1.00 43.78 478 GLN A CA 1
ATOM 3929 C C . GLN A 1 478 ? -122.898 -20.876 113.412 1.00 43.78 478 GLN A C 1
ATOM 3931 O O . GLN A 1 478 ? -121.838 -21.074 112.824 1.00 43.78 478 GLN A O 1
ATOM 3936 N N . THR A 1 479 ? -123.524 -21.854 114.069 1.00 33.56 479 THR A N 1
ATOM 3937 C CA . THR A 1 479 ? -124.510 -22.761 113.453 1.00 33.56 479 THR A CA 1
ATOM 3938 C C . THR A 1 479 ? -123.864 -23.698 112.428 1.00 33.56 479 THR A C 1
ATOM 3940 O O . THR A 1 479 ? -123.235 -23.302 111.456 1.00 33.56 479 THR A O 1
ATOM 3943 N N . GLU A 1 480 ? -123.908 -25.008 112.673 1.00 35.09 480 GLU A N 1
ATOM 3944 C CA . GLU A 1 480 ? -125.079 -25.788 112.246 1.00 35.09 480 GLU A CA 1
ATOM 3945 C C . GLU A 1 480 ? -125.488 -25.375 110.834 1.00 35.09 480 GLU A C 1
ATOM 3947 O O . GLU A 1 480 ? -126.231 -24.417 110.674 1.00 35.09 480 GLU A O 1
ATOM 3952 N N . THR A 1 481 ? -124.975 -26.053 109.809 1.00 32.59 481 THR A N 1
ATOM 3953 C CA . THR A 1 481 ? -125.735 -26.499 108.627 1.00 32.59 481 THR A CA 1
ATOM 3954 C C . THR A 1 481 ? -124.784 -26.991 107.535 1.00 32.59 481 THR A C 1
ATOM 3956 O O . THR A 1 481 ? -123.895 -26.282 107.082 1.00 32.59 481 THR A O 1
ATOM 3959 N N . THR A 1 482 ? -125.031 -28.243 107.133 1.00 32.56 482 THR A N 1
ATOM 3960 C CA . THR A 1 482 ? -124.890 -28.816 105.777 1.00 32.56 482 THR A CA 1
ATOM 3961 C C . THR A 1 482 ? -123.559 -28.637 105.034 1.00 32.56 482 THR A C 1
ATOM 3963 O O . THR A 1 482 ? -123.206 -27.557 104.583 1.00 32.56 482 THR A O 1
ATOM 3966 N N . THR A 1 483 ? -122.714 -29.667 104.952 1.00 29.95 483 THR A N 1
ATOM 3967 C CA . THR A 1 483 ? -122.744 -30.795 103.986 1.00 29.95 483 THR A CA 1
ATOM 3968 C C . THR A 1 483 ? -122.591 -30.435 102.499 1.00 29.95 483 THR A C 1
ATOM 3970 O O . THR A 1 483 ? -123.473 -29.860 101.877 1.00 29.95 483 THR A O 1
ATOM 3973 N N . SER A 1 484 ? -121.530 -31.027 101.930 1.00 30.81 484 SER A N 1
ATOM 3974 C CA . SER A 1 484 ? -121.502 -31.771 100.656 1.00 30.81 484 SER A CA 1
ATOM 3975 C C . SER A 1 484 ? -120.886 -31.119 99.406 1.00 30.81 484 SER A C 1
ATOM 3977 O O . SER A 1 484 ? -121.335 -30.080 98.939 1.00 30.81 484 SER A O 1
ATOM 3979 N N . SER A 1 485 ? -119.984 -31.915 98.798 1.00 32.28 485 SER A N 1
ATOM 3980 C CA . SER A 1 485 ? -119.673 -32.033 97.356 1.00 32.28 485 SER A CA 1
ATOM 3981 C C . SER A 1 485 ? -118.636 -31.061 96.755 1.00 32.28 485 SER A C 1
ATOM 3983 O O . SER A 1 485 ? -118.770 -29.865 96.952 1.00 32.28 485 SER A O 1
ATOM 3985 N N . VAL A 1 486 ? -117.643 -31.392 95.907 1.00 33.91 486 VAL A N 1
ATOM 3986 C CA . VAL A 1 486 ? -116.859 -32.573 95.441 1.00 33.91 486 VAL A CA 1
ATOM 3987 C C . VAL A 1 486 ? -115.868 -32.020 94.371 1.00 33.91 486 VAL A C 1
ATOM 3989 O O . VAL A 1 486 ? -116.133 -30.963 93.807 1.00 33.91 486 VAL A O 1
ATOM 3992 N N . ALA A 1 487 ? -114.790 -32.768 94.070 1.00 32.88 487 ALA A N 1
ATOM 3993 C CA . ALA A 1 487 ? -113.928 -32.739 92.857 1.00 32.88 487 ALA A CA 1
ATOM 3994 C C . ALA A 1 487 ? -112.642 -31.860 92.808 1.00 32.88 487 ALA A C 1
ATOM 3996 O O . ALA A 1 487 ? -112.642 -30.723 92.354 1.00 32.88 487 ALA A O 1
ATOM 3997 N N . ASN A 1 488 ? -111.529 -32.464 93.261 1.00 36.03 488 ASN A N 1
ATOM 3998 C CA . ASN A 1 488 ? -110.240 -32.767 92.574 1.00 36.03 488 ASN A CA 1
ATOM 3999 C C . ASN A 1 488 ? -110.095 -32.485 91.041 1.00 36.03 488 ASN A C 1
ATOM 4001 O O . ASN A 1 488 ? -111.110 -32.444 90.354 1.00 36.03 488 ASN A O 1
ATOM 4005 N N . PRO A 1 489 ? -108.887 -32.637 90.439 1.00 52.72 489 PRO A N 1
ATOM 4006 C CA . PRO A 1 489 ? -107.576 -32.006 90.687 1.00 52.72 489 PRO A CA 1
ATOM 4007 C C . PRO A 1 489 ? -106.886 -31.634 89.330 1.00 52.72 489 PRO A C 1
ATOM 4009 O O . PRO A 1 489 ? -107.519 -31.733 88.288 1.00 52.72 489 PRO A O 1
ATOM 4012 N N . ASP A 1 490 ? -105.626 -31.180 89.349 1.00 37.12 490 ASP A N 1
ATOM 4013 C CA . ASP A 1 490 ? -104.538 -31.461 88.364 1.00 37.12 490 ASP A CA 1
ATOM 4014 C C . ASP A 1 490 ? -103.500 -30.316 88.388 1.00 37.12 490 ASP A C 1
ATOM 4016 O O . ASP A 1 490 ? -103.854 -29.144 88.279 1.00 37.12 490 ASP A O 1
ATOM 4020 N N . THR A 1 491 ? -102.250 -30.553 88.824 1.00 39.94 491 THR A N 1
ATOM 4021 C CA . THR A 1 491 ? -101.065 -30.981 88.025 1.00 39.94 491 THR A CA 1
ATOM 4022 C C . THR A 1 491 ? -100.768 -30.053 86.841 1.00 39.94 491 THR A C 1
ATOM 4024 O O . THR A 1 491 ? -101.660 -29.671 86.106 1.00 39.94 491 THR A O 1
ATOM 4027 N N . SER A 1 492 ? -99.542 -29.629 86.545 1.00 38.34 492 SER A N 1
ATOM 4028 C CA . SER A 1 492 ? -98.209 -30.086 86.937 1.00 38.34 492 SER A CA 1
ATOM 4029 C C . SER A 1 492 ? -97.173 -29.090 86.400 1.00 38.34 492 SER A C 1
ATOM 4031 O O . SER A 1 492 ? -97.372 -28.503 85.342 1.00 38.34 492 SER A O 1
ATOM 4033 N N . ASP A 1 493 ? -96.053 -29.011 87.112 1.00 37.94 493 ASP A N 1
ATOM 4034 C CA . ASP A 1 493 ? -94.688 -29.098 86.590 1.00 37.94 493 ASP A CA 1
ATOM 4035 C C . ASP A 1 493 ? -94.111 -28.118 85.548 1.00 37.94 493 ASP A C 1
ATOM 4037 O O . ASP A 1 493 ? -94.584 -27.946 84.431 1.00 37.94 493 ASP A O 1
ATOM 4041 N N . ASN A 1 494 ? -92.902 -27.671 85.909 1.00 38.47 494 ASN A N 1
ATOM 4042 C CA . ASN A 1 494 ? -91.619 -28.034 85.281 1.00 38.47 494 ASN A CA 1
ATOM 4043 C C . ASN A 1 494 ? -90.678 -26.890 84.855 1.00 38.47 494 ASN A C 1
ATOM 4045 O O . ASN A 1 494 ? -90.943 -26.139 83.927 1.00 38.47 494 ASN A O 1
ATOM 4049 N N . LEU A 1 495 ? -89.493 -26.968 85.487 1.00 41.59 495 LEU A N 1
ATOM 4050 C CA . LEU A 1 495 ? -88.134 -26.933 84.910 1.00 41.59 495 LEU A CA 1
ATOM 4051 C C . LEU A 1 495 ? -87.611 -25.575 84.416 1.00 41.59 495 LEU A C 1
ATOM 4053 O O . LEU A 1 495 ? -88.206 -24.917 83.578 1.00 41.59 495 LEU A O 1
ATOM 4057 N N . LYS A 1 496 ? -86.549 -25.072 85.070 1.00 40.81 496 LYS A N 1
ATOM 4058 C CA . LYS A 1 496 ? -85.115 -25.188 84.679 1.00 40.81 496 LYS A CA 1
ATOM 4059 C C . LYS A 1 496 ? -84.844 -24.468 83.346 1.00 40.81 496 LYS A C 1
ATOM 4061 O O . LYS A 1 496 ? -85.497 -24.745 82.355 1.00 40.81 496 LYS A O 1
ATOM 4066 N N . SER A 1 497 ? -83.907 -23.529 83.268 1.00 44.56 497 SER A N 1
ATOM 4067 C CA . SER A 1 497 ? -82.537 -23.551 83.797 1.00 44.56 497 SER A CA 1
ATOM 4068 C C . SER A 1 497 ? -82.005 -22.160 84.108 1.00 44.56 497 SER A C 1
ATOM 4070 O O . SER A 1 497 ? -82.470 -21.195 83.465 1.00 44.56 497 SER A O 1
#

pLDDT: mean 79.15, std 17.04, range [29.95, 97.5]

Sequence (497 aa):
MSYFRTRMNNFQLQQLAHRCEQELIQAFQRFTAQIYEEIEKIDDSPQLQNLLRIGNTFRNTCEQIGKDDAHFGTYFRLIEVVRNQDRKMEARMEAYKQKYHAEDSNKCRVTSKVPISHLSAIIQSLQTIVTDYRTQIQEMHNQQELRKTEFSSASLEGKNSAGKKFQSSFTKIITQVKSSLEISPSGGEDLENTSLLQKGVTQLHYRLNPEANPHNHEQIALFRAKTSKDDMKAFQLPLSFKEEIQLIKAFALELMALLHEYESQGFFVHITQHGGLILTTYETIATQLDSSPEYTLSRTEQMKFKDYLRSLYRQVDDWMARVHVKYNDETFRSKNEPKVILSQFQTTLKKYTESRAKLRIQLEDHRIWQHLTRQAHEEEKVVKAQKQAEAKKQKEAENVVKAQKRAEAKKLKDAENMVNDQKRAEAKKLHDAEKRAKAQEKAESLMVIRAQKAIQAQHRAEARKKVKQQKNEQMKEQTETTTSSVANPDTSDNLKS

Foldseek 3Di:
DVVVVVVVLVVVLVVLVVVLLVVLQVLVVVVLVVLVVVLVVPPFQQALVLLVVSLVLLLVLLVVLVPPCVQRVVNVVSNVSSVVSNVVSVVVNVVSCVVNVVVPPVRHHPPDHDDPVVSVVSSVVSSVSSVVSVVVSVVVVVVVVVVVVVVCVVCVVDDDDPPVVVVVVVVVVVVVVVVVVVDDPPDPDDPPPDDPVVVVVVVVVCLLFVVVDPVLVVVLVVCVVPDDPVRLVVLLAADALVRVVVLVVVLLVVLVVVLVVCLVQQQLVQNVVSLVVLLVVLVVVLVCLVPPPSHPDDPVSNVVSNVVSVVSNVVSVVVNVVSCVVCVPVVSHDPPRDDHDVVVSVVSVVVSVVVSVVVSVRSSSSVSSVVVVVVVVVVVVVVVVVVVVVVVVVVVVVVVVVVVVVVVVVVVVVVVVVVVVVVVVVVVVVVVVVVVVVVVVVVVVVVVVVVVVVVVVVVVVVVVVVVVVVVVVVVVPDDDDDDDDDDDDDDDDDDDD

Radius of gyration: 59.98 Å; chains: 1; bounding box: 165×65×176 Å